Protein AF-A0A5Q2VD66-F1 (afdb_monomer_lite)

Organism: Serratia proteamaculans (NCBI:txid28151)

Sequence (633 aa):
MLSEFSDIPYVELQSKRMMITLRRAKAVQYIGSDGPDAMLKSWDAIVTSAEEQYGLIDEDMKSPHQRIRHRFHWLDGISLPGVVNNDNCAGYMNSSSWRLQACTEEAIGDVVSNKLLTSEEGWGPWHELGHQFQMIPMDWGTWDTEGNMTEVVVNLTSLYIQRELGMPSRLEYGRFWDEDVFPYLNKSQRNYHQFDSLFGKVAMLWQLDLTFGKDFYAHLGKVYREIPEKEQPANSDEKVQRFIIETSRLAKYNLTPFYEKWGLPLTQKTRQTLNALPLKVLEVPIWENRDNNIRYNLSEEIDKPLSDKLKNPDAESGNLTGWHLDKGQFRVVATQDGIKPAKGNYFFTARQNDSAASNASKDQMSQTIALDKSIVSQGEARATLKFMSNSWGDGDYGTVYLIAKDKHGNKLEEKKHDTKTTSSKWLDNEIAMALPADSSTLTVQVLATKKTGTMSDVHFDDFVLKVDNTDIDEPDNTAPVAKASVDPTTLTGAGKITLSAAGSYDPDGDTLDYEWKQIAGPAVALNASNTMAATAQLNTMNEKTDYQFEVTVTDSHSAFSSHRVSVTQYPEIISAVPAWNASKTYSTVCEKVSWQGKEWLNGWWTQGNKPGSDGTWGVWRELGAANMHNHCK

Radius of gyration: 39.68 Å; chains: 1; bounding box: 120×69×113 Å

Secondary structure (DSSP, 8-state):
-TTT-TT-SEEEEE-SSEEEEEEHHHHHHHTTTT-SHHHHHHHHHHHHHHHHHTT---SSSPTTSPPP-SPEEEEE-SPPTTPPP-S---SSEEEETTEEEE-STTHHHHHH-HHHHTSGGGHHHHHHHHHTT--GGG----TTSTT--HHHHHHHHHHHHHHHTTPPPHHHHT-HIIIIIHHHHTSSS--STT---HHHHHHHHHHHHHHH-TTHHHHHHHHHHHS-GGGS--SHHHHHHHHHHHHHHHHTEE-HHHHHHHT----HHHHHHHHHS-PEE--S-GGG-BTTB-----TTSS---S-S--S-SSTTTT--TTSEEEES--EEES-BTTB--SSSS-EEES-SSTT---S-SEEEEEEEEE--HHHHTTS-EEEEEEEEEEB-SSS-EEEEEEEEE-TTS-EEEEEEEEPPP-BT--EEEEEEEEPPTT--EEEEEEEEE--SSSS---EEEEEEEEEEE--TTS------B---EEE-SEEESSEEEEEE-TT-B-SS----EEEEEEEESS--PEESTTSSEEEEEEPP-SS-EEEEEEEEEE-TTS-EEEEEEEEEEEPP---SSPBP-TTSEE-STT-EEEETTEEEEESS-EESPPTTTTGGGSSEEETT-TT--TT--

Structure (mmCIF, N/CA/C/O backbone):
data_AF-A0A5Q2VD66-F1
#
_entry.id   AF-A0A5Q2VD66-F1
#
loop_
_atom_site.group_PDB
_atom_site.id
_atom_site.type_symbol
_atom_site.label_atom_id
_atom_site.label_alt_id
_atom_site.label_comp_id
_atom_site.label_asym_id
_atom_site.label_entity_id
_atom_site.label_seq_id
_atom_site.pdbx_PDB_ins_code
_atom_site.Cartn_x
_atom_site.Cartn_y
_atom_site.Cartn_z
_atom_site.occupancy
_atom_site.B_iso_or_equiv
_atom_site.auth_seq_id
_atom_site.auth_comp_id
_atom_site.auth_asym_id
_atom_site.auth_atom_id
_atom_site.pdbx_PDB_model_num
ATOM 1 N N . MET A 1 1 ? -11.399 -15.943 -34.956 1.00 80.38 1 MET A N 1
ATOM 2 C CA . MET A 1 1 ? -11.423 -14.469 -35.075 1.00 80.38 1 MET A CA 1
ATOM 3 C C . MET A 1 1 ? -10.462 -13.963 -36.152 1.00 80.38 1 MET A C 1
ATOM 5 O O . MET A 1 1 ? -10.953 -13.566 -37.192 1.00 80.38 1 MET A O 1
ATOM 9 N N . LEU A 1 2 ? -9.128 -14.031 -36.011 1.00 84.31 2 LEU A N 1
ATOM 10 C CA . LEU A 1 2 ? -8.208 -13.482 -37.043 1.00 84.31 2 LEU A CA 1
ATOM 11 C C . LEU A 1 2 ? -8.275 -14.164 -38.426 1.00 84.31 2 LEU A C 1
ATOM 13 O O . LEU A 1 2 ? -7.850 -13.572 -39.420 1.00 84.31 2 LEU A O 1
ATOM 17 N N . SER A 1 3 ? -8.775 -15.402 -38.486 1.00 82.44 3 SER A N 1
ATOM 18 C CA . SER A 1 3 ? -9.080 -16.127 -39.728 1.00 82.44 3 SER A CA 1
ATOM 19 C C . SER A 1 3 ? -10.378 -15.666 -40.399 1.00 82.44 3 SER A C 1
ATOM 21 O O . SER A 1 3 ? -10.511 -15.787 -41.608 1.00 82.44 3 SER A O 1
ATOM 23 N N . GLU A 1 4 ? -11.325 -15.161 -39.611 1.00 86.19 4 GLU A N 1
ATOM 24 C CA . GLU A 1 4 ? -12.647 -14.699 -40.048 1.00 86.19 4 GLU A CA 1
ATOM 25 C C . GLU A 1 4 ? -12.610 -13.218 -40.448 1.00 86.19 4 GLU A C 1
ATOM 27 O O . GLU A 1 4 ? -13.247 -12.815 -41.412 1.00 86.19 4 GLU A O 1
ATOM 32 N N . PHE A 1 5 ? -11.781 -12.434 -39.758 1.00 86.00 5 PHE A N 1
ATOM 33 C CA . PHE A 1 5 ? -11.535 -11.018 -40.011 1.00 86.00 5 PHE A CA 1
ATOM 34 C C . PHE A 1 5 ? -10.122 -10.837 -40.581 1.00 86.00 5 PHE A C 1
ATOM 36 O O . PHE A 1 5 ? -9.181 -10.454 -39.882 1.00 86.00 5 PHE A O 1
ATOM 43 N N . SER A 1 6 ? -9.926 -11.214 -41.845 1.00 83.81 6 SER A N 1
ATOM 44 C CA . SER A 1 6 ? -8.596 -11.215 -42.475 1.00 83.81 6 SER A CA 1
ATOM 45 C C . SER A 1 6 ? -8.088 -9.826 -42.874 1.00 83.81 6 SER A C 1
ATOM 47 O O . SER A 1 6 ? -6.886 -9.655 -43.065 1.00 83.81 6 SER A O 1
ATOM 49 N N . ASP A 1 7 ? -8.989 -8.856 -43.004 1.00 87.06 7 ASP A N 1
ATOM 50 C CA . ASP A 1 7 ? -8.760 -7.497 -43.502 1.00 87.06 7 ASP A CA 1
ATOM 51 C C . ASP A 1 7 ? -8.626 -6.438 -42.394 1.00 87.06 7 ASP A C 1
ATOM 53 O O . ASP A 1 7 ? -8.344 -5.277 -42.690 1.00 87.06 7 ASP A O 1
ATOM 57 N N . ILE A 1 8 ? -8.771 -6.815 -41.117 1.00 91.75 8 ILE A N 1
ATOM 58 C CA . ILE A 1 8 ? -8.655 -5.854 -40.013 1.00 91.75 8 ILE A CA 1
ATOM 59 C C . ILE A 1 8 ? -7.201 -5.375 -39.828 1.00 91.75 8 ILE A C 1
ATOM 61 O O . ILE A 1 8 ? -6.269 -6.187 -39.821 1.00 91.75 8 ILE A O 1
ATOM 65 N N . PRO A 1 9 ? -6.979 -4.063 -39.639 1.00 91.25 9 PRO A N 1
ATOM 66 C CA . PRO A 1 9 ? -5.635 -3.497 -39.502 1.00 91.25 9 PRO A CA 1
ATOM 67 C C . PRO A 1 9 ? -5.018 -3.718 -38.112 1.00 91.25 9 PRO A C 1
ATOM 69 O O . PRO A 1 9 ? -3.800 -3.883 -37.986 1.00 91.25 9 PRO A O 1
ATOM 72 N N . TYR A 1 10 ? -5.858 -3.762 -37.078 1.00 93.62 10 TYR A N 1
ATOM 73 C CA . TYR A 1 10 ? -5.456 -3.837 -35.676 1.00 93.62 10 TYR A CA 1
ATOM 74 C C . TYR A 1 10 ? -6.185 -4.960 -34.944 1.00 93.62 10 TYR A C 1
ATOM 76 O O . TYR A 1 10 ? -7.256 -5.410 -35.354 1.00 93.62 10 TYR A O 1
ATOM 84 N N . VAL A 1 11 ? -5.574 -5.396 -33.852 1.00 94.94 11 VAL A N 1
ATOM 85 C CA . VAL A 1 11 ? -6.117 -6.338 -32.880 1.00 94.94 11 VAL A CA 1
ATOM 86 C C . VAL A 1 11 ? -6.134 -5.632 -31.534 1.00 94.94 11 VAL A C 1
ATOM 88 O O . VAL A 1 11 ? -5.186 -4.923 -31.199 1.00 94.94 11 VAL A O 1
ATOM 91 N N . GLU A 1 12 ? -7.202 -5.835 -30.773 1.00 97.12 12 GLU A N 1
ATOM 92 C CA . GLU A 1 12 ? -7.290 -5.397 -29.386 1.00 97.12 12 GLU A CA 1
ATOM 93 C C . GLU A 1 12 ? -7.454 -6.618 -28.487 1.00 97.12 12 GLU A C 1
ATOM 95 O O . GLU A 1 12 ? -8.283 -7.494 -28.745 1.00 97.12 12 GLU A O 1
ATOM 100 N N . LEU A 1 13 ? -6.614 -6.696 -27.463 1.00 97.50 13 LEU A N 1
ATOM 101 C CA . LEU A 1 13 ? -6.608 -7.756 -26.467 1.00 97.50 13 LEU A CA 1
ATOM 102 C C . LEU A 1 13 ? -6.928 -7.132 -25.118 1.00 97.50 13 LEU A C 1
ATOM 104 O O . LEU A 1 13 ? -6.433 -6.051 -24.800 1.00 97.50 13 LEU A O 1
ATOM 108 N N . GLN A 1 14 ? -7.733 -7.819 -24.317 1.00 97.56 14 GLN A N 1
ATOM 109 C CA . GLN A 1 14 ? -8.204 -7.274 -23.054 1.00 97.56 14 GLN A CA 1
ATOM 110 C C . GLN A 1 14 ? -8.233 -8.352 -21.975 1.00 97.56 14 GLN A C 1
ATOM 112 O O . GLN A 1 14 ? -8.736 -9.452 -22.195 1.00 97.56 14 GLN A O 1
ATOM 117 N N . SER A 1 15 ? -7.744 -7.998 -20.792 1.00 96.19 15 SER A N 1
ATOM 118 C CA . SER A 1 15 ? -7.829 -8.797 -19.568 1.00 96.19 15 SER A CA 1
ATOM 119 C C . SER A 1 15 ? -8.479 -7.989 -18.436 1.00 96.19 15 SER A C 1
ATOM 121 O O . SER A 1 15 ? -9.091 -6.934 -18.672 1.00 96.19 15 SER A O 1
ATOM 123 N N . LYS A 1 16 ? -8.381 -8.464 -17.182 1.00 93.25 16 LYS A N 1
ATOM 124 C CA . LYS A 1 16 ? -8.869 -7.682 -16.037 1.00 93.25 16 LYS A CA 1
ATOM 125 C C . LYS A 1 16 ? -8.065 -6.386 -15.893 1.00 93.25 16 LYS A C 1
ATOM 127 O O . LYS A 1 16 ? -8.662 -5.344 -15.630 1.00 93.25 16 LYS A O 1
ATOM 132 N N . ARG A 1 17 ? -6.744 -6.449 -16.088 1.00 94.62 17 ARG A N 1
ATOM 133 C CA . ARG A 1 17 ? -5.793 -5.367 -15.799 1.00 94.62 17 ARG A CA 1
ATOM 134 C C . ARG A 1 17 ? -5.188 -4.714 -17.043 1.00 94.62 17 ARG A C 1
ATOM 136 O O . ARG A 1 17 ? -4.687 -3.599 -16.927 1.00 94.62 17 ARG A O 1
ATOM 143 N N . MET A 1 18 ? -5.275 -5.348 -18.214 1.00 96.75 18 MET A N 1
ATOM 144 C CA . MET A 1 18 ? -4.635 -4.869 -19.442 1.00 96.75 18 MET A CA 1
ATOM 145 C C . MET A 1 18 ? -5.592 -4.612 -20.589 1.00 96.75 18 MET A C 1
ATOM 147 O O . MET A 1 18 ? -6.583 -5.318 -20.782 1.00 96.75 18 MET A O 1
ATOM 151 N N . MET A 1 19 ? -5.201 -3.645 -21.407 1.00 98.19 19 MET A N 1
ATOM 152 C CA . MET A 1 19 ? -5.645 -3.459 -22.779 1.00 98.19 19 MET A CA 1
ATOM 153 C C . MET A 1 19 ? -4.400 -3.398 -23.669 1.00 98.19 19 MET A C 1
ATOM 155 O O . MET A 1 19 ? -3.424 -2.744 -23.312 1.00 98.19 19 MET A O 1
ATOM 159 N N . ILE A 1 20 ? -4.393 -4.094 -24.802 1.00 98.31 20 ILE A N 1
ATOM 160 C CA . ILE A 1 20 ? -3.258 -4.101 -25.734 1.00 98.31 20 ILE A CA 1
ATOM 161 C C . ILE A 1 20 ? -3.791 -3.902 -27.145 1.00 98.31 20 ILE A C 1
ATOM 163 O O . ILE A 1 20 ? -4.556 -4.734 -27.629 1.00 98.31 20 ILE A O 1
ATOM 167 N N . THR A 1 21 ? -3.365 -2.835 -27.815 1.00 96.19 21 THR A N 1
ATOM 168 C CA . THR A 1 21 ? -3.742 -2.540 -29.201 1.00 96.19 21 THR A CA 1
ATOM 169 C C . THR A 1 21 ? -2.512 -2.660 -30.089 1.00 96.19 21 THR A C 1
ATOM 171 O O . THR A 1 21 ? -1.538 -1.930 -29.914 1.00 96.19 21 THR A O 1
ATOM 174 N N . LEU A 1 22 ? -2.542 -3.576 -31.057 1.00 95.88 22 LEU A N 1
ATOM 175 C CA . LEU A 1 22 ? -1.397 -3.850 -31.927 1.00 95.88 22 LEU A CA 1
ATOM 176 C C . LEU A 1 22 ? -1.779 -4.114 -33.377 1.00 95.88 22 LEU A C 1
ATOM 178 O O . LEU A 1 22 ? -2.909 -4.505 -33.676 1.00 95.88 22 LEU A O 1
ATOM 182 N N . ARG A 1 23 ? -0.828 -3.934 -34.300 1.00 94.94 23 ARG A N 1
ATOM 183 C CA . ARG A 1 23 ? -1.048 -4.257 -35.716 1.00 94.94 23 ARG A CA 1
ATOM 184 C C . ARG A 1 23 ? -1.300 -5.757 -35.880 1.00 94.94 23 ARG A C 1
ATOM 186 O O . ARG A 1 23 ? -0.593 -6.587 -35.302 1.00 94.94 23 ARG A O 1
ATOM 193 N N . ARG A 1 24 ? -2.252 -6.129 -36.746 1.00 93.81 24 ARG A N 1
ATOM 194 C CA . ARG A 1 24 ? -2.622 -7.541 -36.993 1.00 93.81 24 ARG A CA 1
ATOM 195 C C . ARG A 1 24 ? -1.422 -8.419 -37.346 1.00 93.81 24 ARG A C 1
ATOM 197 O O . ARG A 1 24 ? -1.332 -9.547 -36.870 1.00 93.81 24 ARG A O 1
ATOM 204 N N . ALA A 1 25 ? -0.498 -7.909 -38.162 1.00 93.38 25 ALA A N 1
ATOM 205 C CA . ALA A 1 25 ? 0.700 -8.646 -38.562 1.00 93.38 25 ALA A CA 1
ATOM 206 C C . ALA A 1 25 ? 1.538 -9.094 -37.351 1.00 93.38 25 ALA A C 1
ATOM 208 O O . ALA A 1 25 ? 1.998 -10.233 -37.312 1.00 93.38 25 ALA A O 1
ATOM 209 N N . LYS A 1 26 ? 1.663 -8.233 -36.335 1.00 95.38 26 LYS A N 1
ATOM 210 C CA . LYS A 1 26 ? 2.423 -8.507 -35.111 1.00 95.38 26 LYS A CA 1
ATOM 211 C C . LYS A 1 26 ? 1.693 -9.463 -34.179 1.00 95.38 26 LYS A C 1
ATOM 213 O O . LYS A 1 26 ? 2.320 -10.374 -33.649 1.00 95.38 26 LYS A O 1
ATOM 218 N N . ALA A 1 27 ? 0.370 -9.340 -34.068 1.00 94.62 27 ALA A N 1
ATOM 219 C CA . ALA A 1 27 ? -0.442 -10.323 -33.352 1.00 94.62 27 ALA A CA 1
ATOM 220 C C . ALA A 1 27 ? -0.273 -11.731 -33.951 1.00 94.62 27 ALA A C 1
ATOM 222 O O . ALA A 1 27 ? -0.002 -12.686 -33.229 1.00 94.62 27 ALA A O 1
ATOM 223 N N . VAL A 1 28 ? -0.349 -11.865 -35.281 1.00 93.12 28 VAL A N 1
ATOM 224 C CA . VAL A 1 28 ? -0.133 -13.155 -35.961 1.00 93.12 28 VAL A CA 1
ATOM 225 C C . VAL A 1 28 ? 1.289 -13.677 -35.743 1.00 93.12 28 VAL A C 1
ATOM 227 O O . VAL A 1 28 ? 1.463 -14.874 -35.534 1.00 93.12 28 VAL A O 1
ATOM 230 N N . GLN A 1 29 ? 2.293 -12.799 -35.773 1.00 94.81 29 GLN A N 1
ATOM 231 C CA . GLN A 1 29 ? 3.697 -13.176 -35.623 1.00 94.81 29 GLN A CA 1
ATOM 232 C C . GLN A 1 29 ? 4.042 -13.677 -34.212 1.00 94.81 29 GLN A C 1
ATOM 234 O O . GLN A 1 29 ? 4.716 -14.696 -34.088 1.00 94.81 29 GLN A O 1
ATOM 239 N N . TYR A 1 30 ? 3.622 -12.961 -33.165 1.00 95.69 30 TYR A N 1
ATOM 240 C CA . TYR A 1 30 ? 4.113 -13.186 -31.798 1.00 95.69 30 TYR A CA 1
ATOM 241 C C . TYR A 1 30 ? 3.143 -13.944 -30.886 1.00 95.69 30 TYR A C 1
ATOM 243 O O . TYR A 1 30 ? 3.588 -14.552 -29.915 1.00 95.69 30 TYR A O 1
ATOM 251 N N . ILE A 1 31 ? 1.843 -13.926 -31.199 1.00 94.06 31 ILE A N 1
ATOM 252 C CA . ILE A 1 31 ? 0.812 -14.687 -30.473 1.00 94.06 31 ILE A CA 1
ATOM 253 C C . ILE A 1 31 ? 0.528 -15.998 -31.211 1.00 94.06 31 ILE A C 1
ATOM 255 O O . ILE A 1 31 ? 0.420 -17.059 -30.602 1.00 94.06 31 ILE A O 1
ATOM 259 N N . GLY A 1 32 ? 0.438 -15.932 -32.543 1.00 83.56 32 GLY A N 1
ATOM 260 C CA . GLY A 1 32 ? 0.312 -17.107 -33.400 1.00 83.56 32 GLY A CA 1
ATOM 261 C C . GLY A 1 32 ? -0.850 -18.027 -33.013 1.00 83.56 32 GLY A C 1
ATOM 262 O O . GLY A 1 32 ? -1.962 -17.576 -32.732 1.00 83.56 32 GLY A O 1
ATOM 263 N N . SER A 1 33 ? -0.592 -19.335 -33.036 1.00 83.69 33 SER A N 1
ATOM 264 C CA . SER A 1 33 ? -1.564 -20.376 -32.681 1.00 83.69 33 SER A CA 1
ATOM 265 C C . SER A 1 33 ? -1.782 -20.549 -31.180 1.00 83.69 33 SER A C 1
ATOM 267 O O . SER A 1 33 ? -2.772 -21.167 -30.799 1.00 83.69 33 SER A O 1
ATOM 269 N N . ASP A 1 34 ? -0.882 -20.026 -30.344 1.00 82.56 34 ASP A N 1
ATOM 270 C CA . ASP A 1 34 ? -0.924 -20.217 -28.889 1.00 82.56 34 ASP A CA 1
ATOM 271 C C . ASP A 1 34 ? -2.068 -19.420 -28.245 1.00 82.56 34 ASP A C 1
ATOM 273 O O . ASP A 1 34 ? -2.556 -19.768 -27.169 1.00 82.56 34 ASP A O 1
ATOM 277 N N . GLY A 1 35 ? -2.542 -18.379 -28.937 1.00 91.62 35 GLY A N 1
ATOM 278 C CA . GLY A 1 35 ? -3.594 -17.494 -28.452 1.00 91.62 35 GLY A CA 1
ATOM 279 C C . GLY A 1 35 ? -3.113 -16.547 -27.341 1.00 91.62 35 GLY A C 1
ATOM 280 O O . GLY A 1 35 ? -2.019 -16.699 -26.796 1.00 91.62 35 GLY A O 1
ATOM 281 N N . PRO A 1 36 ? -3.903 -15.511 -27.009 1.00 95.81 36 PRO A N 1
ATOM 282 C CA . PRO A 1 36 ? -3.461 -14.456 -26.098 1.00 95.81 36 PRO A CA 1
ATOM 283 C C . PRO A 1 36 ? -3.617 -14.815 -24.611 1.00 95.81 36 PRO A C 1
ATOM 285 O O . PRO A 1 36 ? -3.057 -14.125 -23.764 1.00 95.81 36 PRO A O 1
ATOM 288 N N . ASP A 1 37 ? -4.366 -15.869 -24.274 1.00 95.31 37 ASP A N 1
ATOM 289 C CA . ASP A 1 37 ? -4.859 -16.116 -22.911 1.00 95.31 37 ASP A CA 1
ATOM 290 C C . ASP A 1 37 ? -3.749 -16.272 -21.868 1.00 95.31 37 ASP A C 1
ATOM 292 O O . ASP A 1 37 ? -3.866 -15.752 -20.759 1.00 95.31 37 ASP A O 1
ATOM 296 N N . ALA A 1 38 ? -2.672 -16.989 -22.202 1.00 93.44 38 ALA A N 1
ATOM 297 C CA . ALA A 1 38 ? -1.549 -17.177 -21.285 1.00 93.44 38 ALA A CA 1
ATOM 298 C C . ALA A 1 38 ? -0.836 -15.846 -21.005 1.00 93.44 38 ALA A C 1
ATOM 300 O O . ALA A 1 38 ? -0.612 -15.503 -19.849 1.00 93.44 38 ALA A O 1
ATOM 301 N N . MET A 1 39 ? -0.564 -15.069 -22.056 1.00 96.88 39 MET A N 1
ATOM 302 C CA . MET A 1 39 ? 0.069 -13.753 -21.949 1.00 96.88 39 MET A CA 1
ATOM 303 C C . MET A 1 39 ? -0.801 -12.766 -21.162 1.00 96.88 39 MET A C 1
ATOM 305 O O . MET A 1 39 ? -0.296 -12.073 -20.284 1.00 96.88 39 MET A O 1
ATOM 309 N N . LEU A 1 40 ? -2.112 -12.736 -21.414 1.00 98.06 40 LEU A N 1
ATOM 310 C CA . LEU A 1 40 ? -3.040 -11.859 -20.698 1.00 98.06 40 LEU A CA 1
ATOM 311 C C . LEU A 1 40 ? -3.124 -12.204 -19.202 1.00 98.06 40 LEU A C 1
ATOM 313 O O . LEU A 1 40 ? -3.173 -11.298 -18.371 1.00 98.06 40 LEU A O 1
ATOM 317 N N . LYS A 1 41 ? -3.081 -13.497 -18.845 1.00 95.75 41 LYS A N 1
ATOM 318 C CA . LYS A 1 41 ? -2.991 -13.941 -17.442 1.00 95.75 41 LYS A CA 1
ATOM 319 C C . LYS A 1 41 ? -1.671 -13.530 -16.793 1.00 95.75 41 LYS A C 1
ATOM 321 O O . LYS A 1 41 ? -1.686 -13.057 -15.660 1.00 95.75 41 LYS A O 1
ATOM 326 N N . SER A 1 42 ? -0.552 -13.683 -17.501 1.00 95.00 42 SER A N 1
ATOM 327 C CA . SER A 1 42 ? 0.761 -13.251 -17.012 1.00 95.00 42 SER A CA 1
ATOM 328 C C . SER A 1 42 ? 0.796 -11.746 -16.775 1.00 95.00 42 SER A C 1
ATOM 330 O O . SER A 1 42 ? 1.265 -11.315 -15.730 1.00 95.00 42 SER A O 1
ATOM 332 N N . TRP A 1 43 ? 0.226 -10.938 -17.669 1.00 98.25 43 TRP A N 1
ATOM 333 C CA . TRP A 1 43 ? 0.104 -9.503 -17.432 1.00 98.25 43 TRP A CA 1
ATOM 334 C C . TRP A 1 43 ? -0.780 -9.152 -16.232 1.00 98.25 43 TRP A C 1
ATOM 336 O O . TRP A 1 43 ? -0.420 -8.263 -15.464 1.00 98.25 43 TRP A O 1
ATOM 346 N N . ASP A 1 44 ? -1.922 -9.824 -16.050 1.00 96.25 44 ASP A N 1
ATOM 347 C CA . ASP A 1 44 ? -2.775 -9.599 -14.874 1.00 96.25 44 ASP A CA 1
ATOM 348 C C . ASP A 1 44 ? -2.004 -9.873 -13.568 1.00 96.25 44 ASP A C 1
ATOM 350 O O . ASP A 1 44 ? -2.145 -9.115 -12.603 1.00 96.25 44 ASP A O 1
ATOM 354 N N . ALA A 1 45 ? -1.155 -10.908 -13.553 1.00 93.06 45 ALA A N 1
ATOM 355 C CA . ALA A 1 45 ? -0.257 -11.204 -12.438 1.00 93.06 45 ALA A CA 1
ATOM 356 C C . ALA A 1 45 ? 0.843 -10.138 -12.283 1.00 93.06 45 ALA A C 1
ATOM 358 O O . ALA A 1 45 ? 0.994 -9.594 -11.196 1.00 93.06 45 ALA A O 1
ATOM 359 N N . ILE A 1 46 ? 1.533 -9.767 -13.367 1.00 98.06 46 ILE A N 1
ATOM 360 C CA . ILE A 1 46 ? 2.596 -8.745 -13.380 1.00 98.06 46 ILE A CA 1
ATOM 361 C C . ILE A 1 46 ? 2.089 -7.398 -12.845 1.00 98.06 46 ILE A C 1
ATOM 363 O O . ILE A 1 46 ? 2.727 -6.793 -11.984 1.00 98.06 46 ILE A O 1
ATOM 367 N N . VAL A 1 47 ? 0.924 -6.935 -13.312 1.00 97.69 47 VAL A N 1
ATOM 368 C CA . VAL A 1 47 ? 0.311 -5.696 -12.808 1.00 97.69 47 VAL A CA 1
ATOM 369 C C . VAL A 1 47 ? -0.051 -5.833 -11.334 1.00 97.69 47 VAL A C 1
ATOM 371 O O . VAL A 1 47 ? 0.160 -4.894 -10.575 1.00 97.69 47 VAL A O 1
ATOM 374 N N . THR A 1 48 ? -0.571 -6.989 -10.915 1.00 93.31 48 THR A N 1
ATOM 375 C CA . THR A 1 48 ? -0.894 -7.225 -9.502 1.00 93.31 48 THR A CA 1
ATOM 376 C C . THR A 1 48 ? 0.361 -7.168 -8.628 1.00 93.31 48 THR A C 1
ATOM 378 O O . THR A 1 48 ? 0.327 -6.505 -7.599 1.00 93.31 48 THR A O 1
ATOM 381 N N . SER A 1 49 ? 1.486 -7.743 -9.062 1.00 91.69 49 SER A N 1
ATOM 382 C CA . SER A 1 49 ? 2.765 -7.645 -8.346 1.00 91.69 49 SER A CA 1
ATOM 383 C C . SER A 1 49 ? 3.281 -6.204 -8.253 1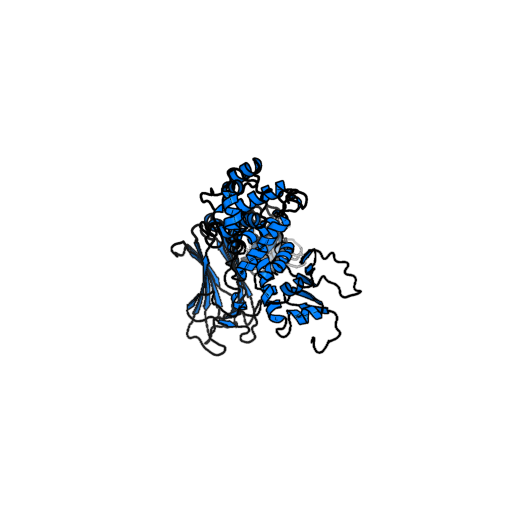.00 91.69 49 SER A C 1
ATOM 385 O O . SER A 1 49 ? 3.758 -5.791 -7.199 1.00 91.69 49 SER A O 1
ATOM 387 N N . ALA A 1 50 ? 3.152 -5.406 -9.320 1.00 96.19 50 ALA A N 1
ATOM 388 C CA . ALA A 1 50 ? 3.503 -3.983 -9.279 1.00 96.19 50 ALA A CA 1
ATOM 389 C C . ALA A 1 50 ? 2.602 -3.192 -8.309 1.00 96.19 50 ALA A C 1
ATOM 391 O O . ALA A 1 50 ? 3.071 -2.328 -7.573 1.00 96.19 50 ALA A O 1
ATOM 392 N N . GLU A 1 51 ? 1.307 -3.508 -8.251 1.00 93.69 51 GLU A N 1
ATOM 393 C CA . GLU A 1 51 ? 0.388 -2.915 -7.275 1.00 93.69 51 GLU A CA 1
ATOM 394 C C . GLU A 1 51 ? 0.702 -3.333 -5.832 1.00 93.69 51 GLU A C 1
ATOM 396 O O . GLU A 1 51 ? 0.652 -2.496 -4.928 1.00 93.69 51 GLU A O 1
ATOM 401 N N . GLU A 1 52 ? 1.044 -4.603 -5.611 1.00 88.31 52 GLU A N 1
ATOM 402 C CA . GLU A 1 52 ? 1.469 -5.149 -4.318 1.00 88.31 52 GLU A CA 1
ATOM 403 C C . GLU A 1 52 ? 2.723 -4.452 -3.801 1.00 88.31 52 GLU A C 1
ATOM 405 O O . GLU A 1 52 ? 2.733 -4.012 -2.650 1.00 88.31 52 GLU A O 1
ATOM 410 N N . GLN A 1 53 ? 3.724 -4.252 -4.666 1.00 93.88 53 GLN A N 1
ATOM 411 C CA . GLN A 1 53 ? 4.954 -3.532 -4.334 1.00 93.88 53 GLN A CA 1
ATOM 412 C C . GLN A 1 53 ? 4.687 -2.159 -3.710 1.00 93.88 53 GLN A C 1
ATOM 414 O O . GLN A 1 53 ? 5.466 -1.715 -2.873 1.00 93.88 53 GLN A O 1
ATOM 419 N N . TYR A 1 54 ? 3.604 -1.486 -4.105 1.00 91.19 54 TYR A N 1
ATOM 420 C CA . TYR A 1 54 ? 3.260 -0.147 -3.627 1.00 91.19 54 TYR A CA 1
ATOM 421 C C . TYR A 1 54 ? 2.012 -0.109 -2.739 1.00 91.19 54 TYR A C 1
ATOM 423 O O . TYR A 1 54 ? 1.542 0.982 -2.402 1.00 91.19 54 TYR A O 1
ATOM 431 N N . GLY A 1 55 ? 1.483 -1.261 -2.318 1.00 84.75 55 GLY A N 1
ATOM 432 C CA . GLY A 1 55 ? 0.352 -1.354 -1.391 1.00 84.75 55 GLY A CA 1
ATOM 433 C C . GLY A 1 55 ? -0.980 -0.864 -1.969 1.00 84.75 55 GLY A C 1
ATOM 434 O O . GLY A 1 55 ? -1.762 -0.239 -1.254 1.00 84.75 55 GLY A O 1
ATOM 435 N N . LEU A 1 56 ? -1.230 -1.101 -3.259 1.00 85.56 56 LEU A N 1
ATOM 436 C CA . LEU A 1 56 ? -2.437 -0.693 -3.994 1.00 85.56 56 LEU A CA 1
ATOM 437 C C . LEU A 1 56 ? -3.315 -1.907 -4.342 1.00 85.56 56 LEU A C 1
ATOM 439 O O . LEU A 1 56 ? -3.651 -2.125 -5.500 1.00 85.56 56 LEU A O 1
ATOM 443 N N . ILE A 1 57 ? -3.668 -2.735 -3.357 1.00 75.31 57 ILE A N 1
ATOM 444 C CA . ILE A 1 57 ? -4.284 -4.058 -3.600 1.00 75.31 57 ILE A CA 1
ATOM 445 C C . ILE A 1 57 ? -5.798 -4.127 -3.363 1.00 75.31 57 ILE A C 1
ATOM 447 O O . ILE A 1 57 ? -6.436 -5.099 -3.768 1.00 75.31 57 ILE A O 1
ATOM 451 N N . ASP A 1 58 ? -6.384 -3.113 -2.728 1.00 72.88 58 ASP A N 1
ATOM 452 C CA . ASP A 1 58 ? -7.779 -3.122 -2.283 1.00 72.88 58 ASP A CA 1
ATOM 453 C C . ASP A 1 58 ? -8.649 -2.156 -3.111 1.00 72.88 58 ASP A C 1
ATOM 455 O O . ASP A 1 58 ? -8.389 -0.951 -3.170 1.00 72.88 58 ASP A O 1
ATOM 459 N N . GLU A 1 59 ? -9.673 -2.689 -3.785 1.00 69.00 59 GLU A N 1
ATOM 460 C CA . GLU A 1 59 ? -10.588 -1.916 -4.639 1.00 69.00 59 GLU A CA 1
ATOM 461 C C . GLU A 1 59 ? -11.605 -1.089 -3.825 1.00 69.00 59 GLU A C 1
ATOM 463 O O . GLU A 1 59 ? -12.111 -0.080 -4.336 1.00 69.00 59 GLU A O 1
ATOM 468 N N . ASP A 1 60 ? -11.873 -1.477 -2.574 1.00 61.66 60 ASP A N 1
ATOM 469 C CA . ASP A 1 60 ? -12.845 -0.846 -1.671 1.00 61.66 60 ASP A CA 1
ATOM 470 C C . ASP A 1 60 ? -12.212 0.239 -0.786 1.00 61.66 60 ASP A C 1
ATOM 472 O O . ASP A 1 60 ? -12.916 1.091 -0.232 1.00 61.66 60 ASP A O 1
ATOM 476 N N . MET A 1 61 ? -10.878 0.280 -0.715 1.00 64.19 61 MET A N 1
ATOM 477 C CA . MET A 1 61 ? -10.153 1.398 -0.116 1.00 64.19 61 MET A CA 1
ATOM 478 C C . MET A 1 61 ? -10.445 2.706 -0.856 1.00 64.19 61 MET A C 1
ATOM 480 O O . MET A 1 61 ? -10.603 2.748 -2.079 1.00 64.19 61 MET A O 1
ATOM 484 N N . LYS A 1 62 ? -10.500 3.808 -0.104 1.00 65.94 62 LYS A N 1
ATOM 485 C CA . LYS A 1 62 ? -10.617 5.155 -0.673 1.00 65.94 62 LYS A CA 1
ATOM 486 C C . LYS A 1 62 ? -9.259 5.643 -1.186 1.00 65.94 62 LYS A C 1
ATOM 488 O O . LYS A 1 62 ? -8.200 5.206 -0.732 1.00 65.94 62 LYS A O 1
ATOM 493 N N . SER A 1 63 ? -9.303 6.585 -2.127 1.00 72.12 63 SER A N 1
ATOM 494 C CA . SER A 1 63 ? -8.127 7.369 -2.521 1.00 72.12 63 SER A CA 1
ATOM 495 C C . SER A 1 63 ? -7.460 7.983 -1.276 1.00 72.12 63 SER A C 1
ATOM 497 O O . SER A 1 63 ? -8.192 8.460 -0.408 1.00 72.12 63 SER A O 1
ATOM 499 N N . PRO A 1 64 ? -6.116 7.995 -1.179 1.00 76.62 64 PRO A N 1
ATOM 500 C CA . PRO A 1 64 ? -5.148 7.657 -2.231 1.00 76.62 64 PRO A CA 1
ATOM 501 C C . PRO A 1 64 ? -4.632 6.202 -2.214 1.00 76.62 64 PRO A C 1
ATOM 503 O O . PRO A 1 64 ? -3.709 5.882 -2.953 1.00 76.62 64 PRO A O 1
ATOM 506 N N . HIS A 1 65 ? -5.200 5.298 -1.409 1.00 79.56 65 HIS A N 1
ATOM 507 C CA . HIS A 1 65 ? -4.714 3.904 -1.284 1.00 79.56 65 HIS A CA 1
ATOM 508 C C . HIS A 1 65 ? -5.500 2.890 -2.114 1.00 79.56 65 HIS A C 1
ATOM 510 O O . HIS A 1 65 ? -5.210 1.696 -2.078 1.00 79.56 65 HIS A O 1
ATOM 516 N N . GLN A 1 66 ? -6.511 3.366 -2.833 1.00 81.94 66 GLN A N 1
ATOM 517 C CA . GLN A 1 66 ? -7.344 2.541 -3.687 1.00 81.94 66 GLN A CA 1
ATOM 518 C C . GLN A 1 66 ? -6.511 1.848 -4.769 1.00 81.94 66 GLN A C 1
ATOM 520 O O . GLN A 1 66 ? -5.701 2.486 -5.445 1.00 81.94 66 GLN A O 1
ATOM 525 N N . ARG A 1 67 ? -6.775 0.557 -4.980 1.00 84.44 67 ARG A N 1
ATOM 526 C CA . ARG A 1 67 ? -6.261 -0.196 -6.127 1.00 84.44 67 ARG A CA 1
ATOM 527 C C . ARG A 1 67 ? -6.586 0.511 -7.438 1.00 84.44 67 ARG A C 1
ATOM 529 O O . ARG A 1 67 ? -7.694 1.018 -7.623 1.00 84.44 67 ARG A O 1
ATOM 536 N N . ILE A 1 68 ? -5.656 0.490 -8.390 1.00 89.75 68 ILE A N 1
ATOM 537 C CA . ILE A 1 68 ? -5.869 1.131 -9.687 1.00 89.75 68 ILE A CA 1
ATOM 538 C C . ILE A 1 68 ? -7.009 0.394 -10.402 1.00 89.75 68 ILE A C 1
ATOM 540 O O . ILE A 1 68 ? -6.952 -0.816 -10.625 1.00 89.75 68 ILE A O 1
ATOM 544 N N . ARG A 1 69 ? -8.085 1.120 -10.724 1.00 88.06 69 ARG A N 1
ATOM 545 C CA . ARG A 1 69 ? -9.279 0.566 -11.393 1.00 88.06 69 ARG A CA 1
ATOM 546 C C . ARG A 1 69 ? -9.177 0.594 -12.917 1.00 88.06 69 ARG A C 1
ATOM 548 O O . ARG A 1 69 ? -9.935 -0.090 -13.602 1.00 88.06 69 ARG A O 1
ATOM 555 N N . HIS A 1 70 ? -8.274 1.412 -13.451 1.00 90.94 70 HIS A N 1
ATOM 556 C CA . HIS A 1 70 ? -8.035 1.517 -14.884 1.00 90.94 70 HIS A CA 1
ATOM 557 C C . HIS A 1 70 ? -7.202 0.337 -15.385 1.00 90.94 70 HIS A C 1
ATOM 559 O O . HIS A 1 70 ? -6.374 -0.208 -14.657 1.00 90.94 70 HIS A O 1
ATOM 565 N N . ARG A 1 71 ? -7.417 -0.041 -16.647 1.00 95.00 71 ARG A N 1
ATOM 566 C CA . ARG A 1 71 ? -6.513 -0.960 -17.337 1.00 95.00 71 ARG A CA 1
ATOM 567 C C . ARG A 1 71 ? -5.277 -0.203 -17.791 1.00 95.00 71 ARG A C 1
ATOM 569 O O . ARG A 1 71 ? -5.396 0.931 -18.251 1.00 95.00 71 ARG A O 1
ATOM 576 N N . PHE A 1 72 ? -4.128 -0.856 -17.727 1.00 97.62 72 PHE A N 1
ATOM 577 C CA . PHE A 1 72 ? -2.917 -0.359 -18.365 1.00 97.62 72 PHE A CA 1
ATOM 578 C C . PHE A 1 72 ? -2.980 -0.663 -19.858 1.00 97.62 72 PHE A C 1
ATOM 580 O O . PHE A 1 72 ? -3.376 -1.761 -20.258 1.00 97.62 72 PHE A O 1
ATOM 587 N N . HIS A 1 73 ? -2.636 0.325 -20.681 1.00 97.75 73 HIS A N 1
ATOM 588 C CA . HIS A 1 73 ? -2.800 0.241 -22.128 1.00 97.75 73 HIS A CA 1
ATOM 589 C C . HIS A 1 73 ? -1.452 0.155 -22.833 1.00 97.75 73 HIS A C 1
ATOM 591 O O . HIS A 1 73 ? -0.714 1.133 -22.844 1.00 97.75 73 HIS A O 1
ATOM 597 N N . TRP A 1 74 ? -1.150 -0.987 -23.451 1.00 97.88 74 TRP A N 1
ATOM 598 C CA . TRP A 1 74 ? -0.031 -1.107 -24.385 1.00 97.88 74 TRP A CA 1
ATOM 599 C C . TRP A 1 74 ? -0.460 -0.808 -25.817 1.00 97.88 74 TRP A C 1
ATOM 601 O O . TRP A 1 74 ? -1.461 -1.337 -26.302 1.00 97.88 74 TRP A O 1
ATOM 611 N N . LEU A 1 75 ? 0.353 -0.019 -26.510 1.00 95.69 75 LEU A N 1
ATOM 612 C CA . LEU A 1 75 ? 0.215 0.274 -27.928 1.00 95.69 75 LEU A CA 1
ATOM 613 C C . LEU A 1 75 ? 1.410 -0.258 -28.714 1.00 95.69 75 LEU A C 1
ATOM 615 O O . LEU A 1 75 ? 2.565 -0.062 -28.340 1.00 95.69 75 LEU A O 1
ATOM 619 N N . ASP A 1 76 ? 1.135 -0.841 -29.873 1.00 95.31 76 ASP A N 1
ATOM 620 C CA . ASP A 1 76 ? 2.101 -0.879 -30.968 1.00 95.31 76 ASP A CA 1
ATOM 621 C C . ASP A 1 76 ? 2.244 0.546 -31.510 1.00 95.31 76 ASP A C 1
ATOM 623 O O . ASP A 1 76 ? 1.371 1.059 -32.214 1.00 95.31 76 ASP A O 1
ATOM 627 N N . GLY A 1 77 ? 3.313 1.223 -31.098 1.00 93.06 77 GLY A N 1
ATOM 628 C CA . GLY A 1 77 ? 3.534 2.629 -31.407 1.00 93.06 77 GLY A CA 1
ATOM 629 C C . GLY A 1 77 ? 3.953 2.877 -32.854 1.00 93.06 77 GLY A C 1
ATOM 630 O O . GLY A 1 77 ? 3.910 4.021 -33.315 1.00 93.06 77 GLY A O 1
ATOM 631 N N . ILE A 1 78 ? 4.298 1.823 -33.600 1.00 92.06 78 ILE A N 1
ATOM 632 C CA . ILE A 1 78 ? 4.569 1.927 -35.028 1.00 92.06 78 ILE A CA 1
ATOM 633 C C . ILE A 1 78 ? 3.254 1.902 -35.810 1.00 92.06 78 ILE A C 1
ATOM 635 O O . ILE A 1 78 ? 2.479 0.946 -35.784 1.00 92.06 78 ILE A O 1
ATOM 639 N N . SER A 1 79 ? 3.020 2.966 -36.572 1.00 87.19 79 SER A N 1
ATOM 640 C CA . SER A 1 79 ? 1.838 3.086 -37.421 1.00 87.19 79 SER A CA 1
ATOM 641 C C . SER A 1 79 ? 1.916 2.253 -38.695 1.00 87.19 79 SER A C 1
ATOM 643 O O . SER A 1 79 ? 2.987 1.947 -39.222 1.00 87.19 79 SER A O 1
ATOM 645 N N . LEU A 1 80 ? 0.742 1.908 -39.224 1.00 89.12 80 LEU A N 1
ATOM 646 C CA . LEU A 1 80 ? 0.633 1.368 -40.573 1.00 89.12 80 LEU A CA 1
ATOM 647 C C . LEU A 1 80 ? 1.049 2.423 -41.613 1.00 89.12 80 LEU A C 1
ATOM 649 O O . LEU A 1 80 ? 0.931 3.624 -41.356 1.00 89.12 80 LEU A O 1
ATOM 653 N N . PRO A 1 81 ? 1.495 2.006 -42.811 1.00 86.81 81 PRO A N 1
ATOM 654 C CA . PRO A 1 81 ? 1.804 2.938 -43.888 1.00 86.81 81 PRO A CA 1
ATOM 655 C C . PRO A 1 81 ? 0.645 3.905 -44.164 1.00 86.81 81 PRO A C 1
ATOM 657 O O . PRO A 1 81 ? -0.495 3.484 -44.348 1.00 86.81 81 PRO A O 1
ATOM 660 N N . GLY A 1 82 ? 0.941 5.206 -44.198 1.00 84.81 82 GLY A N 1
ATOM 661 C CA . GLY A 1 82 ? -0.054 6.257 -44.435 1.00 84.81 82 GLY A CA 1
ATOM 662 C C . GLY A 1 82 ? -0.905 6.642 -43.217 1.00 84.81 82 GLY A C 1
ATOM 663 O O . GLY A 1 82 ? -1.718 7.557 -43.332 1.00 84.81 82 GLY A O 1
ATOM 664 N N . VAL A 1 83 ? -0.710 6.000 -42.060 1.00 84.94 83 VAL A N 1
ATOM 665 C CA . VAL A 1 83 ? -1.317 6.404 -40.785 1.00 84.94 83 VAL A CA 1
ATOM 666 C C . VAL A 1 83 ? -0.348 7.319 -40.042 1.00 84.94 83 VAL A C 1
ATOM 668 O O . VAL A 1 83 ? 0.835 7.009 -39.903 1.00 84.94 83 VAL A O 1
ATOM 671 N N . VAL A 1 84 ? -0.847 8.461 -39.573 1.00 78.38 84 VAL A N 1
ATOM 672 C CA . VAL A 1 84 ? -0.071 9.389 -38.747 1.00 78.38 84 VAL A CA 1
ATOM 673 C C . VAL A 1 84 ? -0.276 9.015 -37.284 1.00 78.38 84 VAL A C 1
ATOM 675 O O . VAL A 1 84 ? -1.394 9.118 -36.780 1.00 78.38 84 VAL A O 1
ATOM 678 N N . ASN A 1 85 ? 0.801 8.611 -36.607 1.00 76.69 85 ASN A N 1
ATOM 679 C CA . ASN A 1 85 ? 0.821 8.563 -35.152 1.00 76.69 85 ASN A CA 1
ATOM 680 C C . ASN A 1 85 ? 1.216 9.941 -34.615 1.00 76.69 85 ASN A C 1
ATOM 682 O O . ASN A 1 85 ? 2.325 10.398 -34.882 1.00 76.69 85 ASN A O 1
ATOM 686 N N . ASN A 1 86 ? 0.329 10.595 -33.865 1.00 78.81 86 ASN A N 1
ATOM 687 C CA . ASN A 1 86 ? 0.664 11.849 -33.179 1.00 78.81 86 ASN A CA 1
ATOM 688 C C . ASN A 1 86 ? 1.347 11.608 -31.824 1.00 78.81 86 ASN A C 1
ATOM 690 O O . ASN A 1 86 ? 1.727 12.558 -31.140 1.00 78.81 86 ASN A O 1
ATOM 694 N N . ASP A 1 87 ? 1.501 10.346 -31.437 1.00 79.81 87 ASP A N 1
ATOM 695 C CA . ASP A 1 87 ? 2.157 9.946 -30.209 1.00 79.81 87 ASP A CA 1
ATOM 696 C C . ASP A 1 87 ? 3.665 9.899 -30.414 1.00 79.81 87 ASP A C 1
ATOM 698 O O . ASP A 1 87 ? 4.159 9.284 -31.360 1.00 79.81 87 ASP A O 1
ATOM 702 N N . ASN A 1 88 ? 4.405 10.543 -29.512 1.00 80.50 88 ASN A N 1
ATOM 703 C CA . ASN A 1 88 ? 5.859 10.561 -29.560 1.00 80.50 88 ASN A CA 1
ATOM 704 C C . ASN A 1 88 ? 6.421 9.202 -29.116 1.00 80.50 88 ASN A C 1
ATOM 706 O O . ASN A 1 88 ? 6.772 9.027 -27.952 1.00 80.50 88 ASN A O 1
ATOM 710 N N . CYS A 1 89 ? 6.468 8.236 -30.033 1.00 87.69 89 CYS A N 1
ATOM 711 C CA . CYS A 1 89 ? 7.138 6.961 -29.805 1.00 87.69 89 CYS A CA 1
ATOM 712 C C . CYS A 1 89 ? 8.633 7.113 -30.097 1.00 87.69 89 CYS A C 1
ATOM 714 O O . CYS A 1 89 ? 9.020 7.428 -31.224 1.00 87.69 89 CYS A O 1
ATOM 716 N N . ALA A 1 90 ? 9.470 6.885 -29.092 1.00 87.81 90 ALA A N 1
ATOM 717 C CA . ALA A 1 90 ? 10.919 6.967 -29.203 1.00 87.81 90 ALA A CA 1
ATOM 718 C C . ALA A 1 90 ? 11.579 5.855 -28.380 1.00 87.81 90 ALA A C 1
ATOM 720 O O . ALA A 1 90 ? 10.969 5.319 -27.460 1.00 87.81 90 ALA A O 1
ATOM 721 N N . GLY A 1 91 ? 12.832 5.527 -28.702 1.00 92.31 91 GLY A N 1
ATOM 722 C CA . GLY A 1 91 ? 13.557 4.443 -28.036 1.00 92.31 91 GLY A CA 1
ATOM 723 C C . GLY A 1 91 ? 13.058 3.053 -28.444 1.00 92.31 91 GLY A C 1
ATOM 724 O O . GLY A 1 91 ? 12.496 2.878 -29.525 1.00 92.31 91 GLY A O 1
ATOM 725 N N . TYR A 1 92 ? 13.313 2.058 -27.592 1.00 95.94 92 TYR A N 1
ATOM 726 C CA . TYR A 1 92 ? 12.815 0.692 -27.791 1.00 95.94 92 TYR A CA 1
ATOM 727 C C . TYR A 1 92 ? 11.340 0.583 -27.384 1.00 95.94 92 TYR A C 1
ATOM 729 O O . TYR A 1 92 ? 10.499 0.099 -28.143 1.00 95.94 92 TYR A O 1
ATOM 737 N N . MET A 1 93 ? 11.028 1.111 -26.204 1.00 97.56 93 MET A N 1
ATOM 738 C CA . MET A 1 93 ? 9.694 1.278 -25.645 1.00 97.56 93 MET A CA 1
ATOM 739 C C . MET A 1 93 ? 9.652 2.620 -24.904 1.00 97.56 93 MET A C 1
ATOM 741 O O . MET A 1 93 ? 10.704 3.221 -24.673 1.00 97.56 93 MET A O 1
ATOM 745 N N . ASN A 1 94 ? 8.455 3.109 -24.586 1.00 95.81 94 ASN A N 1
ATOM 746 C CA . ASN A 1 94 ? 8.296 4.241 -23.682 1.00 95.81 94 ASN A CA 1
ATOM 747 C C . ASN A 1 94 ? 6.975 4.197 -22.899 1.00 95.81 94 ASN A C 1
ATOM 749 O O . ASN A 1 94 ? 6.019 3.501 -23.258 1.00 95.81 94 ASN A O 1
ATOM 753 N N . SER A 1 95 ? 6.920 5.000 -21.841 1.00 95.50 95 SER A N 1
ATOM 754 C CA . SER A 1 95 ? 5.781 5.130 -20.938 1.00 95.50 95 SER A CA 1
ATOM 755 C C . SER A 1 95 ? 5.370 6.596 -20.822 1.00 95.50 95 SER A C 1
ATOM 757 O O . SER A 1 95 ? 6.204 7.499 -20.757 1.00 95.50 95 SER A O 1
ATOM 759 N N . SER A 1 96 ? 4.067 6.864 -20.840 1.00 92.88 96 SER A N 1
ATOM 760 C CA . SER A 1 96 ? 3.525 8.220 -20.707 1.00 92.88 96 SER A CA 1
ATOM 761 C C . SER A 1 96 ? 2.156 8.184 -20.040 1.00 92.88 96 SER A C 1
ATOM 763 O O . SER A 1 96 ? 1.604 7.114 -19.782 1.00 92.88 96 SER A O 1
ATOM 765 N N . SER A 1 97 ? 1.575 9.347 -19.742 1.00 91.31 97 SER A N 1
ATOM 766 C CA . SER A 1 97 ? 0.212 9.384 -19.212 1.00 91.31 97 SER A CA 1
ATOM 767 C C . SER A 1 97 ? -0.730 8.569 -20.105 1.00 91.31 97 SER A C 1
ATOM 769 O O . SER A 1 97 ? -0.737 8.739 -21.324 1.00 91.31 97 SER A O 1
ATOM 771 N N . TRP A 1 98 ? -1.534 7.712 -19.472 1.00 90.88 98 TRP A N 1
ATOM 772 C CA . TRP A 1 98 ? -2.559 6.856 -20.086 1.00 90.88 98 TRP A CA 1
ATOM 773 C C . TRP A 1 98 ? -2.069 5.605 -20.825 1.00 90.88 98 TRP A C 1
ATOM 775 O O . TRP A 1 98 ? -2.902 4.743 -21.105 1.00 90.88 98 TRP A O 1
ATOM 785 N N . ARG A 1 99 ? -0.775 5.466 -21.148 1.00 92.75 99 ARG A N 1
ATOM 786 C CA . ARG A 1 99 ? -0.315 4.383 -22.035 1.00 92.75 99 ARG A CA 1
ATOM 787 C C . ARG A 1 99 ? 1.166 4.028 -21.929 1.00 92.75 99 ARG A C 1
ATOM 789 O O . ARG A 1 99 ? 2.004 4.842 -21.546 1.00 92.75 99 ARG A O 1
ATOM 796 N N . LEU A 1 100 ? 1.465 2.838 -22.431 1.00 96.94 100 LEU A N 1
ATOM 797 C CA . LEU A 1 100 ? 2.789 2.291 -22.704 1.00 96.94 100 LEU A CA 1
ATOM 798 C C . LEU A 1 100 ? 2.897 1.995 -24.204 1.00 96.94 100 LEU A C 1
ATOM 800 O O . LEU A 1 100 ? 1.896 1.619 -24.821 1.00 96.94 100 LEU A O 1
ATOM 804 N N . GLN A 1 101 ? 4.067 2.166 -24.817 1.00 96.50 101 GLN A N 1
ATOM 805 C CA . GLN A 1 101 ? 4.227 1.950 -26.257 1.00 96.50 101 GLN A CA 1
ATOM 806 C C . GLN A 1 101 ? 5.472 1.132 -26.592 1.00 96.50 101 GLN A C 1
ATOM 808 O O . GLN A 1 101 ? 6.552 1.352 -26.052 1.00 96.50 101 GLN A O 1
ATOM 813 N N . ALA A 1 102 ? 5.320 0.209 -27.539 1.00 97.00 102 ALA A N 1
ATOM 814 C CA . ALA A 1 102 ? 6.428 -0.442 -28.222 1.00 97.00 102 ALA A CA 1
ATOM 815 C C . ALA A 1 102 ? 6.817 0.392 -29.451 1.00 97.00 102 ALA A C 1
ATOM 817 O O . ALA A 1 102 ? 5.987 0.604 -30.338 1.00 97.00 102 ALA A O 1
ATOM 818 N N . CYS A 1 103 ? 8.062 0.869 -29.502 1.00 95.62 103 CYS A N 1
ATOM 819 C CA . CYS A 1 103 ? 8.515 1.862 -30.483 1.00 95.62 103 CYS A CA 1
ATOM 820 C C . CYS A 1 103 ? 9.443 1.302 -31.564 1.00 95.62 103 CYS A C 1
ATOM 822 O O . CYS A 1 103 ? 9.948 2.057 -32.393 1.00 95.62 103 CYS A O 1
ATOM 824 N N . THR A 1 104 ? 9.638 -0.015 -31.596 1.00 95.06 104 THR A N 1
ATOM 825 C CA . THR A 1 104 ? 10.357 -0.729 -32.657 1.00 95.06 104 THR A CA 1
ATOM 826 C C . THR A 1 104 ? 9.518 -1.889 -33.184 1.00 95.06 104 THR A C 1
ATOM 828 O O . THR A 1 104 ? 8.501 -2.272 -32.602 1.00 95.06 104 THR A O 1
ATOM 831 N N . GLU A 1 105 ? 9.926 -2.455 -34.319 1.00 93.56 105 GLU A N 1
ATOM 832 C CA . GLU A 1 105 ? 9.216 -3.570 -34.949 1.00 93.56 105 GLU A CA 1
ATOM 833 C C . GLU A 1 105 ? 9.230 -4.846 -34.092 1.00 93.56 105 GLU A C 1
ATOM 835 O O . GLU A 1 105 ? 8.324 -5.676 -34.219 1.00 93.56 105 GLU A O 1
ATOM 840 N N . GLU A 1 106 ? 10.238 -5.003 -33.238 1.00 95.38 106 GLU A N 1
ATOM 841 C CA . GLU A 1 106 ? 10.457 -6.170 -32.388 1.00 95.38 106 GLU A CA 1
ATOM 842 C C . GLU A 1 106 ? 9.866 -6.001 -30.984 1.00 95.38 106 GLU A C 1
ATOM 844 O O . GLU A 1 106 ? 9.350 -6.976 -30.441 1.00 95.38 106 GLU A O 1
ATOM 849 N N . ALA A 1 107 ? 9.863 -4.779 -30.435 1.00 96.94 107 ALA A N 1
ATOM 850 C CA . ALA A 1 107 ? 9.475 -4.492 -29.050 1.00 96.94 107 ALA A CA 1
ATOM 851 C C . ALA A 1 107 ? 8.083 -5.014 -28.674 1.00 96.94 107 ALA A C 1
ATOM 853 O O . ALA A 1 107 ? 7.871 -5.521 -27.575 1.00 96.94 107 ALA A O 1
ATOM 854 N N . ILE A 1 108 ? 7.117 -4.950 -29.594 1.00 96.88 108 ILE A N 1
ATOM 855 C CA . ILE A 1 108 ? 5.763 -5.440 -29.311 1.00 96.88 108 ILE A CA 1
ATOM 856 C C . ILE A 1 108 ? 5.742 -6.956 -29.051 1.00 96.88 108 ILE A C 1
ATOM 858 O O . ILE A 1 108 ? 4.844 -7.449 -28.372 1.00 96.88 108 ILE A O 1
ATOM 862 N N . GLY A 1 109 ? 6.739 -7.695 -29.548 1.00 97.44 109 GLY A N 1
ATOM 863 C CA . GLY A 1 109 ? 6.916 -9.117 -29.278 1.00 97.44 109 GLY A CA 1
ATOM 864 C C . GLY A 1 109 ? 7.130 -9.419 -27.798 1.00 97.44 109 GLY A C 1
ATOM 865 O O . GLY A 1 109 ? 6.504 -10.348 -27.288 1.00 97.44 109 GLY A O 1
ATOM 866 N N . ASP A 1 110 ? 7.916 -8.600 -27.097 1.00 97.94 110 ASP A N 1
ATOM 867 C CA . ASP A 1 110 ? 8.189 -8.757 -25.659 1.00 97.94 110 ASP A CA 1
ATOM 868 C C . ASP A 1 110 ? 6.928 -8.527 -24.812 1.00 97.94 110 ASP A C 1
ATOM 870 O O . ASP A 1 110 ? 6.787 -9.074 -23.722 1.00 97.94 110 ASP A O 1
ATOM 874 N N . VAL A 1 111 ? 5.974 -7.752 -25.342 1.00 98.06 111 VAL A N 1
ATOM 875 C CA . VAL A 1 111 ? 4.691 -7.439 -24.698 1.00 98.06 111 VAL A CA 1
ATOM 876 C C . VAL A 1 111 ? 3.663 -8.553 -24.906 1.00 98.06 111 VAL A C 1
ATOM 878 O O . VAL A 1 111 ? 2.908 -8.866 -23.985 1.00 98.06 111 VAL A O 1
ATOM 881 N N . VAL A 1 112 ? 3.584 -9.135 -26.112 1.00 97.81 112 VAL A N 1
ATOM 882 C CA . VAL A 1 112 ? 2.478 -10.045 -26.482 1.00 97.81 112 VAL A CA 1
ATOM 883 C C . VAL A 1 112 ? 2.858 -11.520 -26.587 1.00 97.81 112 VAL A C 1
ATOM 885 O O . VAL A 1 112 ? 1.969 -12.369 -26.662 1.00 97.81 112 VAL A O 1
ATOM 888 N N . SER A 1 113 ? 4.148 -11.854 -26.557 1.00 97.25 113 SER A N 1
ATOM 889 C CA . SER A 1 113 ? 4.603 -13.239 -26.453 1.00 97.25 113 SER A CA 1
ATOM 890 C C . SER A 1 113 ? 4.752 -13.630 -24.989 1.00 97.25 113 SER A C 1
ATOM 892 O O . SER A 1 113 ? 5.642 -13.132 -24.306 1.00 97.25 113 SER A O 1
ATOM 894 N N . ASN A 1 114 ? 3.944 -14.582 -24.509 1.00 95.94 114 ASN A N 1
ATOM 895 C CA . ASN A 1 114 ? 4.053 -15.050 -23.121 1.00 95.94 114 ASN A CA 1
ATOM 896 C C . ASN A 1 114 ? 5.465 -15.560 -22.795 1.00 95.94 114 ASN A C 1
ATOM 898 O O . ASN A 1 114 ? 5.975 -15.319 -21.712 1.00 95.94 114 ASN A O 1
ATOM 902 N N . LYS A 1 115 ? 6.108 -16.239 -23.754 1.00 94.94 115 LYS A N 1
ATOM 903 C CA . LYS A 1 115 ? 7.463 -16.772 -23.589 1.00 94.94 115 LYS A CA 1
ATOM 904 C C . LYS A 1 115 ? 8.493 -15.667 -23.345 1.00 94.94 115 LYS A C 1
ATOM 906 O O . LYS A 1 115 ? 9.377 -15.865 -22.522 1.00 94.94 115 LYS A O 1
ATOM 911 N N . LEU A 1 116 ? 8.405 -14.557 -24.080 1.00 96.75 116 LEU A N 1
ATOM 912 C CA . LEU A 1 116 ? 9.332 -13.432 -23.931 1.00 96.75 116 LEU A CA 1
ATOM 913 C C . LEU A 1 116 ? 9.004 -12.638 -22.665 1.00 96.75 116 LEU A C 1
ATOM 915 O O . LEU A 1 116 ? 9.892 -12.417 -21.845 1.00 96.75 116 LEU A O 1
ATOM 9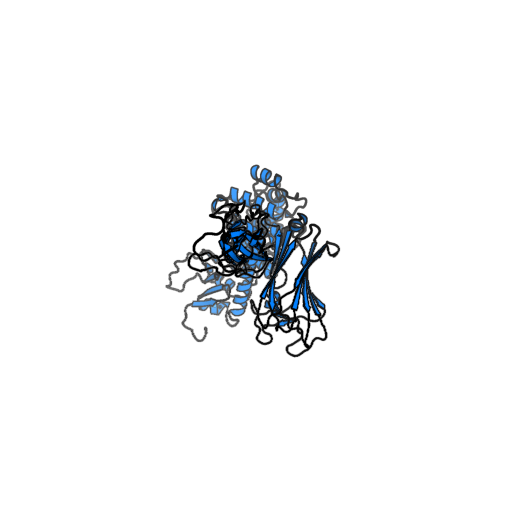19 N N . LEU A 1 117 ? 7.719 -12.332 -22.460 1.00 97.44 117 LEU A N 1
ATOM 920 C CA . LEU A 1 117 ? 7.213 -11.565 -21.324 1.00 97.44 117 LEU A CA 1
ATOM 921 C C . LEU A 1 117 ? 7.567 -12.179 -19.966 1.00 97.44 117 LEU A C 1
ATOM 923 O O . LEU A 1 117 ? 7.745 -11.436 -19.011 1.00 97.44 117 LEU A O 1
ATOM 927 N N . THR A 1 118 ? 7.653 -13.510 -19.858 1.00 95.62 118 THR A N 1
ATOM 928 C CA . THR A 1 118 ? 8.021 -14.221 -18.618 1.00 95.62 118 THR A CA 1
ATOM 929 C C . THR A 1 118 ? 9.466 -14.738 -18.642 1.00 95.62 118 THR A C 1
ATOM 931 O O . THR A 1 118 ? 9.770 -15.778 -18.057 1.00 95.62 118 THR A O 1
ATOM 934 N N . SER A 1 119 ? 10.345 -14.065 -19.383 1.00 95.12 119 SER A N 1
ATOM 935 C CA . SER A 1 119 ? 11.782 -14.351 -19.472 1.00 95.12 119 SER A CA 1
ATOM 936 C C . SER A 1 119 ? 12.591 -13.073 -19.244 1.00 95.12 119 SER A C 1
ATOM 938 O O . SER A 1 119 ? 12.019 -12.029 -18.945 1.00 95.12 119 SER A O 1
ATOM 940 N N . GLU A 1 120 ? 13.920 -13.128 -19.371 1.00 91.88 120 GLU A N 1
ATOM 941 C CA . GLU A 1 120 ? 14.780 -11.942 -19.204 1.00 91.88 120 GLU A CA 1
ATOM 942 C C . GLU A 1 120 ? 14.419 -10.802 -20.176 1.00 91.88 120 GLU A C 1
ATOM 944 O O . GLU A 1 120 ? 14.585 -9.631 -19.831 1.00 91.88 120 GLU A O 1
ATOM 949 N N . GLU A 1 121 ? 13.821 -11.133 -21.326 1.00 93.12 121 GLU A N 1
ATOM 950 C CA . GLU A 1 121 ? 13.364 -10.151 -22.321 1.00 93.12 121 GLU A CA 1
ATOM 951 C C . GLU A 1 121 ? 12.108 -9.385 -21.888 1.00 93.12 121 GLU A C 1
ATOM 953 O O . GLU A 1 121 ? 11.801 -8.322 -22.424 1.00 93.12 121 GLU A O 1
ATOM 958 N N . GLY A 1 122 ? 11.418 -9.859 -20.847 1.00 96.50 122 GLY A N 1
ATOM 959 C CA . GLY A 1 122 ? 10.303 -9.151 -20.225 1.00 96.50 122 GLY A CA 1
ATOM 960 C C . GLY A 1 122 ? 10.720 -7.868 -19.500 1.00 96.50 122 GLY A C 1
ATOM 961 O O . GLY A 1 122 ? 9.858 -7.061 -19.153 1.00 96.50 122 GLY A O 1
ATOM 962 N N . TRP A 1 123 ? 12.025 -7.622 -19.311 1.00 98.06 123 TRP A N 1
ATOM 963 C CA . TRP A 1 123 ? 12.503 -6.454 -18.572 1.00 98.06 123 TRP A CA 1
ATOM 964 C C . TRP A 1 123 ? 11.997 -5.125 -19.131 1.00 98.06 123 TRP A C 1
ATOM 966 O O . TRP A 1 123 ? 11.578 -4.275 -18.351 1.00 98.06 123 TRP A O 1
ATOM 976 N N . GLY A 1 124 ? 12.038 -4.939 -20.456 1.00 97.94 124 GLY A N 1
ATOM 977 C CA . GLY A 1 124 ? 11.561 -3.712 -21.105 1.00 97.94 124 GLY A CA 1
ATOM 978 C C . GLY A 1 124 ? 10.097 -3.425 -20.758 1.00 97.94 124 GLY A C 1
ATOM 979 O O . GLY A 1 124 ? 9.810 -2.392 -20.156 1.00 97.94 124 GLY A O 1
ATOM 980 N N . PRO A 1 125 ? 9.171 -4.365 -21.016 1.00 98.44 125 PRO A N 1
ATOM 981 C CA . PRO A 1 125 ? 7.773 -4.190 -20.647 1.00 98.44 125 PRO A CA 1
ATOM 982 C C . PRO A 1 125 ? 7.536 -3.925 -19.150 1.00 98.44 125 PRO A C 1
ATOM 984 O O . PRO A 1 125 ? 6.694 -3.096 -18.800 1.00 98.44 125 PRO A O 1
ATOM 987 N N . TRP A 1 126 ? 8.268 -4.598 -18.254 1.00 98.56 126 TRP A N 1
ATOM 988 C CA . TRP A 1 126 ? 8.145 -4.371 -16.807 1.00 98.56 126 TRP A CA 1
ATOM 989 C C . TRP A 1 126 ? 8.684 -3.003 -16.383 1.00 98.56 126 TRP A C 1
ATOM 991 O O . TRP A 1 126 ? 8.129 -2.376 -15.485 1.00 98.56 126 TRP A O 1
ATOM 1001 N N . HIS A 1 127 ? 9.761 -2.545 -17.022 1.00 98.44 127 HIS A N 1
ATOM 1002 C CA . HIS A 1 127 ? 10.351 -1.228 -16.811 1.00 98.44 127 HIS A CA 1
ATOM 1003 C C . HIS A 1 127 ? 9.360 -0.127 -17.199 1.00 98.44 127 HIS A C 1
ATOM 1005 O O . HIS A 1 127 ? 9.020 0.710 -16.370 1.00 98.44 127 HIS A O 1
ATOM 1011 N N . GLU A 1 128 ? 8.769 -0.189 -18.393 1.00 98.12 128 GLU A N 1
ATOM 1012 C CA . GLU A 1 128 ? 7.775 0.816 -18.790 1.00 98.12 128 GLU A CA 1
ATOM 1013 C C . GLU A 1 128 ? 6.535 0.813 -17.886 1.00 98.12 128 GLU A C 1
ATOM 1015 O O . GLU A 1 128 ? 5.955 1.871 -17.612 1.00 98.12 128 GLU A O 1
ATOM 1020 N N . LEU A 1 129 ? 6.131 -0.366 -17.390 1.00 98.25 129 LEU A N 1
ATOM 1021 C CA . LEU A 1 129 ? 5.085 -0.473 -16.373 1.00 98.25 129 LEU A CA 1
ATOM 1022 C C . LEU A 1 129 ? 5.496 0.237 -15.083 1.00 98.25 129 LEU A C 1
ATOM 1024 O O . LEU A 1 129 ? 4.695 0.991 -14.538 1.00 98.25 129 LEU A O 1
ATOM 1028 N N . GLY A 1 130 ? 6.735 0.052 -14.627 1.00 97.31 130 GLY A N 1
ATOM 1029 C CA . GLY A 1 130 ? 7.273 0.717 -13.443 1.00 97.31 130 GLY A CA 1
ATOM 1030 C C . GLY A 1 130 ? 7.150 2.242 -13.498 1.00 97.31 130 GLY A C 1
ATOM 1031 O O . GLY A 1 130 ? 6.810 2.848 -12.484 1.00 97.31 130 GLY A O 1
ATOM 1032 N N . HIS A 1 131 ? 7.314 2.870 -14.671 1.00 96.31 131 HIS A N 1
ATOM 1033 C CA . HIS A 1 131 ? 7.124 4.320 -14.830 1.00 96.31 131 HIS A CA 1
ATOM 1034 C C . HIS A 1 131 ? 5.716 4.788 -14.428 1.00 96.31 131 HIS A C 1
ATOM 1036 O O . HIS A 1 131 ? 5.552 5.898 -13.927 1.00 96.31 131 HIS A O 1
ATOM 1042 N N . GLN A 1 132 ? 4.696 3.934 -14.563 1.00 95.56 132 GLN A N 1
ATOM 1043 C CA . GLN A 1 132 ? 3.324 4.248 -14.146 1.00 95.56 132 GLN A CA 1
ATOM 1044 C C . GLN A 1 132 ? 3.121 4.197 -12.621 1.00 95.56 132 GLN A C 1
ATOM 1046 O O . GLN A 1 132 ? 2.096 4.665 -12.126 1.00 95.56 132 GLN A O 1
ATOM 1051 N N . PHE A 1 133 ? 4.076 3.635 -11.875 1.00 94.19 133 PHE A N 1
ATOM 1052 C CA . PHE A 1 133 ? 4.017 3.465 -10.421 1.00 94.19 133 PHE A CA 1
ATOM 1053 C C . PHE A 1 133 ? 5.044 4.311 -9.656 1.00 94.19 133 PHE A C 1
ATOM 1055 O O . PHE A 1 133 ? 5.058 4.295 -8.423 1.00 94.19 133 PHE A O 1
ATOM 1062 N N . GLN A 1 134 ? 5.911 5.050 -10.353 1.00 90.88 134 GLN A N 1
ATOM 1063 C CA . GLN A 1 134 ? 6.987 5.797 -9.709 1.00 90.88 134 GLN A CA 1
ATOM 1064 C C . GLN A 1 134 ? 6.473 6.790 -8.668 1.00 90.88 134 GLN A C 1
ATOM 1066 O O . GLN A 1 134 ? 5.598 7.623 -8.910 1.00 90.88 134 GLN A O 1
ATOM 1071 N N . MET A 1 135 ? 7.082 6.729 -7.488 1.00 88.38 135 MET A N 1
ATOM 1072 C CA . MET A 1 135 ? 6.749 7.609 -6.379 1.00 88.38 135 MET A CA 1
ATOM 1073 C C . MET A 1 135 ? 7.563 8.894 -6.493 1.00 88.38 135 MET A C 1
ATOM 1075 O O . MET A 1 135 ? 8.778 8.882 -6.298 1.00 88.38 135 MET A O 1
ATOM 1079 N N . ILE A 1 136 ? 6.885 10.012 -6.761 1.00 83.38 136 ILE A N 1
ATOM 1080 C CA . ILE A 1 136 ? 7.500 11.338 -6.956 1.00 83.38 136 ILE A CA 1
ATOM 1081 C C . ILE A 1 136 ? 8.509 11.712 -5.850 1.00 83.38 136 ILE A C 1
ATOM 1083 O O . ILE A 1 136 ? 9.555 12.273 -6.193 1.00 83.38 136 ILE A O 1
ATOM 1087 N N . PRO A 1 137 ? 8.278 11.412 -4.552 1.00 84.75 137 PRO A N 1
ATOM 1088 C CA . PRO A 1 137 ? 9.249 11.725 -3.499 1.00 84.75 137 PRO A CA 1
ATOM 1089 C C . PRO A 1 137 ? 10.558 10.918 -3.557 1.00 84.75 137 PRO A C 1
ATOM 1091 O O . PRO A 1 137 ? 11.541 11.344 -2.958 1.00 84.75 137 PRO A O 1
ATOM 1094 N N . MET A 1 138 ? 10.592 9.789 -4.275 1.00 88.69 138 MET A N 1
ATOM 1095 C CA . MET A 1 138 ? 11.813 9.007 -4.535 1.00 88.69 138 MET A CA 1
ATOM 1096 C C . MET A 1 138 ? 12.489 9.355 -5.858 1.00 88.69 138 MET A C 1
ATOM 1098 O O . MET A 1 138 ? 13.615 8.930 -6.097 1.00 88.69 138 MET A O 1
ATOM 1102 N N . ASP A 1 139 ? 11.810 10.103 -6.720 1.00 89.06 139 ASP A N 1
ATOM 1103 C CA . ASP A 1 139 ? 12.331 10.471 -8.027 1.00 89.06 139 ASP A CA 1
ATOM 1104 C C . ASP A 1 139 ? 12.982 11.858 -7.969 1.00 89.06 139 ASP A C 1
ATOM 1106 O O . ASP A 1 139 ? 12.338 12.893 -8.184 1.00 89.06 139 ASP A O 1
ATOM 1110 N N . TRP A 1 140 ? 14.248 11.895 -7.553 1.00 92.50 140 TRP A N 1
ATOM 1111 C CA . TRP A 1 140 ? 15.055 13.114 -7.509 1.00 92.50 140 TRP A CA 1
ATOM 1112 C C . TRP A 1 140 ? 16.011 13.223 -8.700 1.00 92.50 140 TRP A C 1
ATOM 1114 O O . TRP A 1 140 ? 16.330 12.252 -9.381 1.00 92.50 140 TRP A O 1
ATOM 1124 N N . GLY A 1 141 ? 16.485 14.446 -8.932 1.00 84.62 141 GLY A N 1
ATOM 1125 C CA . GLY A 1 141 ? 17.230 14.793 -10.134 1.00 84.62 141 GLY A CA 1
ATOM 1126 C C . GLY A 1 141 ? 16.310 15.065 -11.328 1.00 84.62 141 GLY A C 1
ATOM 1127 O O . GLY A 1 141 ? 15.091 14.966 -11.259 1.00 84.62 141 GLY A O 1
ATOM 1128 N N . THR A 1 142 ? 16.924 15.496 -12.416 1.00 75.56 142 THR A N 1
ATOM 1129 C CA . THR A 1 142 ? 16.335 15.769 -13.730 1.00 75.56 142 THR A CA 1
ATOM 1130 C C . THR A 1 142 ? 17.322 15.291 -14.795 1.00 75.56 142 THR A C 1
ATOM 1132 O O . THR A 1 142 ? 18.485 15.042 -14.469 1.00 75.56 142 THR A O 1
ATOM 1135 N N . TRP A 1 143 ? 16.893 15.190 -16.058 1.00 64.75 143 TRP A N 1
ATOM 1136 C CA . TRP A 1 143 ? 17.729 14.677 -17.160 1.00 64.75 143 TRP A CA 1
ATOM 1137 C C . TRP A 1 143 ? 19.063 15.418 -17.291 1.00 64.75 143 TRP A C 1
ATOM 1139 O O . TRP A 1 143 ? 20.070 14.808 -17.638 1.00 64.75 143 TRP A O 1
ATOM 1149 N N . ASP A 1 144 ? 19.070 16.706 -16.945 1.00 63.47 144 ASP A N 1
ATOM 1150 C CA . ASP A 1 144 ? 20.216 17.602 -17.104 1.00 63.47 144 ASP A CA 1
ATOM 1151 C C . ASP A 1 144 ? 21.030 17.801 -15.811 1.00 63.47 144 ASP A C 1
ATOM 1153 O O . ASP A 1 144 ? 21.972 18.594 -15.782 1.00 63.47 144 ASP A O 1
ATOM 1157 N N . THR A 1 145 ? 20.683 17.111 -14.719 1.00 64.75 145 THR A N 1
ATOM 1158 C CA . THR A 1 145 ? 21.351 17.266 -13.413 1.00 64.75 145 THR A CA 1
ATOM 1159 C C . THR A 1 145 ? 21.968 15.962 -12.927 1.00 64.75 145 THR A C 1
ATOM 1161 O O . THR A 1 145 ? 21.407 14.884 -13.125 1.00 64.75 145 THR A O 1
ATOM 1164 N N . GLU A 1 146 ? 23.085 16.063 -12.202 1.00 67.00 146 GLU A N 1
ATOM 1165 C CA . GLU A 1 146 ? 23.671 14.924 -11.490 1.00 67.00 146 GLU A CA 1
ATOM 1166 C C . GLU A 1 146 ? 22.643 14.270 -10.548 1.00 67.00 146 GLU A C 1
ATOM 1168 O O . GLU A 1 146 ? 21.871 14.955 -9.877 1.00 67.00 146 GLU A O 1
ATOM 1173 N N . GLY A 1 147 ? 22.648 12.936 -10.477 1.00 74.25 147 GLY A N 1
ATOM 1174 C CA . GLY A 1 147 ? 21.780 12.191 -9.562 1.00 74.25 147 GLY A CA 1
ATOM 1175 C C . GLY A 1 147 ? 20.358 11.913 -10.052 1.00 74.25 147 GLY A C 1
ATOM 1176 O O . GLY A 1 147 ? 19.526 11.587 -9.217 1.00 74.25 147 GLY A O 1
ATOM 1177 N N . ASN A 1 148 ? 20.085 12.004 -11.358 1.00 88.38 148 ASN A N 1
ATOM 1178 C CA . ASN A 1 148 ? 18.820 11.573 -11.964 1.00 88.38 148 ASN A CA 1
ATOM 1179 C C . ASN A 1 148 ? 18.423 10.139 -11.551 1.00 88.38 148 ASN A C 1
ATOM 1181 O O . ASN A 1 148 ? 19.208 9.202 -11.736 1.00 88.38 148 ASN A O 1
ATOM 1185 N N . MET A 1 149 ? 17.210 9.988 -11.014 1.00 93.19 149 MET A N 1
ATOM 1186 C CA . MET A 1 149 ? 16.666 8.731 -10.504 1.00 93.19 149 MET A CA 1
ATOM 1187 C C . MET A 1 149 ? 15.500 8.164 -11.311 1.00 93.19 149 MET A C 1
ATOM 1189 O O . MET A 1 149 ? 15.096 7.037 -11.024 1.00 93.19 149 MET A O 1
ATOM 1193 N N . THR A 1 150 ? 14.974 8.853 -12.322 1.00 92.38 150 THR A N 1
ATOM 1194 C CA . THR A 1 150 ? 13.760 8.375 -13.003 1.00 92.38 150 THR A CA 1
ATOM 1195 C C . THR A 1 150 ? 14.014 7.052 -13.726 1.00 92.38 150 THR A C 1
ATOM 1197 O O . THR A 1 150 ? 13.217 6.135 -13.593 1.00 92.38 150 THR A O 1
ATOM 1200 N N . GLU A 1 151 ? 15.170 6.883 -14.375 1.00 93.50 151 GLU A N 1
ATOM 1201 C CA . GLU A 1 151 ? 15.578 5.600 -14.979 1.00 93.50 151 GLU A CA 1
ATOM 1202 C C . GLU A 1 151 ? 16.131 4.599 -13.951 1.00 93.50 151 GLU A C 1
ATOM 1204 O O . GLU A 1 151 ? 16.441 3.457 -14.273 1.00 93.50 151 GLU A O 1
ATOM 1209 N N . VAL A 1 152 ? 16.267 4.996 -12.685 1.00 95.19 152 VAL A N 1
ATOM 1210 C CA . VAL A 1 152 ? 16.754 4.137 -11.597 1.00 95.19 152 VAL A CA 1
ATOM 1211 C C . VAL A 1 152 ? 15.570 3.538 -10.840 1.00 95.19 152 VAL A C 1
ATOM 1213 O O . VAL A 1 152 ? 15.411 2.322 -10.805 1.00 95.19 152 VAL A O 1
ATOM 1216 N N . VAL A 1 153 ? 14.713 4.374 -10.248 1.00 95.25 153 VAL A N 1
ATOM 1217 C CA . VAL A 1 153 ? 13.609 3.950 -9.366 1.00 95.25 153 VAL A CA 1
ATOM 1218 C C . VAL A 1 153 ? 12.634 3.034 -10.095 1.00 95.25 153 VAL A C 1
ATOM 1220 O O . VAL A 1 153 ? 12.145 2.082 -9.499 1.00 95.25 153 VAL A O 1
ATOM 1223 N N . VAL A 1 154 ? 12.405 3.270 -11.386 1.00 95.81 154 VAL A N 1
ATOM 1224 C CA . VAL A 1 154 ? 11.563 2.422 -12.241 1.00 95.81 154 VAL A CA 1
ATOM 1225 C C . VAL A 1 154 ? 11.992 0.948 -12.239 1.00 95.81 154 VAL A C 1
ATOM 1227 O O . VAL A 1 154 ? 11.159 0.045 -12.183 1.00 95.81 154 VAL A O 1
ATOM 1230 N N . ASN A 1 155 ? 13.300 0.683 -12.207 1.00 97.62 155 ASN A N 1
ATOM 1231 C CA . ASN A 1 155 ? 13.845 -0.674 -12.241 1.00 97.62 155 ASN A CA 1
ATOM 1232 C C . ASN A 1 155 ? 13.643 -1.429 -10.920 1.00 97.62 155 ASN A C 1
ATOM 1234 O O . ASN A 1 155 ? 13.818 -2.647 -10.880 1.00 97.62 155 ASN A O 1
ATOM 1238 N N . LEU A 1 156 ? 13.231 -0.741 -9.851 1.00 96.56 156 LEU A N 1
ATOM 1239 C CA . LEU A 1 156 ? 12.793 -1.383 -8.618 1.00 96.56 156 LEU A CA 1
ATOM 1240 C C . LEU A 1 156 ? 11.535 -2.231 -8.859 1.00 96.56 156 LEU A C 1
ATOM 1242 O O . LEU A 1 156 ? 11.412 -3.319 -8.299 1.00 96.56 156 LEU A O 1
ATOM 1246 N N . THR A 1 157 ? 10.617 -1.773 -9.714 1.00 97.44 157 THR A N 1
ATOM 1247 C CA . THR A 1 157 ? 9.427 -2.543 -10.108 1.00 97.44 157 THR A CA 1
ATOM 1248 C C . THR A 1 157 ? 9.790 -3.726 -10.990 1.00 97.44 157 THR A C 1
ATOM 1250 O O . THR A 1 157 ? 9.302 -4.830 -10.755 1.00 97.44 157 THR A O 1
ATOM 1253 N N . SER A 1 158 ? 10.718 -3.548 -11.931 1.00 98.25 158 SER A N 1
ATOM 1254 C CA . SER A 1 158 ? 11.227 -4.649 -12.756 1.00 98.25 158 SER A CA 1
ATOM 1255 C C . SER A 1 158 ? 11.868 -5.757 -11.913 1.00 98.25 158 SER A C 1
ATOM 1257 O O . SER A 1 158 ? 11.574 -6.928 -12.139 1.00 98.25 158 SER A O 1
ATOM 1259 N N . LEU A 1 159 ? 12.689 -5.409 -10.910 1.00 98.19 159 LEU A N 1
ATOM 1260 C CA . LEU A 1 159 ? 13.271 -6.386 -9.976 1.00 98.19 159 LEU A CA 1
ATOM 1261 C C . LEU A 1 159 ? 12.205 -7.100 -9.141 1.00 98.19 159 LEU A C 1
ATOM 1263 O O . LEU A 1 159 ? 12.289 -8.311 -8.939 1.00 98.19 159 LEU A O 1
ATOM 1267 N N . TYR A 1 160 ? 11.189 -6.368 -8.682 1.00 97.44 160 TYR A N 1
ATOM 1268 C CA . TYR A 1 160 ? 10.087 -6.947 -7.920 1.00 97.44 160 TYR A CA 1
ATOM 1269 C C . TYR A 1 160 ? 9.308 -7.972 -8.745 1.00 97.44 160 TYR A C 1
ATOM 1271 O O . TYR A 1 160 ? 9.126 -9.103 -8.305 1.00 97.44 160 TYR A O 1
ATOM 1279 N N . ILE A 1 161 ? 8.916 -7.611 -9.970 1.00 97.94 161 ILE A N 1
ATOM 1280 C CA . ILE A 1 161 ? 8.232 -8.515 -10.903 1.00 97.94 161 ILE A CA 1
ATOM 1281 C C . ILE A 1 161 ? 9.113 -9.729 -11.213 1.00 97.94 161 ILE A C 1
ATOM 1283 O O . ILE A 1 161 ? 8.640 -10.861 -11.158 1.00 97.94 161 ILE A O 1
ATOM 1287 N N . GLN A 1 162 ? 10.403 -9.515 -11.481 1.00 97.12 162 GLN A N 1
ATOM 1288 C CA . GLN A 1 162 ? 11.356 -10.595 -11.737 1.00 97.12 162 GLN A CA 1
ATOM 1289 C C . GLN A 1 162 ? 11.419 -11.590 -10.565 1.00 97.12 162 GLN A C 1
ATOM 1291 O O . GLN A 1 162 ? 11.404 -12.803 -10.790 1.00 97.12 162 GLN A O 1
ATOM 1296 N N . ARG A 1 163 ? 11.424 -11.095 -9.319 1.00 95.94 163 ARG A N 1
ATOM 1297 C CA . ARG A 1 163 ? 11.340 -11.934 -8.116 1.00 95.94 163 ARG A CA 1
ATOM 1298 C C . ARG A 1 163 ? 10.028 -12.716 -8.047 1.00 95.94 163 ARG A C 1
ATOM 1300 O O . ARG A 1 163 ? 10.072 -13.917 -7.795 1.00 95.94 163 ARG A O 1
ATOM 1307 N N . GLU A 1 164 ? 8.883 -12.072 -8.272 1.00 94.69 164 GLU A N 1
ATOM 1308 C CA . GLU A 1 164 ? 7.567 -12.732 -8.199 1.00 94.69 164 GLU A CA 1
ATOM 1309 C C . GLU A 1 164 ? 7.367 -13.780 -9.311 1.00 94.69 164 GLU A C 1
ATOM 1311 O O . GLU A 1 164 ? 6.678 -14.780 -9.115 1.00 94.69 164 GLU A O 1
ATOM 1316 N N . LEU A 1 165 ? 8.045 -13.623 -10.451 1.00 89.62 165 LEU A N 1
ATOM 1317 C CA . LEU A 1 165 ? 8.120 -14.642 -11.505 1.00 89.62 165 LEU A CA 1
ATOM 1318 C C . LEU A 1 165 ? 9.078 -15.803 -11.171 1.00 89.62 165 LEU A C 1
ATOM 1320 O O . LEU A 1 165 ? 9.215 -16.735 -11.965 1.00 89.62 165 LEU A O 1
ATOM 1324 N N . GLY A 1 166 ? 9.748 -15.771 -10.013 1.00 92.88 166 GLY A N 1
ATOM 1325 C CA . GLY A 1 166 ? 10.696 -16.800 -9.578 1.00 92.88 166 GLY A CA 1
ATOM 1326 C C . GLY A 1 166 ? 11.998 -16.815 -10.381 1.00 92.88 166 GLY A C 1
ATOM 1327 O O . GLY A 1 166 ? 12.664 -17.850 -10.459 1.00 92.88 166 GLY A O 1
ATOM 1328 N N . MET A 1 167 ? 12.351 -15.694 -11.013 1.00 93.31 167 MET A N 1
ATOM 1329 C CA . MET A 1 167 ? 13.523 -15.592 -11.876 1.00 93.31 167 MET A CA 1
ATOM 1330 C C . MET A 1 167 ? 14.779 -15.159 -11.102 1.00 93.31 167 MET A C 1
ATOM 1332 O O . MET A 1 167 ? 14.676 -14.457 -10.093 1.00 93.31 167 MET A O 1
ATOM 1336 N N . PRO A 1 168 ? 15.986 -15.515 -11.584 1.00 91.19 168 PRO A N 1
ATOM 1337 C CA . PRO A 1 168 ? 17.228 -14.968 -11.048 1.00 91.19 168 PRO A CA 1
ATOM 1338 C C . PRO A 1 168 ? 17.270 -13.440 -11.169 1.00 91.19 168 PRO A C 1
ATOM 1340 O O . PRO A 1 168 ? 16.899 -12.880 -12.199 1.00 91.19 168 PRO A O 1
ATOM 1343 N N . SER A 1 169 ? 17.775 -12.773 -10.131 1.00 94.69 169 SER A N 1
ATOM 1344 C CA . SER A 1 169 ? 17.897 -11.313 -10.102 1.00 94.69 169 SER A CA 1
ATOM 1345 C C . SER A 1 169 ? 18.876 -10.796 -11.155 1.00 94.69 169 SER A C 1
ATOM 1347 O O . SER A 1 169 ? 20.002 -11.291 -11.270 1.00 94.69 169 SER A O 1
ATOM 1349 N N . ARG A 1 170 ? 18.492 -9.736 -11.872 1.00 97.19 170 ARG A N 1
ATOM 1350 C CA . ARG A 1 170 ? 19.359 -9.035 -12.830 1.00 97.19 170 ARG A CA 1
ATOM 1351 C C . ARG A 1 170 ? 20.599 -8.452 -12.181 1.00 97.19 170 ARG A C 1
ATOM 1353 O O . ARG A 1 170 ? 21.647 -8.439 -12.821 1.00 97.19 170 ARG A O 1
ATOM 1360 N N . LEU A 1 171 ? 20.514 -8.053 -10.913 1.00 98.06 171 LEU A N 1
ATOM 1361 C CA . LEU A 1 171 ? 21.676 -7.599 -10.148 1.00 98.06 171 LEU A CA 1
ATOM 1362 C C . LEU A 1 171 ? 22.711 -8.719 -9.945 1.00 98.06 171 LEU A C 1
ATOM 1364 O O . LEU A 1 171 ? 23.912 -8.451 -9.897 1.00 98.06 171 LEU A O 1
ATOM 1368 N N . GLU A 1 172 ? 22.255 -9.973 -9.885 1.00 97.19 172 GLU A N 1
ATOM 1369 C CA . GLU A 1 172 ? 23.090 -11.165 -9.729 1.00 97.19 172 GLU A CA 1
ATOM 1370 C C . GLU A 1 172 ? 23.659 -11.657 -11.062 1.00 97.19 172 GLU A C 1
ATOM 1372 O O . GLU A 1 172 ? 24.878 -11.664 -11.237 1.00 97.19 172 GLU A O 1
ATOM 1377 N N . TYR A 1 173 ? 22.814 -12.049 -12.024 1.00 95.44 173 TYR A N 1
ATOM 1378 C CA . TYR A 1 173 ? 23.313 -12.619 -13.286 1.00 95.44 173 TYR A CA 1
ATOM 1379 C C . TYR A 1 173 ? 24.000 -11.571 -14.170 1.00 95.44 173 TYR A C 1
ATOM 1381 O O . TYR A 1 173 ? 24.931 -11.900 -14.903 1.00 95.44 173 TYR A O 1
ATOM 1389 N N . GLY A 1 174 ? 23.592 -10.301 -14.058 1.00 95.94 174 GLY A N 1
ATOM 1390 C CA . GLY A 1 174 ? 24.274 -9.163 -14.673 1.00 95.94 174 GLY A CA 1
ATOM 1391 C C . GLY A 1 174 ? 25.553 -8.751 -13.943 1.00 95.94 174 GLY A C 1
ATOM 1392 O O . GLY A 1 174 ? 26.232 -7.835 -14.391 1.00 95.94 174 GLY A O 1
ATOM 1393 N N . ARG A 1 175 ? 25.892 -9.418 -12.829 1.00 97.50 175 ARG A N 1
ATOM 1394 C CA . ARG A 1 175 ? 27.100 -9.204 -12.015 1.00 97.50 175 ARG A CA 1
ATOM 1395 C C . ARG A 1 175 ? 27.251 -7.791 -11.445 1.00 97.50 175 ARG A C 1
ATOM 1397 O O . ARG A 1 175 ? 28.323 -7.455 -10.947 1.00 97.50 175 ARG A O 1
ATOM 1404 N N . PHE A 1 176 ? 26.182 -6.995 -11.425 1.00 98.19 176 PHE A N 1
ATOM 1405 C CA . PHE A 1 176 ? 26.192 -5.622 -10.913 1.00 98.19 176 PHE A CA 1
ATOM 1406 C C . PHE A 1 176 ? 26.617 -5.549 -9.440 1.00 98.19 176 PHE A C 1
ATOM 1408 O O . PHE A 1 176 ? 27.306 -4.609 -9.050 1.00 98.19 176 PHE A O 1
ATOM 1415 N N . TRP A 1 177 ? 26.289 -6.556 -8.622 1.00 98.12 177 TRP A N 1
ATOM 1416 C CA . TRP A 1 177 ? 26.797 -6.633 -7.247 1.00 98.12 177 TRP A CA 1
ATOM 1417 C C . TRP A 1 177 ? 28.329 -6.646 -7.180 1.00 98.12 177 TRP A C 1
ATOM 1419 O O . TRP A 1 177 ? 28.935 -5.880 -6.427 1.00 98.12 177 TRP A O 1
ATOM 1429 N N . ASP A 1 178 ? 28.948 -7.520 -7.972 1.00 98.00 178 ASP A N 1
ATOM 1430 C CA . ASP A 1 178 ? 30.378 -7.819 -7.899 1.00 98.00 178 ASP A CA 1
ATOM 1431 C C . ASP A 1 178 ? 31.229 -6.832 -8.713 1.00 98.00 178 ASP A C 1
ATOM 1433 O O . ASP A 1 178 ? 32.359 -6.538 -8.324 1.00 98.00 178 ASP A O 1
ATOM 1437 N N . GLU A 1 179 ? 30.698 -6.314 -9.825 1.00 98.06 179 GLU A N 1
ATOM 1438 C CA . GLU A 1 179 ? 31.421 -5.432 -10.751 1.00 98.06 179 GLU A CA 1
ATOM 1439 C C . GLU A 1 179 ? 31.189 -3.939 -10.466 1.00 98.06 179 GLU A C 1
ATOM 1441 O O . GLU A 1 179 ? 32.125 -3.151 -10.611 1.00 98.06 179 GLU A O 1
ATOM 1446 N N . ASP A 1 180 ? 30.014 -3.561 -9.946 1.00 98.12 180 ASP A N 1
ATOM 1447 C CA . ASP A 1 180 ? 29.671 -2.154 -9.709 1.00 98.12 180 ASP A CA 1
ATOM 1448 C C . ASP A 1 180 ? 29.517 -1.826 -8.219 1.00 98.12 180 ASP A C 1
ATOM 1450 O O . ASP A 1 180 ? 30.203 -0.942 -7.696 1.00 98.12 180 ASP A O 1
ATOM 1454 N N . VAL A 1 181 ? 28.629 -2.532 -7.511 1.00 98.44 181 VAL A N 1
ATOM 1455 C CA . VAL A 1 181 ? 28.174 -2.154 -6.163 1.00 98.44 181 VAL A CA 1
ATOM 1456 C C . VAL A 1 181 ? 29.270 -2.303 -5.114 1.00 98.44 181 VAL A C 1
ATOM 1458 O O . VAL A 1 181 ? 29.665 -1.317 -4.490 1.00 98.44 181 VAL A O 1
ATOM 1461 N N . PHE A 1 182 ? 29.794 -3.509 -4.888 1.00 98.44 182 PHE A N 1
ATOM 1462 C CA . PHE A 1 182 ? 30.800 -3.709 -3.842 1.00 98.44 182 PHE A CA 1
ATOM 1463 C C . PHE A 1 182 ? 32.114 -2.962 -4.122 1.00 98.44 182 PHE A C 1
ATOM 1465 O O . PHE A 1 182 ? 32.659 -2.367 -3.183 1.00 98.44 182 PHE A O 1
ATOM 1472 N N . PRO A 1 183 ? 32.613 -2.885 -5.374 1.00 98.44 183 PRO A N 1
ATOM 1473 C CA . PRO A 1 183 ? 33.734 -2.010 -5.706 1.00 98.44 183 PRO A CA 1
ATOM 1474 C C . PRO A 1 183 ? 33.465 -0.539 -5.373 1.00 98.44 183 PRO A C 1
ATOM 1476 O O . PRO A 1 183 ? 34.336 0.125 -4.807 1.00 98.44 183 PRO A O 1
ATOM 1479 N N . TYR A 1 184 ? 32.262 -0.028 -5.656 1.00 98.44 184 TYR A N 1
ATOM 1480 C CA . TYR A 1 184 ? 31.861 1.330 -5.286 1.00 98.44 184 TYR A CA 1
ATOM 1481 C C . TYR A 1 184 ? 31.845 1.540 -3.764 1.00 98.44 184 TYR A C 1
ATOM 1483 O O . TYR A 1 184 ? 32.466 2.482 -3.265 1.00 98.44 184 TYR A O 1
ATOM 1491 N N . LEU A 1 185 ? 31.211 0.637 -3.012 1.00 98.12 185 LEU A N 1
ATOM 1492 C CA . LEU A 1 185 ? 31.089 0.715 -1.550 1.00 98.12 185 LEU A CA 1
ATOM 1493 C C . LEU A 1 185 ? 32.439 0.627 -0.814 1.00 98.12 185 LEU A C 1
ATOM 1495 O O . LEU A 1 185 ? 32.555 1.089 0.329 1.00 98.12 185 LEU A O 1
ATOM 1499 N N . ASN A 1 186 ? 33.465 0.071 -1.464 1.00 97.38 186 ASN A N 1
ATOM 1500 C CA . ASN A 1 186 ? 34.831 -0.030 -0.946 1.00 97.38 186 ASN A CA 1
ATOM 1501 C C . ASN A 1 186 ? 35.704 1.208 -1.219 1.00 97.38 186 ASN A C 1
ATOM 1503 O O . ASN A 1 186 ? 36.789 1.317 -0.645 1.00 97.38 186 ASN A O 1
ATOM 1507 N N . LYS A 1 187 ? 35.257 2.167 -2.043 1.00 97.06 187 LYS A N 1
ATOM 1508 C CA . LYS A 1 187 ? 35.993 3.427 -2.269 1.00 97.06 187 LYS A CA 1
ATOM 1509 C C . LYS A 1 187 ? 36.063 4.250 -0.983 1.00 97.06 187 LYS A C 1
ATOM 1511 O O . LYS A 1 187 ? 35.110 4.270 -0.214 1.00 97.06 187 LYS A O 1
ATOM 1516 N N . SER A 1 188 ? 37.158 4.976 -0.759 1.00 93.50 188 SER A N 1
ATOM 1517 C CA . SER A 1 188 ? 37.326 5.845 0.421 1.00 93.50 188 SER A CA 1
ATOM 1518 C C . SER A 1 188 ? 36.415 7.077 0.402 1.00 93.50 188 SER A C 1
ATOM 1520 O O . SER A 1 188 ? 35.983 7.533 1.457 1.00 93.50 188 SER A O 1
ATOM 1522 N N . GLN A 1 189 ? 36.106 7.589 -0.790 1.00 94.06 189 GLN A N 1
ATOM 1523 C CA . GLN A 1 189 ? 35.166 8.679 -1.044 1.00 94.06 189 GLN A CA 1
ATOM 1524 C C . GLN A 1 189 ? 34.097 8.179 -2.013 1.00 94.06 189 GLN A C 1
ATOM 1526 O O . GLN A 1 189 ? 34.414 7.506 -2.997 1.00 94.06 189 GLN A O 1
ATOM 1531 N N . ARG A 1 190 ? 32.834 8.477 -1.716 1.00 96.44 190 ARG A N 1
ATOM 1532 C CA . ARG A 1 190 ? 31.666 8.008 -2.466 1.00 96.44 190 ARG A CA 1
ATOM 1533 C C . ARG A 1 190 ? 30.689 9.168 -2.600 1.00 96.44 190 ARG A C 1
ATOM 1535 O O . ARG A 1 190 ? 30.458 9.885 -1.632 1.00 96.44 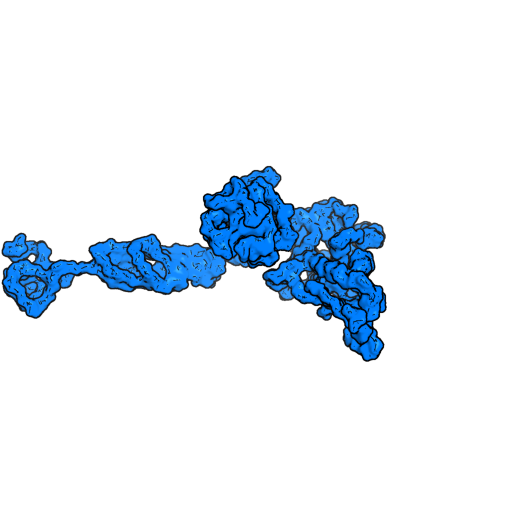190 ARG A O 1
ATOM 1542 N N . ASN A 1 191 ? 30.154 9.345 -3.799 1.00 95.75 191 ASN A N 1
ATOM 1543 C CA . ASN A 1 191 ? 29.098 10.301 -4.102 1.00 95.75 191 ASN A CA 1
ATOM 1544 C C . ASN A 1 191 ? 28.023 9.544 -4.879 1.00 95.75 191 ASN A C 1
ATOM 1546 O O . ASN A 1 191 ? 28.296 9.055 -5.978 1.00 95.75 191 ASN A O 1
ATOM 1550 N N . TYR A 1 192 ? 26.847 9.362 -4.282 1.00 95.50 192 TYR A N 1
ATOM 1551 C CA . TYR A 1 192 ? 25.787 8.551 -4.880 1.00 95.50 192 TYR A CA 1
ATOM 1552 C C . TYR A 1 192 ? 25.241 9.190 -6.161 1.00 95.50 192 TYR A C 1
ATOM 1554 O O . TYR A 1 192 ? 24.966 8.494 -7.137 1.00 95.50 192 TYR A O 1
ATOM 1562 N N . HIS A 1 193 ? 25.155 10.524 -6.212 1.00 92.75 193 HIS A N 1
ATOM 1563 C CA . HIS A 1 193 ? 24.643 11.238 -7.386 1.00 92.75 193 HIS A CA 1
ATOM 1564 C C . HIS A 1 193 ? 25.531 11.022 -8.622 1.00 92.75 193 HIS A C 1
ATOM 1566 O O . HIS A 1 193 ? 25.012 10.861 -9.729 1.00 92.75 193 HIS A O 1
ATOM 1572 N N . GLN A 1 194 ? 26.844 10.906 -8.404 1.00 91.44 194 GLN A N 1
ATOM 1573 C CA . GLN A 1 194 ? 27.869 10.653 -9.425 1.00 91.44 194 GLN A CA 1
ATOM 1574 C C . GLN A 1 194 ? 28.203 9.162 -9.598 1.00 91.44 194 GLN A C 1
ATOM 1576 O O . GLN A 1 194 ? 29.235 8.817 -10.169 1.00 91.44 194 GLN A O 1
ATOM 1581 N N . PHE A 1 195 ? 27.381 8.251 -9.069 1.00 93.62 195 PHE A N 1
ATOM 1582 C CA . PHE A 1 195 ? 27.571 6.834 -9.351 1.00 93.62 195 PHE A CA 1
ATOM 1583 C C . PHE A 1 195 ? 27.049 6.510 -10.760 1.00 93.62 195 PHE A C 1
ATOM 1585 O O . PHE A 1 195 ? 25.845 6.581 -11.009 1.00 93.62 195 PHE A O 1
ATOM 1592 N N . ASP A 1 196 ? 27.959 6.183 -11.679 1.00 90.00 196 ASP A N 1
ATOM 1593 C CA . ASP A 1 196 ? 27.643 5.987 -13.103 1.00 90.00 196 ASP A CA 1
ATOM 1594 C C . ASP A 1 196 ? 26.763 4.758 -13.376 1.00 90.00 196 ASP A C 1
ATOM 1596 O O . ASP A 1 196 ? 25.988 4.749 -14.331 1.00 90.00 196 ASP A O 1
ATOM 1600 N N . SER A 1 197 ? 26.853 3.719 -12.538 1.00 94.25 197 SER A N 1
ATOM 1601 C CA . SER A 1 197 ? 26.046 2.513 -12.722 1.00 94.25 197 SER A CA 1
ATOM 1602 C C . SER A 1 197 ? 24.605 2.752 -12.282 1.00 94.25 197 SER A C 1
ATOM 1604 O O . SER A 1 197 ? 24.307 2.850 -11.090 1.00 94.25 197 SER A O 1
ATOM 1606 N N . LEU A 1 198 ? 23.696 2.790 -13.257 1.00 93.62 198 LEU A N 1
ATOM 1607 C CA . LEU A 1 198 ? 22.254 2.858 -13.028 1.00 93.62 198 LEU A CA 1
ATOM 1608 C C . LEU A 1 198 ? 21.787 1.676 -12.169 1.00 93.62 198 LEU A C 1
ATOM 1610 O O . LEU A 1 198 ? 21.177 1.883 -11.125 1.00 93.62 198 LEU A O 1
ATOM 1614 N N . PHE A 1 199 ? 22.139 0.443 -12.543 1.00 95.75 199 PHE A N 1
ATOM 1615 C CA . PHE A 1 199 ? 21.794 -0.756 -11.771 1.00 95.75 199 PHE A CA 1
ATOM 1616 C C . PHE A 1 199 ? 22.489 -0.799 -10.406 1.00 95.75 199 PHE A C 1
ATOM 1618 O O . PHE A 1 199 ? 21.898 -1.246 -9.423 1.00 95.75 199 PHE A O 1
ATOM 1625 N N . GLY A 1 200 ? 23.702 -0.253 -10.307 1.00 96.19 200 GLY A N 1
ATOM 1626 C CA . GLY A 1 200 ? 24.374 -0.041 -9.030 1.00 96.19 200 GLY A CA 1
ATOM 1627 C C . GLY A 1 200 ? 23.621 0.931 -8.116 1.00 96.19 200 GLY A C 1
ATOM 1628 O O . GLY A 1 200 ? 23.562 0.712 -6.908 1.00 96.19 200 GLY A O 1
ATOM 1629 N N . LYS A 1 201 ? 22.988 1.976 -8.664 1.00 96.38 201 LYS A N 1
ATOM 1630 C CA . LYS A 1 201 ? 22.096 2.859 -7.898 1.00 96.38 201 LYS A CA 1
ATOM 1631 C C . LYS A 1 201 ? 20.833 2.122 -7.445 1.00 96.38 201 LYS A C 1
ATOM 1633 O O . LYS A 1 201 ? 20.482 2.234 -6.268 1.00 96.38 201 LYS A O 1
ATOM 1638 N N . VAL A 1 202 ? 20.201 1.329 -8.320 1.00 97.38 202 VAL A N 1
ATOM 1639 C CA . VAL A 1 202 ? 19.024 0.502 -7.967 1.00 97.38 202 VAL A CA 1
ATOM 1640 C C . VAL A 1 202 ? 19.331 -0.407 -6.779 1.00 97.38 202 VAL A C 1
ATOM 1642 O O . VAL A 1 202 ? 18.498 -0.553 -5.889 1.00 97.38 202 VAL A O 1
ATOM 1645 N N . ALA A 1 203 ? 20.542 -0.961 -6.717 1.00 98.44 203 ALA A N 1
ATOM 1646 C CA . ALA A 1 203 ? 20.962 -1.853 -5.648 1.00 98.44 203 ALA A CA 1
ATOM 1647 C C . ALA A 1 203 ? 20.857 -1.236 -4.239 1.00 98.44 203 ALA A C 1
ATOM 1649 O O . ALA A 1 203 ? 20.491 -1.948 -3.309 1.00 98.44 203 ALA A O 1
ATOM 1650 N N . MET A 1 204 ? 21.094 0.073 -4.062 1.00 98.25 204 MET A N 1
ATOM 1651 C CA . MET A 1 204 ? 20.868 0.741 -2.767 1.00 98.25 204 MET A CA 1
ATOM 1652 C C . MET A 1 204 ? 19.398 0.652 -2.344 1.00 98.25 204 MET A C 1
ATOM 1654 O O . MET A 1 204 ? 19.097 0.353 -1.193 1.00 98.25 204 MET A O 1
ATOM 1658 N N . LEU A 1 205 ? 18.481 0.915 -3.276 1.00 97.62 205 LEU A N 1
ATOM 1659 C CA . LEU A 1 205 ? 17.045 0.826 -3.020 1.00 97.62 205 LEU A CA 1
ATOM 1660 C C . LEU A 1 205 ? 16.667 -0.630 -2.721 1.00 97.62 205 LEU A C 1
ATOM 1662 O O . LEU A 1 205 ? 16.073 -0.941 -1.693 1.00 97.62 205 LEU A O 1
ATOM 1666 N N . TRP A 1 206 ? 17.123 -1.552 -3.564 1.00 98.31 206 TRP A N 1
ATOM 1667 C CA . TRP A 1 206 ? 16.840 -2.972 -3.403 1.00 98.31 206 TRP A CA 1
ATOM 1668 C C . TRP A 1 206 ? 17.379 -3.557 -2.094 1.00 98.31 206 TRP A C 1
ATOM 1670 O O . TRP A 1 206 ? 16.730 -4.403 -1.492 1.00 98.31 206 TRP A O 1
ATOM 1680 N N . GLN A 1 207 ? 18.508 -3.066 -1.577 1.00 98.50 207 GLN A N 1
ATOM 1681 C CA . GLN A 1 207 ? 19.004 -3.474 -0.262 1.00 98.50 207 GLN A CA 1
ATOM 1682 C C . GLN A 1 207 ? 18.037 -3.155 0.871 1.00 98.50 207 GLN A C 1
ATOM 1684 O O . GLN A 1 207 ? 18.016 -3.906 1.843 1.00 98.50 207 GLN A O 1
ATOM 1689 N N . LEU A 1 208 ? 17.234 -2.093 0.775 1.00 98.06 208 LEU A N 1
ATOM 1690 C CA . LEU A 1 208 ? 16.210 -1.818 1.780 1.00 98.06 208 LEU A CA 1
ATOM 1691 C C . LEU A 1 208 ? 15.113 -2.888 1.744 1.00 98.06 208 LEU A C 1
ATOM 1693 O O . LEU A 1 208 ? 14.752 -3.395 2.798 1.00 98.06 208 LEU A O 1
ATOM 1697 N N . ASP A 1 209 ? 14.666 -3.307 0.558 1.00 96.62 209 ASP A N 1
ATOM 1698 C CA . ASP A 1 209 ? 13.734 -4.436 0.403 1.00 96.62 209 ASP A CA 1
ATOM 1699 C C . ASP A 1 209 ? 14.351 -5.747 0.936 1.00 96.62 209 ASP A C 1
ATOM 1701 O O . ASP A 1 209 ? 13.778 -6.393 1.812 1.00 96.62 209 ASP A O 1
ATOM 1705 N N . LEU A 1 210 ? 15.573 -6.094 0.514 1.00 96.62 210 LEU A N 1
ATOM 1706 C CA . LEU A 1 210 ? 16.261 -7.311 0.968 1.00 96.62 210 LEU A CA 1
ATOM 1707 C C . LEU A 1 210 ? 16.459 -7.348 2.489 1.00 96.62 210 LEU A C 1
ATOM 1709 O O . LEU A 1 210 ? 16.432 -8.415 3.099 1.00 96.62 210 LEU A O 1
ATOM 1713 N N . THR A 1 211 ? 16.697 -6.186 3.095 1.00 97.19 211 THR A N 1
ATOM 1714 C CA . THR A 1 211 ? 16.921 -6.063 4.536 1.00 97.19 211 THR A CA 1
ATOM 1715 C C . THR A 1 211 ? 15.610 -6.118 5.294 1.00 97.19 211 THR A C 1
ATOM 1717 O O . THR A 1 211 ? 15.517 -6.805 6.305 1.00 97.19 211 THR A O 1
ATOM 1720 N N . PHE A 1 212 ? 14.611 -5.375 4.836 1.00 92.88 212 PHE A N 1
ATOM 1721 C CA . PHE A 1 212 ? 13.449 -5.053 5.642 1.00 92.88 212 PHE A CA 1
ATOM 1722 C C . PHE A 1 212 ? 12.147 -5.716 5.189 1.00 92.88 212 PHE A C 1
ATOM 1724 O O . PHE A 1 212 ? 11.121 -5.551 5.840 1.00 92.88 212 PHE A O 1
ATOM 1731 N N . GLY A 1 213 ? 12.199 -6.522 4.135 1.00 89.19 213 GLY A N 1
ATOM 1732 C CA . GLY A 1 213 ? 11.071 -7.300 3.652 1.00 89.19 213 GLY A CA 1
ATOM 1733 C C . GLY A 1 213 ? 10.509 -6.769 2.342 1.00 89.19 213 GLY A C 1
ATOM 1734 O O . GLY A 1 213 ? 10.616 -5.590 2.000 1.00 89.19 213 GLY A O 1
ATOM 1735 N N . LYS A 1 214 ? 9.859 -7.681 1.613 1.00 87.25 214 LYS A N 1
ATOM 1736 C CA . LYS A 1 214 ? 9.259 -7.411 0.300 1.00 87.25 214 LYS A CA 1
ATOM 1737 C C . LYS A 1 214 ? 8.109 -6.399 0.336 1.00 87.25 214 LYS A C 1
ATOM 1739 O O . LYS A 1 214 ? 7.668 -5.922 -0.699 1.00 87.25 214 LYS A O 1
ATOM 1744 N N . ASP A 1 215 ? 7.572 -6.112 1.509 1.00 83.94 215 ASP A N 1
ATOM 1745 C CA . ASP A 1 215 ? 6.484 -5.170 1.751 1.00 83.94 215 ASP A CA 1
ATOM 1746 C C . ASP A 1 215 ? 6.994 -3.767 2.130 1.00 83.94 215 ASP A C 1
ATOM 1748 O O . ASP A 1 215 ? 6.214 -2.817 2.168 1.00 83.94 215 ASP A O 1
ATOM 1752 N N . PHE A 1 216 ? 8.310 -3.578 2.300 1.00 91.19 216 PHE A N 1
ATOM 1753 C CA . PHE A 1 216 ? 8.907 -2.287 2.657 1.00 91.19 216 PHE A CA 1
ATOM 1754 C C . PHE A 1 216 ? 8.427 -1.132 1.768 1.00 91.19 216 PHE A C 1
ATOM 1756 O O . PHE A 1 216 ? 8.003 -0.079 2.252 1.00 91.19 216 PHE A O 1
ATOM 1763 N N . TYR A 1 217 ? 8.449 -1.335 0.451 1.00 94.31 217 TYR A N 1
ATOM 1764 C CA . TYR A 1 217 ? 8.029 -0.315 -0.507 1.00 94.31 217 TYR A CA 1
ATOM 1765 C C . TYR A 1 217 ? 6.515 -0.104 -0.551 1.00 94.31 217 TYR A C 1
ATOM 1767 O O . TYR A 1 217 ? 6.070 0.997 -0.891 1.00 94.31 217 TYR A O 1
ATOM 1775 N N . ALA A 1 218 ? 5.728 -1.085 -0.105 1.00 88.69 218 ALA A N 1
ATOM 1776 C CA . ALA A 1 218 ? 4.289 -0.928 0.025 1.00 88.69 218 ALA A CA 1
ATOM 1777 C C . ALA A 1 218 ? 3.976 0.077 1.138 1.00 88.69 218 ALA A C 1
ATOM 1779 O O . ALA A 1 218 ? 3.121 0.952 0.977 1.00 88.69 218 ALA A O 1
ATOM 1780 N N . HIS A 1 219 ? 4.725 0.010 2.241 1.00 81.44 219 HIS A N 1
ATOM 1781 C CA . HIS A 1 219 ? 4.544 0.911 3.381 1.00 81.44 219 HIS A CA 1
ATOM 1782 C C . HIS A 1 219 ? 5.099 2.291 3.070 1.00 81.44 219 HIS A C 1
ATOM 1784 O O . HIS A 1 219 ? 4.445 3.294 3.347 1.00 81.44 219 HIS A O 1
ATOM 1790 N N . LEU A 1 220 ? 6.263 2.353 2.422 1.00 88.19 220 LEU A N 1
ATOM 1791 C CA . LEU A 1 220 ? 6.836 3.622 1.991 1.00 88.19 220 LEU A CA 1
ATOM 1792 C C . LEU A 1 220 ? 5.906 4.344 1.005 1.00 88.19 220 LEU A C 1
ATOM 1794 O O . LEU A 1 220 ? 5.696 5.551 1.119 1.00 88.19 220 LEU A O 1
ATOM 1798 N N . GLY A 1 221 ? 5.289 3.604 0.079 1.00 87.75 221 GLY A N 1
ATOM 1799 C CA . GLY A 1 221 ? 4.302 4.164 -0.835 1.00 87.75 221 GLY A CA 1
ATOM 1800 C C . GLY A 1 221 ? 3.052 4.673 -0.139 1.00 87.75 221 GLY A C 1
ATOM 1801 O O . GLY A 1 221 ? 2.554 5.736 -0.507 1.00 87.75 221 GLY A O 1
ATOM 1802 N N . LYS A 1 222 ? 2.574 3.979 0.899 1.00 80.94 222 LYS A N 1
ATOM 1803 C CA . LYS A 1 222 ? 1.482 4.479 1.740 1.00 80.94 222 LYS A CA 1
ATOM 1804 C C . LYS A 1 222 ? 1.855 5.819 2.383 1.00 80.94 222 LYS A C 1
ATOM 1806 O O . LYS A 1 222 ? 1.133 6.790 2.170 1.00 80.94 222 LYS A O 1
ATOM 1811 N N . VAL A 1 223 ? 3.011 5.881 3.051 1.00 80.69 223 VAL A N 1
ATOM 1812 C CA . VAL A 1 223 ? 3.523 7.102 3.696 1.00 80.69 223 VAL A CA 1
ATOM 1813 C C . VAL A 1 223 ? 3.584 8.257 2.701 1.00 80.69 223 VAL A C 1
ATOM 1815 O O . VAL A 1 223 ? 3.093 9.342 2.989 1.00 80.69 223 VAL A O 1
ATOM 1818 N N . TYR A 1 224 ? 4.127 8.039 1.502 1.00 84.88 224 TYR A N 1
ATOM 1819 C CA . TYR A 1 224 ? 4.239 9.102 0.501 1.00 84.88 224 TYR A CA 1
ATOM 1820 C C . TYR A 1 224 ? 2.914 9.590 -0.070 1.00 84.88 224 TYR A C 1
ATOM 1822 O O . TYR A 1 224 ? 2.794 10.780 -0.369 1.00 84.88 224 TYR A O 1
ATOM 1830 N N . ARG A 1 225 ? 1.924 8.706 -0.210 1.00 83.75 225 ARG A N 1
ATOM 1831 C CA . ARG A 1 225 ? 0.582 9.085 -0.668 1.00 83.75 225 ARG A CA 1
ATOM 1832 C C . ARG A 1 225 ? -0.191 9.890 0.377 1.00 83.75 225 ARG A C 1
ATOM 1834 O O . ARG A 1 225 ? -1.053 10.674 -0.002 1.00 83.75 225 ARG A O 1
ATOM 1841 N N . GLU A 1 226 ? 0.131 9.720 1.657 1.00 79.69 226 GLU A N 1
ATOM 1842 C CA . GLU A 1 226 ? -0.485 10.443 2.779 1.00 79.69 226 GLU A CA 1
ATOM 1843 C C . GLU A 1 226 ? 0.155 11.811 3.049 1.00 79.69 226 GLU A C 1
ATOM 1845 O O . GLU A 1 226 ? -0.421 12.610 3.785 1.00 79.69 226 GLU A O 1
ATOM 1850 N N . ILE A 1 227 ? 1.307 12.128 2.441 1.00 74.12 227 ILE A N 1
ATOM 1851 C CA . ILE A 1 227 ? 1.929 13.448 2.601 1.00 74.12 227 ILE A CA 1
ATOM 1852 C C . ILE A 1 227 ? 0.998 14.524 2.020 1.00 74.12 227 ILE A C 1
ATOM 1854 O O . ILE A 1 227 ? 0.741 14.512 0.808 1.00 74.12 227 ILE A O 1
ATOM 1858 N N . PRO A 1 228 ? 0.554 15.503 2.835 1.00 77.00 228 PRO A N 1
ATOM 1859 C CA . PRO A 1 228 ? -0.245 16.617 2.344 1.00 77.00 228 PRO A CA 1
ATOM 1860 C C . PRO A 1 228 ? 0.481 17.362 1.223 1.00 77.00 228 PRO A C 1
ATOM 1862 O O . PRO A 1 228 ? 1.685 17.580 1.303 1.00 77.00 228 PRO A O 1
ATOM 1865 N N . GLU A 1 229 ? -0.247 17.824 0.205 1.00 80.25 229 GLU A N 1
ATOM 1866 C CA . GLU A 1 229 ? 0.338 18.482 -0.978 1.00 80.25 229 GLU A CA 1
ATOM 1867 C C . GLU A 1 229 ? 1.309 19.623 -0.616 1.00 80.25 229 GLU A C 1
ATOM 1869 O O . GLU A 1 229 ? 2.402 19.718 -1.168 1.00 80.25 229 GLU A O 1
ATOM 1874 N N . LYS A 1 230 ? 0.958 20.434 0.390 1.00 81.12 230 LYS A N 1
ATOM 1875 C CA . LYS A 1 230 ? 1.780 21.549 0.896 1.00 81.12 230 LYS A CA 1
ATOM 1876 C C . LYS A 1 230 ? 3.087 21.119 1.594 1.00 81.12 230 LYS A C 1
ATOM 1878 O O . LYS A 1 230 ? 3.927 21.967 1.873 1.00 81.12 230 LYS A O 1
ATOM 1883 N N . GLU A 1 231 ? 3.220 19.838 1.935 1.00 76.94 231 GLU A N 1
ATOM 1884 C CA . GLU A 1 231 ? 4.355 19.235 2.655 1.00 76.94 231 GLU A CA 1
ATOM 1885 C C . GLU A 1 231 ? 5.175 18.286 1.769 1.00 76.94 231 GLU A C 1
ATOM 1887 O O . GLU A 1 231 ? 6.138 17.666 2.237 1.00 76.94 231 GLU A O 1
ATOM 1892 N N . GLN A 1 232 ? 4.799 18.159 0.493 1.00 83.25 232 GLN A N 1
ATOM 1893 C CA . GLN A 1 232 ? 5.575 17.422 -0.495 1.00 83.25 232 GLN A CA 1
ATOM 1894 C C . GLN A 1 232 ? 6.935 18.112 -0.707 1.00 83.25 232 GLN A C 1
ATOM 1896 O O . GLN A 1 232 ? 7.000 19.343 -0.753 1.00 83.25 232 GLN A O 1
ATOM 1901 N N . PRO A 1 233 ? 8.034 17.347 -0.837 1.00 87.00 233 PRO A N 1
ATOM 1902 C CA . PRO A 1 233 ? 9.357 17.920 -1.064 1.00 87.00 233 PRO A CA 1
ATOM 1903 C C . PRO A 1 233 ? 9.400 18.674 -2.399 1.00 87.00 233 PRO A C 1
ATOM 1905 O O . PRO A 1 233 ? 9.066 18.120 -3.449 1.00 87.00 233 PRO A O 1
ATOM 1908 N N . ALA A 1 234 ? 9.844 19.931 -2.369 1.00 86.56 234 ALA A N 1
ATOM 1909 C CA . ALA A 1 234 ? 9.749 20.838 -3.512 1.00 86.56 234 ALA A CA 1
ATOM 1910 C C . ALA A 1 234 ? 10.877 20.656 -4.542 1.00 86.56 234 ALA A C 1
ATOM 1912 O O . ALA A 1 234 ? 10.751 21.084 -5.689 1.00 86.56 234 ALA A O 1
ATOM 1913 N N . ASN A 1 235 ? 12.002 20.059 -4.144 1.00 88.88 235 ASN A N 1
ATOM 1914 C CA . ASN A 1 235 ? 13.203 19.917 -4.971 1.00 88.88 235 ASN A CA 1
ATOM 1915 C C . ASN A 1 235 ? 13.971 18.620 -4.658 1.00 88.88 235 ASN A C 1
ATOM 1917 O O . ASN A 1 235 ? 13.666 17.916 -3.696 1.00 88.88 235 ASN A O 1
ATOM 1921 N N . SER A 1 236 ? 14.975 18.303 -5.483 1.00 91.44 236 SER A N 1
ATOM 1922 C CA . SER A 1 236 ? 15.778 17.075 -5.378 1.00 91.44 236 SER A CA 1
ATOM 1923 C C . SER A 1 236 ? 16.442 16.890 -4.013 1.00 91.44 236 SER A C 1
ATOM 1925 O O . SER A 1 236 ? 16.403 15.791 -3.468 1.00 91.44 236 SER A O 1
ATOM 1927 N N . ASP A 1 237 ? 17.005 17.950 -3.431 1.00 89.94 237 ASP A N 1
ATOM 1928 C CA . ASP A 1 237 ? 17.684 17.853 -2.135 1.00 89.94 237 ASP A CA 1
ATOM 1929 C C . ASP A 1 237 ? 16.688 17.520 -1.019 1.00 89.94 237 ASP A C 1
ATOM 1931 O O . ASP A 1 237 ? 16.943 16.639 -0.193 1.00 89.94 237 ASP A O 1
ATOM 1935 N N . GLU A 1 238 ? 15.522 18.169 -1.022 1.00 90.88 238 GLU A N 1
ATOM 1936 C CA . GLU A 1 238 ? 14.435 17.873 -0.088 1.00 90.88 238 GLU A CA 1
ATOM 1937 C C . GLU A 1 238 ? 13.896 16.451 -0.256 1.00 90.88 238 GLU A C 1
ATOM 1939 O O . GLU A 1 238 ? 13.645 15.785 0.749 1.00 90.88 238 GLU A O 1
ATOM 1944 N N . LYS A 1 239 ? 13.774 15.954 -1.495 1.00 93.75 239 LYS A N 1
ATOM 1945 C CA . LYS A 1 239 ? 13.382 14.564 -1.778 1.00 93.75 239 LYS A CA 1
ATOM 1946 C C . LYS A 1 239 ? 14.372 13.571 -1.175 1.00 93.75 239 LYS A C 1
ATOM 1948 O O . LYS A 1 239 ? 13.953 12.661 -0.465 1.00 93.75 239 LYS A O 1
ATOM 1953 N N . VAL A 1 240 ? 15.677 13.792 -1.360 1.00 94.88 240 VAL A N 1
ATOM 1954 C CA . VAL A 1 240 ? 16.727 12.954 -0.754 1.00 94.88 240 VAL A CA 1
ATOM 1955 C C . VAL A 1 240 ? 16.613 12.958 0.771 1.00 94.88 240 VAL A C 1
ATOM 1957 O O . VAL A 1 240 ? 16.609 11.896 1.395 1.00 94.88 240 VAL A O 1
ATOM 1960 N N . GLN A 1 241 ? 16.468 14.134 1.394 1.00 93.62 241 GLN A N 1
ATOM 1961 C CA . GLN A 1 241 ? 16.329 14.206 2.852 1.00 93.62 241 GLN A CA 1
ATOM 1962 C C . GLN A 1 241 ? 15.050 13.513 3.335 1.00 93.62 241 GLN A C 1
ATOM 1964 O O . GLN A 1 241 ? 15.079 12.806 4.344 1.00 93.62 241 GLN A O 1
ATOM 1969 N N . ARG A 1 242 ? 13.937 13.674 2.609 1.00 90.38 242 ARG A N 1
ATOM 1970 C CA . ARG A 1 242 ? 12.665 13.023 2.928 1.00 90.38 242 ARG A CA 1
ATOM 1971 C C . ARG A 1 242 ? 12.776 11.509 2.818 1.00 90.38 242 ARG A C 1
ATOM 1973 O O . ARG A 1 242 ? 12.335 10.814 3.725 1.00 90.38 242 ARG A O 1
ATOM 1980 N N . PHE A 1 243 ? 13.406 11.000 1.762 1.00 95.81 243 PHE A N 1
ATOM 1981 C CA . PHE A 1 243 ? 13.671 9.576 1.587 1.00 95.81 243 PHE A CA 1
ATOM 1982 C C . PHE A 1 243 ? 14.441 8.989 2.766 1.00 95.81 243 PHE A C 1
ATOM 1984 O O . PHE A 1 243 ? 14.005 8.002 3.353 1.00 95.81 243 PHE A O 1
ATOM 1991 N N . ILE A 1 244 ? 15.515 9.649 3.191 1.00 96.50 244 ILE A N 1
ATOM 1992 C CA . ILE A 1 244 ? 16.327 9.218 4.333 1.00 96.50 244 ILE A CA 1
ATOM 1993 C C . ILE A 1 244 ? 15.507 9.172 5.630 1.00 96.50 244 ILE A C 1
ATOM 1995 O O . ILE A 1 244 ? 15.622 8.215 6.398 1.00 96.50 244 ILE A O 1
ATOM 1999 N N . ILE A 1 245 ? 14.670 10.185 5.878 1.00 86.06 245 ILE A N 1
ATOM 2000 C CA . ILE A 1 245 ? 13.835 10.258 7.084 1.00 86.06 245 ILE A CA 1
ATOM 2001 C C . ILE A 1 245 ? 12.762 9.171 7.074 1.00 86.06 245 ILE A C 1
ATOM 2003 O O . ILE A 1 245 ? 12.664 8.422 8.043 1.00 86.06 245 ILE A O 1
ATOM 2007 N N . GLU A 1 246 ? 11.978 9.062 6.000 1.00 87.31 246 GLU A N 1
ATOM 2008 C CA . GLU A 1 246 ? 10.829 8.150 5.980 1.00 87.31 246 GLU A CA 1
ATOM 2009 C C . GLU A 1 246 ? 11.252 6.686 5.963 1.00 87.31 246 GLU A C 1
ATOM 2011 O O . GLU A 1 246 ? 10.687 5.877 6.691 1.00 87.31 246 GLU A O 1
ATOM 2016 N N . THR A 1 247 ? 12.311 6.346 5.230 1.00 95.25 247 THR A N 1
ATOM 2017 C CA . THR A 1 247 ? 12.875 4.990 5.283 1.00 95.25 247 THR A CA 1
ATOM 2018 C C . THR A 1 247 ? 13.428 4.650 6.666 1.00 95.25 247 THR A C 1
ATOM 2020 O O . THR A 1 247 ? 13.252 3.523 7.114 1.00 95.25 247 THR A O 1
ATOM 2023 N N . SER A 1 248 ? 14.041 5.605 7.379 1.00 92.06 248 SER A N 1
ATOM 2024 C CA . SER A 1 248 ? 14.523 5.385 8.751 1.00 92.06 248 SER A CA 1
ATOM 2025 C C . SER A 1 248 ? 13.377 5.207 9.746 1.00 92.06 248 SER A C 1
ATOM 2027 O O . SER A 1 248 ? 13.427 4.317 10.593 1.00 92.06 248 SER A O 1
ATOM 2029 N N . ARG A 1 249 ? 12.322 6.027 9.634 1.00 82.94 249 ARG A N 1
ATOM 2030 C CA . ARG A 1 249 ? 11.105 5.896 10.450 1.00 82.94 249 ARG A CA 1
ATOM 2031 C C . ARG A 1 249 ? 10.451 4.542 10.236 1.00 82.94 249 ARG A C 1
ATOM 2033 O O . ARG A 1 249 ? 10.202 3.837 11.206 1.00 82.94 249 ARG A O 1
ATOM 2040 N N . LEU A 1 250 ? 10.245 4.171 8.976 1.00 82.00 250 LEU A N 1
ATOM 2041 C CA . LEU A 1 250 ? 9.600 2.922 8.598 1.00 82.00 250 LEU A CA 1
ATOM 2042 C C . LEU A 1 250 ? 10.424 1.692 9.006 1.00 82.00 250 LEU A C 1
ATOM 2044 O O . LEU A 1 250 ? 9.873 0.714 9.500 1.00 82.00 250 LEU A O 1
ATOM 2048 N N . ALA A 1 251 ? 11.747 1.760 8.847 1.00 87.38 251 ALA A N 1
ATOM 2049 C CA . ALA A 1 251 ? 12.652 0.712 9.301 1.00 87.38 251 ALA A CA 1
ATOM 2050 C C . ALA A 1 251 ? 12.747 0.621 10.832 1.00 87.38 251 ALA A C 1
ATOM 2052 O O . ALA A 1 251 ? 13.250 -0.370 11.343 1.00 87.38 251 ALA A O 1
ATOM 2053 N N . LYS A 1 252 ? 12.335 1.663 11.570 1.00 84.88 252 LYS A N 1
ATOM 2054 C CA . LYS A 1 252 ? 12.599 1.855 13.010 1.00 84.88 252 LYS A CA 1
ATOM 2055 C C . LYS A 1 252 ? 14.085 1.886 13.383 1.00 84.88 252 LYS A C 1
ATOM 2057 O O . LYS A 1 252 ? 14.435 1.804 14.561 1.00 84.88 252 LYS A O 1
ATOM 2062 N N . TYR A 1 253 ? 14.964 2.065 12.400 1.00 91.44 253 TYR A N 1
ATOM 2063 C CA . TYR A 1 253 ? 16.403 2.214 12.580 1.00 91.44 253 TYR A CA 1
ATOM 2064 C C . TYR A 1 253 ? 16.848 3.579 12.075 1.00 91.44 253 TYR A C 1
ATOM 2066 O O . TYR A 1 253 ? 16.394 4.062 11.043 1.00 91.44 253 TYR A O 1
ATOM 2074 N N . ASN A 1 254 ? 17.807 4.191 12.759 1.00 94.88 254 ASN A N 1
ATOM 2075 C CA . ASN A 1 254 ? 18.516 5.336 12.220 1.00 94.88 254 ASN A CA 1
ATOM 2076 C C . ASN A 1 254 ? 19.438 4.847 11.090 1.00 94.88 254 ASN A C 1
ATOM 2078 O O . ASN A 1 254 ? 20.543 4.365 11.346 1.00 94.88 254 ASN A O 1
ATOM 2082 N N . LEU A 1 255 ? 18.985 4.973 9.838 1.00 97.88 255 LEU A N 1
ATOM 2083 C CA . LEU A 1 255 ? 19.703 4.496 8.649 1.00 97.88 255 LEU A CA 1
ATOM 2084 C C . LEU A 1 255 ? 20.818 5.445 8.188 1.00 97.88 255 LEU A C 1
ATOM 2086 O O . LEU A 1 255 ? 21.374 5.263 7.105 1.00 97.88 255 LEU A O 1
ATOM 2090 N N . THR A 1 256 ? 21.196 6.436 9.002 1.00 97.25 256 THR A N 1
ATOM 2091 C CA . THR A 1 256 ? 22.340 7.319 8.717 1.00 97.25 256 THR A CA 1
ATOM 2092 C C . THR A 1 256 ? 23.591 6.539 8.274 1.00 97.25 256 THR A C 1
ATOM 2094 O O . THR A 1 256 ? 24.117 6.874 7.211 1.00 97.25 256 THR A O 1
ATOM 2097 N N . PRO A 1 257 ? 24.040 5.467 8.970 1.00 97.88 257 PRO A N 1
ATOM 2098 C CA . PRO A 1 257 ? 25.236 4.727 8.556 1.00 97.88 257 PRO A CA 1
ATOM 2099 C C . PRO A 1 257 ? 25.105 4.091 7.167 1.00 97.88 257 PRO A C 1
ATOM 2101 O O . PRO A 1 257 ? 26.075 4.046 6.412 1.00 97.88 257 PRO A O 1
ATOM 2104 N N . PHE A 1 258 ? 23.904 3.627 6.807 1.00 98.56 258 PHE A N 1
ATOM 2105 C CA . PHE A 1 258 ? 23.627 3.038 5.499 1.00 98.56 258 PHE A CA 1
ATOM 2106 C C . PHE A 1 258 ? 23.764 4.072 4.379 1.00 98.56 258 PHE A C 1
ATOM 2108 O O . PHE A 1 258 ? 24.487 3.848 3.407 1.00 98.56 258 PHE A O 1
ATOM 2115 N N . TYR A 1 259 ? 23.148 5.241 4.539 1.00 98.31 259 TYR A N 1
ATOM 2116 C CA . TYR A 1 259 ? 23.199 6.292 3.526 1.00 98.31 259 TYR A CA 1
ATOM 2117 C C . TYR A 1 259 ? 24.577 6.948 3.402 1.00 98.31 259 TYR A C 1
ATOM 2119 O O . TYR A 1 259 ? 25.028 7.235 2.293 1.00 98.31 259 TYR A O 1
ATOM 2127 N N . GLU A 1 260 ? 25.307 7.103 4.507 1.00 96.56 260 GLU A N 1
ATOM 2128 C CA . GLU A 1 260 ? 26.711 7.533 4.479 1.00 96.56 260 GLU A CA 1
ATOM 2129 C C . GLU A 1 260 ? 27.618 6.507 3.793 1.00 96.56 260 GLU A C 1
ATOM 2131 O O . GLU A 1 260 ? 28.557 6.861 3.065 1.00 96.56 260 GLU A O 1
ATOM 2136 N N . LYS A 1 261 ? 27.340 5.214 3.986 1.00 97.94 261 LYS A N 1
ATOM 2137 C CA . LYS A 1 261 ? 28.045 4.160 3.266 1.00 97.94 261 LYS A CA 1
ATOM 2138 C C . LYS A 1 261 ? 27.757 4.228 1.769 1.00 97.94 261 LYS A C 1
ATOM 2140 O O . LYS A 1 261 ? 28.688 4.055 0.993 1.00 97.94 261 LYS A O 1
ATOM 2145 N N . TRP A 1 262 ? 26.547 4.566 1.353 1.00 98.31 262 TRP A N 1
ATOM 2146 C CA . TRP A 1 262 ? 26.229 4.782 -0.059 1.00 98.31 262 TRP A CA 1
ATOM 2147 C C . TRP A 1 262 ? 26.690 6.135 -0.615 1.00 98.31 262 TRP A C 1
ATOM 2149 O O . TRP A 1 262 ? 26.694 6.319 -1.826 1.00 98.31 262 TRP A O 1
ATOM 2159 N N . GLY A 1 263 ? 27.138 7.066 0.233 1.00 97.31 263 GLY A N 1
ATOM 2160 C CA . GLY A 1 263 ? 27.537 8.407 -0.201 1.00 97.31 263 GLY A CA 1
ATOM 2161 C C . GLY A 1 263 ? 26.350 9.272 -0.632 1.00 97.31 263 GLY A C 1
ATOM 2162 O O . GLY A 1 263 ? 26.518 10.167 -1.462 1.00 97.31 263 GLY A O 1
ATOM 2163 N N . LEU A 1 264 ? 25.152 8.989 -0.111 1.00 96.06 264 LEU A N 1
ATOM 2164 C CA . LEU A 1 264 ? 23.966 9.816 -0.318 1.00 96.06 264 LEU A CA 1
ATOM 2165 C C . LEU A 1 264 ? 24.062 11.066 0.586 1.00 96.06 264 LEU A C 1
ATOM 2167 O O . LEU A 1 264 ? 24.413 10.927 1.761 1.00 96.06 264 LEU A O 1
ATOM 2171 N N . PRO A 1 265 ? 23.798 12.291 0.090 1.00 91.31 265 PRO A N 1
ATOM 2172 C CA . PRO A 1 265 ? 23.971 13.503 0.894 1.00 91.31 265 PRO A CA 1
ATOM 2173 C C . PRO A 1 265 ? 23.017 13.593 2.099 1.00 91.31 265 PRO A C 1
ATOM 2175 O O . PRO A 1 265 ? 21.798 13.531 1.946 1.00 91.31 265 PRO A O 1
ATOM 2178 N N . LEU A 1 266 ? 23.566 13.823 3.301 1.00 91.94 266 LEU A N 1
ATOM 2179 C CA . LEU A 1 266 ? 22.806 14.066 4.538 1.00 91.94 266 LEU A CA 1
ATOM 2180 C C . LEU A 1 266 ? 23.088 15.455 5.107 1.00 91.94 266 LEU A C 1
ATOM 2182 O O . LEU A 1 266 ? 24.223 15.763 5.484 1.00 91.94 266 LEU A O 1
ATOM 2186 N N . THR A 1 267 ? 22.040 16.259 5.283 1.00 89.75 267 THR A N 1
ATOM 2187 C CA . THR A 1 267 ? 22.158 17.564 5.947 1.00 89.75 267 THR A CA 1
ATOM 2188 C C . THR A 1 267 ? 22.254 17.431 7.471 1.00 89.75 267 THR A C 1
ATOM 2190 O O . THR A 1 267 ? 21.801 16.453 8.071 1.00 89.75 267 THR A O 1
ATOM 2193 N N . GLN A 1 268 ? 22.793 18.458 8.137 1.00 87.81 268 GLN A N 1
ATOM 2194 C CA . GLN A 1 268 ? 22.808 18.524 9.603 1.00 87.81 268 GLN A CA 1
ATOM 2195 C C . GLN A 1 268 ? 21.390 18.516 10.198 1.00 87.81 268 GLN A C 1
ATOM 2197 O O . GLN A 1 268 ? 21.164 17.864 11.217 1.00 87.81 268 GLN A O 1
ATOM 2202 N N . LYS A 1 269 ? 20.430 19.181 9.539 1.00 85.69 269 LYS A N 1
ATOM 2203 C CA . LYS A 1 269 ? 19.018 19.205 9.952 1.00 85.69 269 LYS A CA 1
ATOM 2204 C C . LYS A 1 269 ? 18.410 17.801 9.939 1.00 85.69 269 LYS A C 1
ATOM 2206 O O . LYS A 1 269 ? 17.743 17.413 10.896 1.00 85.69 269 LYS A O 1
ATOM 2211 N N . THR A 1 270 ? 18.679 17.017 8.897 1.00 87.69 270 THR A N 1
ATOM 2212 C CA . THR A 1 270 ? 18.218 15.624 8.797 1.00 87.69 270 THR A CA 1
ATOM 2213 C C . THR A 1 270 ? 18.795 14.766 9.915 1.00 87.69 270 THR A C 1
ATOM 2215 O O . THR A 1 270 ? 18.055 14.045 10.575 1.00 87.69 270 THR A O 1
ATOM 2218 N N . ARG A 1 271 ? 20.094 14.902 10.213 1.00 89.19 271 ARG A N 1
ATOM 2219 C CA . ARG A 1 271 ? 20.737 14.180 11.327 1.00 89.19 271 ARG A CA 1
ATOM 2220 C C . ARG A 1 271 ? 20.118 14.535 12.675 1.00 89.19 271 ARG A C 1
ATOM 2222 O O . ARG A 1 271 ? 19.837 13.648 13.469 1.00 89.19 271 ARG A O 1
ATOM 2229 N N . GLN A 1 272 ? 19.885 15.824 12.925 1.00 81.81 272 GLN A N 1
ATOM 2230 C CA . GLN A 1 272 ? 19.209 16.283 14.142 1.00 81.81 272 GLN A CA 1
ATOM 2231 C C . GLN A 1 272 ? 17.792 15.715 14.245 1.00 81.81 272 GLN A C 1
ATOM 2233 O O . GLN A 1 272 ? 17.402 15.269 15.318 1.00 81.81 272 GLN A O 1
ATOM 2238 N N . THR A 1 273 ? 17.061 15.675 13.127 1.00 82.81 273 THR A N 1
ATOM 2239 C CA . THR A 1 273 ? 15.717 15.085 13.056 1.00 82.81 273 THR A CA 1
ATOM 2240 C C . THR A 1 273 ? 15.757 13.598 13.403 1.00 82.81 273 THR A C 1
ATOM 2242 O O . THR A 1 273 ? 15.051 13.168 14.305 1.00 82.81 273 THR A O 1
ATOM 2245 N N . LEU A 1 274 ? 16.632 12.818 12.760 1.00 81.81 274 LEU A N 1
ATOM 2246 C CA . LEU A 1 274 ? 16.774 11.382 13.021 1.00 81.81 274 LEU A CA 1
ATOM 2247 C C . LEU A 1 274 ? 17.199 11.074 14.462 1.00 81.81 274 LEU A C 1
ATOM 2249 O O . LEU A 1 274 ? 16.700 10.124 15.049 1.00 81.81 274 LEU A O 1
ATOM 2253 N N . ASN A 1 275 ? 18.085 11.885 15.043 1.00 83.69 275 ASN A N 1
ATOM 2254 C CA . ASN A 1 275 ? 18.543 11.709 16.424 1.00 83.69 275 ASN A CA 1
ATOM 2255 C C . ASN A 1 275 ? 17.479 12.072 17.471 1.00 83.69 275 ASN A C 1
ATOM 2257 O O . ASN A 1 275 ? 17.597 11.652 18.618 1.00 83.69 275 ASN A O 1
ATOM 2261 N N . ALA A 1 276 ? 16.483 12.879 17.101 1.00 77.12 276 ALA A N 1
ATOM 2262 C CA . ALA A 1 276 ? 15.363 13.228 17.971 1.00 77.12 276 ALA A CA 1
ATOM 2263 C C . ALA A 1 276 ? 14.229 12.189 17.924 1.00 77.12 276 ALA A C 1
ATOM 2265 O O . ALA A 1 276 ? 13.362 12.196 18.795 1.00 77.12 276 ALA A O 1
ATOM 2266 N N . LEU A 1 277 ? 14.221 11.311 16.917 1.00 69.94 277 LEU A N 1
ATOM 2267 C CA . LEU A 1 277 ? 13.239 10.239 16.779 1.00 69.94 277 LEU A CA 1
ATOM 2268 C C . LEU A 1 277 ? 13.641 9.014 17.625 1.00 69.94 277 LEU A C 1
ATOM 2270 O O . LEU A 1 277 ? 14.834 8.746 17.786 1.00 69.94 277 LEU A O 1
ATOM 2274 N N . PRO A 1 278 ? 12.673 8.225 18.127 1.00 77.75 278 PRO A N 1
ATOM 2275 C CA . PRO A 1 278 ? 12.932 7.027 18.929 1.00 77.75 278 PRO A CA 1
ATOM 2276 C C . PRO A 1 278 ? 13.362 5.833 18.053 1.00 77.75 278 PRO A C 1
ATOM 2278 O O . PRO A 1 278 ? 12.708 4.794 18.027 1.00 77.75 278 PRO A O 1
ATOM 2281 N N . LEU A 1 279 ? 14.450 5.986 17.294 1.00 83.38 279 LEU A N 1
ATOM 2282 C CA . LEU A 1 279 ? 14.948 4.977 16.356 1.00 83.38 279 LEU A CA 1
ATOM 2283 C C . LEU A 1 279 ? 16.059 4.127 16.977 1.00 83.38 279 LEU A C 1
ATOM 2285 O O . LEU A 1 279 ? 16.932 4.634 17.684 1.00 83.38 279 LEU A O 1
ATOM 2289 N N . LYS A 1 280 ? 16.075 2.833 16.647 1.00 89.69 280 LYS A N 1
ATOM 2290 C CA . LYS A 1 280 ? 17.175 1.925 16.989 1.00 89.69 280 LYS A CA 1
ATOM 2291 C C . LYS A 1 280 ? 18.450 2.335 16.252 1.00 89.69 280 LYS A C 1
ATOM 2293 O O . LYS A 1 280 ? 18.414 2.842 15.130 1.00 89.69 280 LYS A O 1
ATOM 2298 N N . VAL A 1 281 ? 19.604 2.079 16.857 1.00 91.38 281 VAL A N 1
ATOM 2299 C CA . VAL A 1 281 ? 20.888 2.241 16.165 1.00 91.38 281 VAL A CA 1
ATOM 2300 C C . VAL A 1 281 ? 21.050 1.104 15.157 1.00 91.38 281 VAL A C 1
ATOM 2302 O O . VAL A 1 281 ? 20.799 -0.055 15.480 1.00 91.38 281 VAL A O 1
ATOM 2305 N N . LEU A 1 282 ? 21.462 1.427 13.929 1.00 94.50 282 LEU A N 1
ATOM 2306 C CA . LEU A 1 282 ? 21.797 0.418 12.929 1.00 94.50 282 LEU A CA 1
ATOM 2307 C C . LEU A 1 282 ? 23.199 -0.143 13.212 1.00 94.50 282 LEU A C 1
ATOM 2309 O O . LEU A 1 282 ? 24.204 0.470 12.855 1.00 94.50 282 LEU A O 1
ATOM 2313 N N . GLU A 1 283 ? 23.261 -1.299 13.871 1.00 91.56 283 GLU A N 1
ATOM 2314 C CA . GLU A 1 283 ? 24.524 -1.938 14.283 1.00 91.56 283 GLU A CA 1
ATOM 2315 C C . GLU A 1 283 ? 25.114 -2.884 13.225 1.00 91.56 283 GLU A C 1
ATOM 2317 O O . GLU A 1 283 ? 26.263 -3.312 13.342 1.00 91.56 283 GLU A O 1
ATOM 2322 N N . VAL A 1 284 ? 24.344 -3.211 12.184 1.00 94.56 284 VAL A N 1
ATOM 2323 C CA . VAL A 1 284 ? 24.711 -4.204 11.166 1.00 94.56 284 VAL A CA 1
ATOM 2324 C C . VAL A 1 284 ? 24.924 -3.572 9.782 1.00 94.56 284 VAL A C 1
ATOM 2326 O O . VAL A 1 284 ? 24.200 -2.645 9.409 1.00 94.56 284 VAL A O 1
ATOM 2329 N N . PRO A 1 285 ? 25.896 -4.061 8.986 1.00 97.38 285 PRO A N 1
ATOM 2330 C CA . PRO A 1 285 ? 26.224 -3.501 7.680 1.00 97.38 285 PRO A CA 1
ATOM 2331 C C . PRO A 1 285 ? 25.266 -4.002 6.589 1.00 97.38 285 PRO A C 1
ATOM 2333 O O . PRO A 1 285 ? 25.643 -4.766 5.704 1.00 97.38 285 PRO A O 1
ATOM 2336 N N . ILE A 1 286 ? 24.013 -3.539 6.620 1.00 97.88 286 ILE A N 1
ATOM 2337 C CA . ILE A 1 286 ? 22.955 -3.968 5.680 1.00 97.88 286 ILE A CA 1
ATOM 2338 C C . ILE A 1 286 ? 23.303 -3.710 4.201 1.00 97.88 286 ILE A C 1
ATOM 2340 O O . ILE A 1 286 ? 22.766 -4.357 3.309 1.00 97.88 286 ILE A O 1
ATOM 2344 N N . TRP A 1 287 ? 24.267 -2.823 3.932 1.00 98.19 287 TRP A N 1
ATOM 2345 C CA . TRP A 1 287 ? 24.843 -2.587 2.604 1.00 98.19 287 TRP A CA 1
ATOM 2346 C C . TRP A 1 287 ? 25.668 -3.760 2.043 1.00 98.19 287 TRP A C 1
ATOM 2348 O O . TRP A 1 287 ? 26.180 -3.671 0.928 1.00 98.19 287 TRP A O 1
ATOM 2358 N N . GLU A 1 288 ? 25.845 -4.845 2.796 1.00 97.94 288 GLU A N 1
ATOM 2359 C CA . GLU A 1 288 ? 26.428 -6.100 2.305 1.00 97.94 288 GLU A CA 1
ATOM 2360 C C . GLU A 1 288 ? 25.380 -7.095 1.788 1.00 97.94 288 GLU A C 1
ATOM 2362 O O . GLU A 1 288 ? 25.754 -8.135 1.241 1.00 97.94 288 GLU A O 1
ATOM 2367 N N . ASN A 1 289 ? 24.084 -6.808 1.957 1.00 98.19 289 ASN A N 1
ATOM 2368 C CA . ASN A 1 289 ? 23.022 -7.658 1.426 1.00 98.19 289 ASN A CA 1
ATOM 2369 C C . ASN A 1 289 ? 23.043 -7.670 -0.111 1.00 98.19 289 ASN A C 1
ATOM 2371 O O . ASN A 1 289 ? 23.247 -6.636 -0.751 1.00 98.19 289 ASN A O 1
ATOM 2375 N N . ARG A 1 290 ? 22.790 -8.853 -0.678 1.00 97.81 290 ARG A N 1
ATOM 2376 C CA . ARG A 1 290 ? 22.519 -9.120 -2.100 1.00 97.81 290 ARG A CA 1
ATOM 2377 C C . ARG A 1 290 ? 21.489 -10.244 -2.208 1.00 97.81 290 ARG A C 1
ATOM 2379 O O . ARG A 1 290 ? 21.287 -10.967 -1.232 1.00 97.81 290 ARG A O 1
ATOM 2386 N N . ASP A 1 291 ? 20.876 -10.426 -3.371 1.00 96.56 291 ASP A N 1
ATOM 2387 C CA . ASP A 1 291 ? 19.766 -11.368 -3.567 1.00 96.56 291 ASP A CA 1
ATOM 2388 C C . ASP A 1 291 ? 20.121 -12.808 -3.169 1.00 96.56 291 ASP A C 1
ATOM 2390 O O . ASP A 1 291 ? 19.371 -13.463 -2.450 1.00 96.56 291 ASP A O 1
ATOM 2394 N N . ASN A 1 292 ? 21.297 -13.293 -3.581 1.00 94.62 292 ASN A N 1
ATOM 2395 C CA . ASN A 1 292 ? 21.724 -14.669 -3.310 1.00 94.62 292 ASN A CA 1
ATOM 2396 C C . ASN A 1 292 ? 22.340 -14.860 -1.909 1.00 94.62 292 ASN A C 1
ATOM 2398 O O . ASN A 1 292 ? 22.738 -15.972 -1.557 1.00 94.62 292 ASN A O 1
ATOM 2402 N N . ASN A 1 293 ? 22.479 -13.790 -1.116 1.00 95.50 293 ASN A N 1
ATOM 2403 C CA . ASN A 1 293 ? 23.047 -13.843 0.231 1.00 95.50 293 ASN A CA 1
ATOM 2404 C C . ASN A 1 293 ? 22.569 -12.659 1.087 1.00 95.50 293 ASN A C 1
ATOM 2406 O O . ASN A 1 293 ? 23.300 -11.685 1.294 1.00 95.50 293 ASN A O 1
ATOM 2410 N N . ILE A 1 294 ? 21.342 -12.755 1.598 1.00 95.19 294 ILE A N 1
ATOM 2411 C CA . ILE A 1 294 ? 20.799 -11.800 2.569 1.00 95.19 294 ILE A CA 1
ATOM 2412 C C . ILE A 1 294 ? 21.416 -12.118 3.937 1.00 95.19 294 ILE A C 1
ATOM 2414 O O . ILE A 1 294 ? 20.995 -13.046 4.626 1.00 95.19 294 ILE A O 1
ATOM 2418 N N . ARG A 1 295 ? 22.447 -11.361 4.320 1.00 94.75 295 ARG A N 1
ATOM 2419 C CA . ARG A 1 295 ? 23.186 -11.540 5.582 1.00 94.75 295 ARG A CA 1
ATOM 2420 C C . ARG A 1 295 ? 22.457 -10.937 6.776 1.00 94.75 295 ARG A C 1
ATOM 2422 O O . ARG A 1 295 ? 22.572 -11.448 7.887 1.00 94.75 295 ARG A O 1
ATOM 2429 N N . TYR A 1 296 ? 21.741 -9.844 6.539 1.00 94.62 296 TYR A N 1
ATOM 2430 C CA . TYR A 1 296 ? 21.097 -9.039 7.569 1.00 94.62 296 TYR A CA 1
ATOM 2431 C C . TYR A 1 296 ? 19.627 -8.864 7.221 1.00 94.62 296 TYR A C 1
ATOM 2433 O O . TYR A 1 296 ? 19.266 -7.959 6.474 1.00 94.62 296 TYR A O 1
ATOM 2441 N N . ASN A 1 297 ? 18.791 -9.752 7.746 1.00 90.81 297 ASN A N 1
ATOM 2442 C CA . ASN A 1 297 ? 17.345 -9.658 7.615 1.00 90.81 297 ASN A CA 1
ATOM 2443 C C . ASN A 1 297 ? 16.767 -9.032 8.893 1.00 90.81 297 ASN A C 1
ATOM 2445 O O . ASN A 1 297 ? 16.883 -9.605 9.973 1.00 90.81 297 ASN A O 1
ATOM 2449 N N . LEU A 1 298 ? 16.173 -7.853 8.747 1.00 88.25 298 LEU A N 1
ATOM 2450 C CA . LEU A 1 298 ? 15.499 -7.063 9.777 1.00 88.25 298 LEU A CA 1
ATOM 2451 C C . LEU A 1 298 ? 14.001 -6.887 9.451 1.00 88.25 298 LEU A C 1
ATOM 2453 O O . LEU A 1 298 ? 13.360 -5.974 9.959 1.00 88.25 298 LEU A O 1
ATOM 2457 N N . SER A 1 299 ? 13.429 -7.739 8.596 1.00 77.75 299 SER A N 1
ATOM 2458 C CA . SER A 1 299 ? 12.020 -7.645 8.170 1.00 77.75 299 SER A CA 1
ATOM 2459 C C . SER A 1 299 ? 10.994 -7.886 9.279 1.00 77.75 299 SER A C 1
ATOM 2461 O O . SER A 1 299 ? 9.833 -7.515 9.142 1.00 77.75 299 SER A O 1
ATOM 2463 N N . GLU A 1 300 ? 11.402 -8.480 10.400 1.00 61.72 300 GLU A N 1
ATOM 2464 C CA . GLU A 1 300 ? 10.550 -8.614 11.589 1.00 61.72 300 GLU A CA 1
ATOM 2465 C C . GLU A 1 300 ? 10.385 -7.292 12.360 1.00 61.72 300 GLU A C 1
ATOM 2467 O O . GLU A 1 300 ? 9.532 -7.207 13.237 1.00 61.72 300 GLU A O 1
ATOM 2472 N N . GLU A 1 301 ? 11.190 -6.271 12.046 1.00 57.00 301 GLU A N 1
ATOM 2473 C CA . GLU A 1 301 ? 11.266 -5.009 12.795 1.00 57.00 301 GLU A CA 1
ATOM 2474 C C . GLU A 1 301 ? 10.503 -3.855 12.139 1.00 57.00 301 GLU A C 1
ATOM 2476 O O . GLU A 1 301 ? 10.226 -2.839 12.782 1.00 57.00 301 GLU A O 1
ATOM 2481 N N . ILE A 1 302 ? 10.124 -4.001 10.873 1.00 52.12 302 ILE A N 1
ATOM 2482 C CA . ILE A 1 302 ? 9.227 -3.059 10.207 1.00 52.12 302 ILE A CA 1
ATOM 2483 C C . ILE A 1 302 ? 7.825 -3.258 10.740 1.00 52.12 302 ILE A C 1
ATOM 2485 O O . ILE A 1 302 ? 7.413 -4.397 10.944 1.00 52.12 302 ILE A O 1
ATOM 2489 N N . ASP A 1 303 ? 7.111 -2.148 10.974 1.00 46.00 303 ASP A N 1
ATOM 2490 C CA . ASP A 1 303 ? 5.668 -2.218 11.186 1.00 46.00 303 ASP A CA 1
ATOM 2491 C C . ASP A 1 303 ? 5.086 -2.871 9.941 1.00 46.00 303 ASP A C 1
ATOM 2493 O O . ASP A 1 303 ? 4.919 -2.222 8.906 1.00 46.00 303 ASP A O 1
ATOM 2497 N N . LYS A 1 304 ? 4.854 -4.181 10.010 1.00 42.62 304 LYS A N 1
ATOM 2498 C CA . LYS A 1 304 ? 4.063 -4.863 9.008 1.00 42.62 304 LYS A CA 1
ATOM 2499 C C . LYS A 1 304 ? 2.683 -4.234 9.187 1.00 42.62 304 LYS A C 1
ATOM 2501 O O . LYS A 1 304 ? 2.048 -4.506 10.210 1.00 42.62 304 LYS A O 1
ATOM 2506 N N . PRO A 1 305 ? 2.165 -3.397 8.264 1.00 40.88 305 PRO A N 1
ATOM 2507 C CA . PRO A 1 305 ? 0.742 -3.166 8.231 1.00 40.88 305 PRO A CA 1
ATOM 2508 C C . PRO A 1 305 ? 0.153 -4.558 8.206 1.00 40.88 305 PRO A C 1
ATOM 2510 O O . PRO A 1 305 ? 0.698 -5.441 7.538 1.00 40.88 305 PRO A O 1
ATOM 2513 N N . LEU A 1 306 ? -0.895 -4.772 8.987 1.00 42.28 306 LEU A N 1
ATOM 2514 C CA . LEU A 1 306 ? -1.525 -6.074 9.064 1.00 42.28 306 LEU A CA 1
ATOM 2515 C C . LEU A 1 306 ? -2.046 -6.482 7.686 1.00 42.28 306 LEU A C 1
ATOM 2517 O O . LEU A 1 306 ? -3.174 -6.199 7.289 1.00 42.28 306 LEU A O 1
ATOM 2521 N N . SER A 1 307 ? -1.150 -7.114 6.946 1.00 42.75 307 SER A N 1
ATOM 2522 C CA . SER A 1 307 ? -1.283 -7.606 5.593 1.00 42.75 307 SER A CA 1
ATOM 2523 C C . SER A 1 307 ? -0.907 -9.086 5.525 1.00 42.75 307 SER A C 1
ATOM 2525 O O . SER A 1 307 ? -1.397 -9.760 4.629 1.00 42.75 307 SER A O 1
ATOM 2527 N N . ASP A 1 308 ? -0.327 -9.655 6.592 1.00 44.38 308 ASP A N 1
ATOM 2528 C CA . ASP A 1 308 ? -0.734 -10.992 7.041 1.00 44.38 308 ASP A CA 1
ATOM 2529 C C . ASP A 1 308 ? -2.085 -10.863 7.761 1.00 44.38 308 ASP A C 1
ATOM 2531 O O . ASP A 1 308 ? -2.240 -11.108 8.961 1.00 44.38 308 ASP A O 1
ATOM 2535 N N . LYS A 1 309 ? -3.074 -10.393 6.987 1.00 58.91 309 LYS A N 1
ATOM 2536 C CA . LYS A 1 309 ? -4.493 -10.407 7.325 1.00 58.91 309 LYS A CA 1
ATOM 2537 C C . LYS A 1 309 ? -4.811 -11.791 7.881 1.00 58.91 309 LYS A C 1
ATOM 2539 O O . LYS A 1 309 ? -4.217 -12.791 7.469 1.00 58.91 309 LYS A O 1
ATOM 2544 N N . LEU A 1 310 ? -5.808 -11.865 8.760 1.00 57.22 310 LEU A N 1
ATOM 2545 C CA . LEU A 1 310 ? -6.558 -13.103 8.927 1.00 57.22 310 LEU A CA 1
ATOM 2546 C C . LEU A 1 310 ? -6.715 -13.743 7.536 1.00 57.22 310 LEU A C 1
ATOM 2548 O O . LEU A 1 310 ? -7.232 -13.076 6.638 1.00 57.22 310 LEU A O 1
ATOM 2552 N N . LYS A 1 311 ? -6.224 -14.969 7.317 1.00 52.62 311 LYS A N 1
ATOM 2553 C CA . LYS A 1 311 ? -6.378 -15.713 6.056 1.00 52.62 311 LYS A CA 1
ATOM 2554 C C . LYS A 1 311 ? -7.837 -16.132 5.907 1.00 52.62 311 LYS A C 1
ATOM 2556 O O . LYS A 1 311 ? -8.193 -17.301 6.004 1.00 52.62 311 LYS A O 1
ATOM 2561 N N . ASN A 1 312 ? -8.695 -15.138 5.780 1.00 55.41 312 ASN A N 1
ATOM 2562 C CA . ASN A 1 312 ? -10.062 -15.230 5.346 1.00 55.41 312 ASN A CA 1
ATOM 2563 C C . ASN A 1 312 ? -10.332 -14.465 4.030 1.00 55.41 312 ASN A C 1
ATOM 2565 O O . ASN A 1 312 ? -11.425 -13.940 3.858 1.00 55.41 312 ASN A O 1
ATOM 2569 N N . PRO A 1 313 ? -9.382 -14.428 3.074 1.00 51.16 313 PRO A N 1
ATOM 2570 C CA . PRO A 1 313 ? -9.720 -14.333 1.658 1.00 51.16 313 PRO A CA 1
ATOM 2571 C C . PRO A 1 313 ? -9.614 -15.683 0.915 1.00 51.16 313 PRO A C 1
ATOM 2573 O O . PRO A 1 313 ? -9.856 -15.721 -0.283 1.00 51.16 313 PRO A O 1
ATOM 2576 N N . ASP A 1 314 ? -9.306 -16.808 1.579 1.00 49.66 314 ASP A N 1
ATOM 2577 C CA . ASP A 1 314 ? -9.185 -18.111 0.889 1.00 49.66 314 ASP A CA 1
ATOM 2578 C C . ASP A 1 314 ? -10.512 -18.840 0.644 1.00 49.66 314 ASP A C 1
ATOM 2580 O O . ASP A 1 314 ? -10.573 -19.729 -0.208 1.00 49.66 314 ASP A O 1
ATOM 2584 N N . ALA A 1 315 ? -11.607 -18.441 1.307 1.00 56.97 315 ALA A N 1
ATOM 2585 C CA . ALA A 1 315 ? -12.924 -18.917 0.884 1.00 56.97 315 ALA A CA 1
ATOM 2586 C C . ALA A 1 315 ? -13.123 -18.590 -0.604 1.00 56.97 315 ALA A C 1
ATOM 2588 O O . ALA A 1 315 ? -13.464 -19.472 -1.384 1.00 56.97 315 ALA A O 1
ATOM 2589 N N . GLU A 1 316 ? -12.745 -17.380 -1.025 1.00 66.56 316 GLU A N 1
ATOM 2590 C CA . GLU A 1 316 ? -12.777 -16.954 -2.426 1.00 66.56 316 GLU A CA 1
ATOM 2591 C C . GLU A 1 316 ? -11.850 -17.758 -3.349 1.00 66.56 316 GLU A C 1
ATOM 2593 O O . GLU A 1 316 ? -12.127 -17.880 -4.543 1.00 66.56 316 GLU A O 1
ATOM 2598 N N . SER A 1 317 ? -10.786 -18.362 -2.809 1.00 64.56 317 SER A N 1
ATOM 2599 C CA . SER A 1 317 ? -9.912 -19.301 -3.526 1.00 64.56 317 SER A CA 1
ATOM 2600 C C . SER A 1 317 ? -10.411 -20.757 -3.468 1.00 64.56 317 SER A C 1
ATOM 2602 O O . SER A 1 317 ? -9.749 -21.674 -3.962 1.00 64.56 317 SER A O 1
ATOM 2604 N N . GLY A 1 318 ? -11.600 -20.983 -2.900 1.00 70.44 318 GLY A N 1
ATOM 2605 C CA . GLY A 1 318 ? -12.279 -22.273 -2.834 1.00 70.44 318 GLY A CA 1
ATOM 2606 C C . GLY A 1 318 ? -11.706 -23.244 -1.798 1.00 70.44 318 GLY A C 1
ATOM 2607 O O . GLY A 1 318 ? -11.981 -24.442 -1.891 1.00 70.44 318 GLY A O 1
ATOM 2608 N N . ASN A 1 319 ? -10.894 -22.790 -0.832 1.00 77.31 319 ASN A N 1
ATOM 2609 C CA . ASN A 1 319 ? -10.276 -23.671 0.167 1.00 77.31 319 ASN A CA 1
ATOM 2610 C C . ASN A 1 319 ? -10.103 -23.019 1.559 1.00 77.31 319 ASN A C 1
ATOM 2612 O O . ASN A 1 319 ? -10.304 -21.828 1.739 1.00 77.31 319 ASN A O 1
ATOM 2616 N N . LEU A 1 320 ? -9.755 -23.825 2.573 1.00 76.44 320 LEU A N 1
ATOM 2617 C CA . LEU A 1 320 ? -9.509 -23.382 3.961 1.00 76.44 320 LEU A CA 1
ATOM 2618 C C . LEU A 1 320 ? -8.076 -23.682 4.420 1.00 76.44 320 LEU A C 1
ATOM 2620 O O . LEU A 1 320 ? -7.845 -23.936 5.597 1.00 76.44 320 LEU A O 1
ATOM 2624 N N . THR A 1 321 ? -7.101 -23.705 3.510 1.00 73.06 321 THR A N 1
ATOM 2625 C CA . THR A 1 321 ? -5.720 -24.115 3.842 1.00 73.06 321 THR A CA 1
ATOM 2626 C C . THR A 1 321 ? -5.050 -23.222 4.893 1.00 73.06 321 THR A C 1
ATOM 2628 O O . THR A 1 321 ? -4.180 -23.689 5.626 1.00 73.06 321 THR A O 1
ATOM 2631 N N . GLY A 1 322 ? -5.486 -21.964 5.022 1.00 72.50 322 GLY A N 1
ATOM 2632 C CA . GLY A 1 322 ? -5.065 -21.048 6.083 1.00 72.50 322 GLY A CA 1
ATOM 2633 C C . GLY A 1 322 ? -5.667 -21.317 7.469 1.00 72.50 322 GLY A C 1
ATOM 2634 O O . GLY A 1 322 ? -5.197 -20.730 8.441 1.00 72.50 322 GLY A O 1
ATOM 2635 N N . TRP A 1 323 ? -6.670 -22.192 7.586 1.00 82.56 323 TRP A N 1
ATOM 2636 C CA . TRP A 1 323 ? -7.347 -22.522 8.841 1.00 82.56 323 TRP A CA 1
ATOM 2637 C C . TRP A 1 323 ? -6.950 -23.906 9.350 1.00 82.56 323 TRP A C 1
ATOM 2639 O O . TRP A 1 323 ? -6.899 -24.888 8.611 1.00 82.56 323 TRP A O 1
ATOM 2649 N N . HIS A 1 324 ? -6.724 -24.000 10.656 1.00 86.44 324 HIS A N 1
ATOM 2650 C CA . HIS A 1 324 ? -6.569 -25.270 11.342 1.00 86.44 324 HIS A CA 1
ATOM 2651 C C . HIS A 1 324 ? -7.938 -25.767 11.811 1.00 86.44 324 HIS A C 1
ATOM 2653 O O . HIS A 1 324 ? -8.606 -25.118 12.615 1.00 86.44 324 HIS A O 1
ATOM 2659 N N . LEU A 1 325 ? -8.370 -26.924 11.311 1.00 87.56 325 LEU A N 1
ATOM 2660 C CA . LEU A 1 325 ? -9.592 -27.574 11.772 1.00 87.56 325 LEU A CA 1
ATOM 2661 C C . LEU A 1 325 ? -9.326 -28.265 13.117 1.00 87.56 325 LEU A C 1
ATOM 2663 O O . LEU A 1 325 ? -8.750 -29.351 13.156 1.00 87.56 325 LEU A O 1
ATOM 2667 N N . ASP A 1 326 ? -9.755 -27.638 14.211 1.00 85.69 326 ASP A N 1
ATOM 2668 C CA . ASP A 1 326 ? -9.518 -28.136 15.570 1.00 85.69 326 ASP A CA 1
ATOM 2669 C C . ASP A 1 326 ? -10.418 -29.333 15.909 1.00 85.69 326 ASP A C 1
ATOM 2671 O O . ASP A 1 326 ? -10.007 -30.286 16.577 1.00 85.69 326 ASP A O 1
ATOM 2675 N N . LYS A 1 327 ? -11.694 -29.262 15.509 1.00 85.25 327 LYS A N 1
ATOM 2676 C CA . LYS A 1 327 ? -12.705 -30.266 15.845 1.00 85.25 327 LYS A CA 1
ATOM 2677 C C . LYS A 1 327 ? -13.860 -30.224 14.860 1.00 85.25 327 LYS A C 1
ATOM 2679 O O . LYS A 1 327 ? -14.296 -29.155 14.459 1.00 85.25 327 LYS A O 1
ATOM 2684 N N . GLY A 1 328 ? -14.440 -31.379 14.561 1.00 83.75 328 GLY A N 1
ATOM 2685 C CA . GLY A 1 328 ? -15.610 -31.413 13.694 1.00 83.75 328 GLY A CA 1
ATOM 2686 C C . GLY A 1 328 ? -15.214 -31.071 12.265 1.00 83.75 328 GLY A C 1
ATOM 2687 O O . GLY A 1 328 ? -14.213 -31.607 11.790 1.00 83.75 328 GLY A O 1
ATOM 2688 N N . GLN A 1 329 ? -16.005 -30.264 11.562 1.00 81.12 329 GLN A N 1
ATOM 2689 C CA . GLN A 1 329 ? -15.828 -30.030 10.131 1.00 81.12 329 GLN A CA 1
ATOM 2690 C C . GLN A 1 329 ? -16.214 -28.617 9.692 1.00 81.12 329 GLN A C 1
ATOM 2692 O O . GLN A 1 329 ? -17.243 -28.086 10.093 1.00 81.12 329 GLN A O 1
ATOM 2697 N N . PHE A 1 330 ? -15.415 -28.069 8.777 1.00 87.81 330 PHE A N 1
ATOM 2698 C CA . PHE A 1 330 ? -15.713 -26.870 8.002 1.00 87.81 330 PHE A CA 1
ATOM 2699 C C . PHE A 1 330 ? -15.382 -27.123 6.531 1.00 87.81 330 PHE A C 1
ATOM 2701 O O . PHE A 1 330 ? -14.438 -27.851 6.218 1.00 87.81 330 PHE A O 1
ATOM 2708 N N . ARG A 1 331 ? -16.146 -26.512 5.626 1.00 86.00 331 ARG A N 1
ATOM 2709 C CA . ARG A 1 331 ? -15.847 -26.489 4.188 1.00 86.00 331 ARG A CA 1
ATOM 2710 C C . ARG A 1 331 ? -16.246 -25.157 3.571 1.00 86.00 331 ARG A C 1
ATOM 2712 O O . ARG A 1 331 ? -17.051 -24.430 4.146 1.00 86.00 331 ARG A O 1
ATOM 2719 N N . VAL A 1 332 ? -15.727 -24.895 2.379 1.00 88.69 332 VAL A N 1
ATOM 2720 C CA . VAL A 1 332 ? -16.073 -23.732 1.556 1.00 88.69 332 VAL A CA 1
ATOM 2721 C C . VAL A 1 332 ? -17.091 -24.137 0.495 1.00 88.69 332 VAL A C 1
ATOM 2723 O O . VAL A 1 332 ? -16.996 -25.224 -0.079 1.00 88.69 332 VAL A O 1
ATOM 2726 N N . VAL A 1 333 ? -18.084 -23.283 0.257 1.00 88.44 333 VAL A N 1
ATOM 2727 C CA . VAL A 1 333 ? -19.172 -23.515 -0.698 1.00 88.44 333 VAL A CA 1
ATOM 2728 C C . VAL A 1 333 ? -19.537 -22.224 -1.429 1.00 88.44 333 VAL A C 1
ATOM 2730 O O . VAL A 1 333 ? -19.515 -21.144 -0.851 1.00 88.44 333 VAL A O 1
ATOM 2733 N N . ALA A 1 334 ? -19.909 -22.341 -2.705 1.00 89.19 334 ALA A N 1
ATOM 2734 C CA . ALA A 1 334 ? -20.455 -21.222 -3.482 1.00 89.19 334 ALA A CA 1
ATOM 2735 C C . ALA A 1 334 ? -21.962 -21.022 -3.239 1.00 89.19 334 ALA A C 1
ATOM 2737 O O . ALA A 1 334 ? -22.535 -19.984 -3.563 1.00 89.19 334 ALA A O 1
ATOM 2738 N N . THR A 1 335 ? -22.636 -22.040 -2.698 1.00 88.06 335 THR A N 1
ATOM 2739 C CA . THR A 1 335 ? -24.029 -21.976 -2.254 1.00 88.06 335 THR A CA 1
ATOM 2740 C C . THR A 1 335 ? -24.340 -23.135 -1.305 1.00 88.06 335 THR A C 1
ATOM 2742 O O . THR A 1 335 ? -23.766 -24.214 -1.445 1.00 88.06 335 THR A O 1
ATOM 2745 N N . GLN A 1 336 ? -25.255 -22.923 -0.359 1.00 85.81 336 GLN A N 1
ATOM 2746 C CA . GLN A 1 336 ? -25.836 -23.969 0.489 1.00 85.81 336 GLN A CA 1
ATOM 2747 C C . GLN A 1 336 ? -27.313 -23.654 0.695 1.00 85.81 336 GLN A C 1
ATOM 2749 O O . GLN A 1 336 ? -27.642 -22.573 1.167 1.00 85.81 336 GLN A O 1
ATOM 2754 N N . ASP A 1 337 ? -28.202 -24.582 0.345 1.00 81.44 337 ASP A N 1
ATOM 2755 C CA . ASP A 1 337 ? -29.647 -24.479 0.597 1.00 81.44 337 ASP A CA 1
ATOM 2756 C C . ASP A 1 337 ? -30.275 -23.131 0.163 1.00 81.44 337 ASP A C 1
ATOM 2758 O O . ASP A 1 337 ? -31.148 -22.576 0.825 1.00 81.44 337 ASP A O 1
ATOM 2762 N N . GLY A 1 338 ? -29.805 -22.577 -0.963 1.00 84.31 338 GLY A N 1
ATOM 2763 C CA . GLY A 1 338 ? -30.260 -21.289 -1.503 1.00 84.31 338 GLY A CA 1
ATOM 2764 C C . GLY A 1 338 ? -29.559 -20.054 -0.925 1.00 84.31 338 GLY A C 1
ATOM 2765 O O . GLY A 1 338 ? -29.719 -18.961 -1.470 1.00 84.31 338 GLY A O 1
ATOM 2766 N N . ILE A 1 339 ? -28.735 -20.212 0.113 1.00 87.25 339 ILE A N 1
ATOM 2767 C CA . ILE A 1 339 ? -27.857 -19.162 0.632 1.00 87.25 339 ILE A CA 1
ATOM 2768 C C . ILE A 1 339 ? -26.698 -18.972 -0.349 1.00 87.25 339 ILE A C 1
ATOM 2770 O O . ILE A 1 339 ? -26.047 -19.932 -0.776 1.00 87.25 339 ILE A O 1
ATOM 2774 N N . LYS A 1 340 ? -26.473 -17.714 -0.727 1.00 90.62 340 LYS A N 1
ATOM 2775 C CA . LYS A 1 340 ? -25.322 -17.249 -1.507 1.00 90.62 340 LYS A CA 1
ATOM 2776 C C . LYS A 1 340 ? -24.336 -16.527 -0.580 1.00 90.62 340 LYS A C 1
ATOM 2778 O O . LYS A 1 340 ? -24.781 -16.060 0.473 1.00 90.62 340 LYS A O 1
ATOM 2783 N N . PRO A 1 341 ? -23.054 -16.415 -0.963 1.00 89.06 341 PRO A N 1
ATOM 2784 C CA . PRO A 1 341 ? -22.074 -15.612 -0.238 1.00 89.06 341 PRO A CA 1
ATOM 2785 C C . PRO A 1 341 ? -22.604 -14.201 0.032 1.00 89.06 341 PRO A C 1
ATOM 2787 O O . PRO A 1 341 ? -23.339 -13.637 -0.787 1.00 89.06 341 PRO A O 1
ATOM 2790 N N . ALA A 1 342 ? -22.269 -13.653 1.194 1.00 83.19 342 ALA A N 1
ATOM 2791 C CA . ALA A 1 342 ? -22.578 -12.273 1.537 1.00 83.19 342 ALA A CA 1
ATOM 2792 C C . ALA A 1 342 ? -21.698 -11.311 0.728 1.00 83.19 342 ALA A C 1
ATOM 2794 O O . ALA A 1 342 ? -22.158 -10.255 0.279 1.00 83.19 342 ALA A O 1
ATOM 2795 N N . LYS A 1 343 ? -20.445 -11.720 0.505 1.00 78.62 343 LYS A N 1
ATOM 2796 C CA . LYS A 1 343 ? -19.451 -11.067 -0.343 1.00 78.62 343 LYS A CA 1
ATOM 2797 C C . LYS A 1 343 ? -18.748 -12.122 -1.197 1.00 78.62 343 LYS A C 1
ATOM 2799 O O . LYS A 1 343 ? -18.671 -13.279 -0.817 1.00 78.62 343 LYS A O 1
ATOM 2804 N N . GLY A 1 344 ? -18.268 -11.723 -2.373 1.00 80.88 344 GLY A N 1
ATOM 2805 C CA . GLY A 1 344 ? -17.519 -12.619 -3.255 1.00 80.88 344 GLY A CA 1
ATOM 2806 C C . GLY A 1 344 ? -18.323 -13.803 -3.819 1.00 80.88 344 GLY A C 1
ATOM 2807 O O . GLY A 1 344 ? -19.506 -13.679 -4.145 1.00 80.88 344 GLY A O 1
ATOM 2808 N N . ASN A 1 345 ? -17.641 -14.926 -4.023 1.00 81.75 345 ASN A N 1
ATOM 2809 C CA . ASN A 1 345 ? -18.094 -16.133 -4.708 1.00 81.75 345 ASN A CA 1
ATOM 2810 C C . ASN A 1 345 ? -18.256 -17.333 -3.770 1.00 81.75 345 ASN A C 1
ATOM 2812 O O . ASN A 1 345 ? -18.913 -18.301 -4.161 1.00 81.75 345 ASN A O 1
ATOM 2816 N N . TYR A 1 346 ? -17.695 -17.294 -2.561 1.00 85.62 346 TYR A N 1
ATOM 2817 C CA . TYR A 1 346 ? -17.666 -18.436 -1.656 1.00 85.62 346 TYR A CA 1
ATOM 2818 C C . TYR A 1 346 ? -17.762 -18.016 -0.185 1.00 85.62 346 TYR A C 1
ATOM 2820 O O . TYR A 1 346 ? -17.216 -17.007 0.225 1.00 85.62 346 TYR A O 1
ATOM 2828 N N . PHE A 1 347 ? -18.379 -18.858 0.642 1.00 89.44 347 PHE A N 1
ATOM 2829 C CA . PHE A 1 347 ? -18.402 -18.711 2.103 1.00 89.44 347 PHE A CA 1
ATOM 2830 C C . PHE A 1 347 ? -18.089 -20.054 2.766 1.00 89.44 347 PHE A C 1
ATOM 2832 O O . PHE A 1 347 ? -18.092 -21.094 2.098 1.00 89.44 347 PHE A O 1
ATOM 2839 N N . PHE A 1 348 ? -17.832 -20.075 4.076 1.00 88.62 348 PHE A N 1
ATOM 2840 C CA . PHE A 1 348 ? -17.573 -21.325 4.792 1.00 88.62 348 PHE A CA 1
ATOM 2841 C C . PHE A 1 348 ? -18.696 -21.711 5.750 1.00 88.62 348 PHE A C 1
ATOM 2843 O O . PHE A 1 348 ? -19.404 -20.884 6.327 1.00 88.62 348 PHE A O 1
ATOM 2850 N N . THR A 1 349 ? -18.879 -23.020 5.896 1.00 88.81 349 THR A N 1
ATOM 2851 C CA . THR A 1 349 ? -19.973 -23.620 6.656 1.00 88.81 349 THR A CA 1
ATOM 2852 C C . THR A 1 349 ? -19.493 -24.806 7.472 1.00 88.81 349 THR A C 1
ATOM 2854 O O . THR A 1 349 ? -18.683 -25.615 7.010 1.00 88.81 349 THR A O 1
ATOM 2857 N N . ALA A 1 350 ? -20.035 -24.925 8.682 1.00 86.38 350 ALA A N 1
ATOM 2858 C CA . ALA A 1 350 ? -19.797 -26.038 9.587 1.00 86.38 350 ALA A CA 1
ATOM 2859 C C . ALA A 1 350 ? -20.646 -27.275 9.231 1.00 86.38 350 ALA A C 1
ATOM 2861 O O . ALA A 1 350 ? -21.414 -27.775 10.049 1.00 86.38 350 ALA A O 1
ATOM 2862 N N . ARG A 1 351 ? -20.558 -27.751 7.981 1.00 78.31 351 ARG A N 1
ATOM 2863 C CA . ARG A 1 351 ? -21.367 -28.874 7.476 1.00 78.31 351 ARG A CA 1
ATOM 2864 C C . ARG A 1 351 ? -20.590 -29.752 6.496 1.00 78.31 351 ARG A C 1
ATOM 2866 O O . ARG A 1 351 ? -19.994 -29.245 5.550 1.00 78.31 351 ARG A O 1
ATOM 2873 N N . GLN A 1 352 ? -20.656 -31.076 6.680 1.00 66.56 352 GLN A N 1
ATOM 2874 C CA . GLN A 1 352 ? -19.880 -32.055 5.897 1.00 66.56 352 GLN A CA 1
ATOM 2875 C C . GLN A 1 352 ? -20.216 -32.059 4.403 1.00 66.56 352 GLN A C 1
ATOM 2877 O O . GLN A 1 352 ? -19.335 -32.151 3.551 1.00 66.56 352 GLN A O 1
ATOM 2882 N N . ASN A 1 353 ? -21.512 -32.059 4.099 1.00 68.25 353 ASN A N 1
ATOM 2883 C CA . ASN A 1 353 ? -22.095 -32.043 2.764 1.00 68.25 353 ASN A CA 1
ATOM 2884 C C . ASN A 1 353 ? -23.597 -31.730 2.876 1.00 68.25 353 ASN A C 1
ATOM 2886 O O . ASN A 1 353 ? -24.146 -31.647 3.978 1.00 68.25 353 ASN A O 1
ATOM 2890 N N . ASP A 1 354 ? -24.271 -31.614 1.736 1.00 65.94 354 ASP A N 1
ATOM 2891 C CA . ASP A 1 354 ? -25.681 -31.219 1.657 1.00 65.94 354 ASP A CA 1
ATOM 2892 C C . ASP A 1 354 ? -26.648 -32.232 2.301 1.00 65.94 354 ASP A C 1
ATOM 2894 O O . ASP A 1 354 ? -27.830 -31.940 2.445 1.00 65.94 354 ASP A O 1
ATOM 2898 N N . SER A 1 355 ? -26.200 -33.420 2.723 1.00 61.59 355 SER A N 1
ATOM 2899 C CA . SER A 1 355 ? -27.082 -34.490 3.226 1.00 61.59 355 SER A CA 1
ATOM 2900 C C . SER A 1 355 ? -26.608 -35.184 4.512 1.00 61.59 355 SER A C 1
ATOM 2902 O O . SER A 1 355 ? -27.312 -36.056 5.017 1.00 61.59 355 SER A O 1
ATOM 2904 N N . ALA A 1 356 ? -25.434 -34.845 5.052 1.00 56.72 356 ALA A N 1
ATOM 2905 C CA . ALA A 1 356 ? -24.835 -35.558 6.177 1.00 56.72 356 ALA A CA 1
ATOM 2906 C C . ALA A 1 356 ? -25.009 -34.822 7.511 1.00 56.72 356 ALA A C 1
ATOM 2908 O O . ALA A 1 356 ? -24.576 -33.685 7.693 1.00 56.72 356 ALA A O 1
ATOM 2909 N N . ALA A 1 357 ? -25.577 -35.547 8.474 1.00 53.41 357 ALA A N 1
ATOM 2910 C CA . ALA A 1 357 ? -25.608 -35.198 9.884 1.00 53.41 357 ALA A CA 1
ATOM 2911 C C . ALA A 1 357 ? -24.243 -35.486 10.528 1.00 53.41 357 ALA A C 1
ATOM 2913 O O . ALA A 1 357 ? -23.873 -36.642 10.736 1.00 53.41 357 ALA A O 1
ATOM 2914 N N . SER A 1 358 ? -23.484 -34.439 10.851 1.00 56.66 358 SER A N 1
ATOM 2915 C CA . SER A 1 358 ? -22.321 -34.566 11.735 1.00 56.66 358 SER A CA 1
ATOM 2916 C C . SER A 1 358 ? -22.802 -34.956 13.138 1.00 56.66 358 SER A C 1
ATOM 2918 O O . SER A 1 358 ? -23.679 -34.304 13.704 1.00 56.66 358 SER A O 1
ATOM 2920 N N . ASN A 1 359 ? -22.219 -35.999 13.739 1.00 60.47 359 ASN A N 1
ATOM 2921 C CA . ASN A 1 359 ? -22.493 -36.366 15.137 1.00 60.47 359 ASN A CA 1
ATOM 2922 C C . ASN A 1 359 ? -21.869 -35.381 16.144 1.00 60.47 359 ASN A C 1
ATOM 2924 O O . ASN A 1 359 ? -22.113 -35.499 17.346 1.00 60.47 359 ASN A O 1
ATOM 2928 N N . ALA A 1 360 ? -21.059 -34.419 15.690 1.00 66.06 360 ALA A N 1
ATOM 2929 C CA . ALA A 1 360 ? -20.513 -33.397 16.563 1.00 66.06 360 ALA A CA 1
ATOM 2930 C C . ALA A 1 360 ? -21.615 -32.395 16.941 1.00 66.06 360 ALA A C 1
ATOM 2932 O O . ALA A 1 360 ? -22.374 -31.917 16.100 1.00 66.06 360 ALA A O 1
ATOM 2933 N N . SER A 1 361 ? -21.713 -32.075 18.231 1.00 75.69 361 SER A N 1
ATOM 2934 C CA . SER A 1 361 ? -22.527 -30.951 18.711 1.00 75.69 361 SER A CA 1
ATOM 2935 C C . SER A 1 361 ? -21.839 -29.600 18.498 1.00 75.69 361 SER A C 1
ATOM 2937 O O . SER A 1 361 ? -22.451 -28.557 18.720 1.00 75.69 361 SER A O 1
ATOM 2939 N N . LYS A 1 362 ? -20.552 -29.627 18.124 1.00 83.19 362 LYS A N 1
ATOM 2940 C CA . LYS A 1 362 ? -19.689 -28.465 17.939 1.00 83.19 362 LYS A CA 1
ATOM 2941 C C . LYS A 1 362 ? -18.629 -28.738 16.878 1.00 83.19 362 LYS A C 1
ATOM 2943 O O . LYS A 1 362 ? -17.885 -29.714 17.019 1.00 83.19 362 LYS A O 1
ATOM 2948 N N . ASP A 1 363 ? -18.515 -27.829 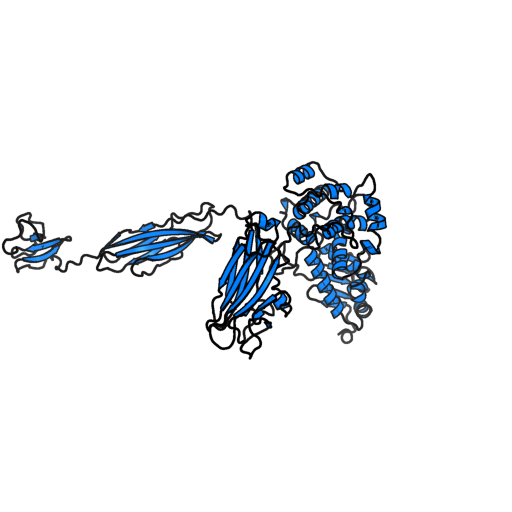15.923 1.00 87.69 363 ASP A N 1
ATOM 2949 C CA . ASP A 1 363 ? -17.451 -27.788 14.922 1.00 87.69 363 ASP A CA 1
ATOM 2950 C C . ASP A 1 363 ? -16.606 -26.536 15.161 1.00 87.69 363 ASP A C 1
ATOM 2952 O O . ASP A 1 363 ? -17.140 -25.454 15.403 1.00 87.69 363 ASP A O 1
ATOM 2956 N N . GLN A 1 364 ? -15.286 -26.682 15.147 1.00 91.50 364 GLN A N 1
ATOM 2957 C CA . GLN A 1 364 ? -14.342 -25.645 15.530 1.00 91.50 364 GLN A CA 1
ATOM 2958 C C . GLN A 1 364 ? -13.161 -25.597 14.565 1.00 91.50 364 GLN A C 1
ATOM 2960 O O . GLN A 1 364 ? -12.550 -26.623 14.262 1.00 91.50 364 GLN A O 1
ATOM 2965 N N . MET A 1 365 ? -12.802 -24.390 14.151 1.00 91.31 365 MET A N 1
ATOM 2966 C CA . MET A 1 365 ? -11.547 -24.121 13.466 1.00 91.31 365 MET A CA 1
ATOM 2967 C C . MET A 1 365 ? -10.910 -22.851 14.008 1.00 91.31 365 MET A C 1
ATOM 2969 O O . MET A 1 365 ? -11.585 -21.977 14.560 1.00 91.31 365 MET A O 1
ATOM 2973 N N . SER A 1 366 ? -9.605 -22.739 13.836 1.00 92.06 366 SER A N 1
ATOM 2974 C CA . SER A 1 366 ? -8.852 -21.599 14.313 1.00 92.06 366 SER A CA 1
ATOM 2975 C C . SER A 1 366 ? -7.766 -21.193 13.341 1.00 92.06 366 SER A C 1
ATOM 2977 O O . SER A 1 366 ? -7.296 -21.964 12.504 1.00 92.06 366 SER A O 1
ATOM 2979 N N . GLN A 1 367 ? -7.364 -19.943 13.468 1.00 87.50 367 GLN A N 1
ATOM 2980 C CA . GLN A 1 367 ? -6.220 -19.403 12.778 1.00 87.50 367 GLN A CA 1
ATOM 2981 C C . GLN A 1 367 ? -5.435 -18.537 13.744 1.00 87.50 367 GLN A C 1
ATOM 2983 O O . GLN A 1 367 ? -6.012 -17.757 14.497 1.00 87.50 367 GLN A O 1
ATOM 2988 N N . THR A 1 368 ? -4.116 -18.691 13.742 1.00 85.25 368 THR A N 1
ATOM 2989 C CA . THR A 1 368 ? -3.230 -17.889 14.584 1.00 85.25 368 THR A CA 1
ATOM 2990 C C . THR A 1 368 ? -2.396 -16.985 13.704 1.00 85.25 368 THR A C 1
ATOM 2992 O O . THR A 1 368 ? -1.727 -17.462 12.792 1.00 85.25 368 THR A O 1
ATOM 2995 N N . ILE A 1 369 ? -2.442 -15.694 14.007 1.00 81.06 369 ILE A N 1
ATOM 2996 C CA . ILE A 1 369 ? -1.615 -14.677 13.372 1.00 81.06 369 ILE A CA 1
ATOM 2997 C C . ILE A 1 369 ? -0.546 -14.195 14.353 1.00 81.06 369 ILE A C 1
ATOM 2999 O O . ILE A 1 369 ? -0.771 -14.141 15.569 1.00 81.06 369 ILE A O 1
ATOM 3003 N N . ALA A 1 370 ? 0.628 -13.859 13.827 1.00 73.75 370 ALA A N 1
ATOM 3004 C CA . ALA A 1 370 ? 1.639 -13.150 14.596 1.00 73.75 370 ALA A CA 1
ATOM 3005 C C . ALA A 1 370 ? 1.177 -11.703 14.815 1.00 73.75 370 ALA A C 1
ATOM 3007 O O . ALA A 1 370 ? 0.625 -11.085 13.907 1.00 73.75 370 ALA A O 1
ATOM 3008 N N . LEU A 1 371 ? 1.368 -11.185 16.028 1.00 69.44 371 LEU A N 1
ATOM 3009 C CA . LEU A 1 371 ? 1.103 -9.786 16.344 1.00 69.44 371 LEU A CA 1
ATOM 3010 C C . LEU A 1 371 ? 2.394 -8.986 16.254 1.00 69.44 371 LEU A C 1
ATOM 3012 O O . LEU A 1 371 ? 3.446 -9.451 16.698 1.00 69.44 371 LEU A O 1
ATOM 3016 N N . ASP A 1 372 ? 2.290 -7.765 15.745 1.00 64.38 372 ASP A N 1
ATOM 3017 C CA . ASP A 1 372 ? 3.410 -6.842 15.747 1.00 64.38 372 ASP A CA 1
ATOM 3018 C C . ASP A 1 372 ? 3.707 -6.367 17.177 1.00 64.38 372 ASP A C 1
ATOM 3020 O O . ASP A 1 372 ? 2.905 -5.679 17.818 1.00 64.38 372 ASP A O 1
ATOM 3024 N N . LYS A 1 373 ? 4.875 -6.755 17.694 1.00 60.62 373 LYS A N 1
ATOM 3025 C CA . LYS A 1 373 ? 5.283 -6.411 19.053 1.00 60.62 373 LYS A CA 1
ATOM 3026 C C . LYS A 1 373 ? 5.539 -4.921 19.222 1.00 60.62 373 LYS A C 1
ATOM 3028 O O . LYS A 1 373 ? 5.337 -4.470 20.341 1.00 60.62 373 LYS A O 1
ATOM 3033 N N . SER A 1 374 ? 5.925 -4.159 18.194 1.00 49.22 374 SER A N 1
ATOM 3034 C CA . SER A 1 374 ? 6.121 -2.706 18.350 1.00 49.22 374 SER A CA 1
ATOM 3035 C C . SER A 1 374 ? 4.814 -1.949 18.531 1.00 49.22 374 SER A C 1
ATOM 3037 O O . SER A 1 374 ? 4.814 -0.941 19.232 1.00 49.22 374 SER A O 1
ATOM 3039 N N . ILE A 1 375 ? 3.728 -2.443 17.936 1.00 55.53 375 ILE A N 1
ATOM 3040 C CA . ILE A 1 375 ? 2.367 -1.923 18.106 1.00 55.53 375 ILE A CA 1
ATOM 3041 C C . ILE A 1 375 ? 1.862 -2.355 19.490 1.00 55.53 375 ILE A C 1
ATOM 3043 O O . ILE A 1 375 ? 1.581 -1.546 20.370 1.00 55.53 375 ILE A O 1
ATOM 3047 N N . VAL A 1 376 ? 1.875 -3.661 19.758 1.00 61.84 376 VAL A N 1
ATOM 3048 C CA . VAL A 1 376 ? 1.272 -4.219 20.972 1.00 61.84 376 VAL A CA 1
ATOM 3049 C C . VAL A 1 376 ? 2.004 -3.829 22.258 1.00 61.84 376 VAL A C 1
ATOM 3051 O O . VAL A 1 376 ? 1.343 -3.527 23.249 1.00 61.84 376 VAL A O 1
ATOM 3054 N N . SER A 1 377 ? 3.344 -3.792 22.286 1.00 54.25 377 SER A N 1
ATOM 3055 C CA . SER A 1 377 ? 4.100 -3.541 23.528 1.00 54.25 377 SER A CA 1
ATOM 3056 C C . SER A 1 377 ? 3.900 -2.147 24.119 1.00 54.25 377 SER A C 1
ATOM 3058 O O . SER A 1 377 ? 4.298 -1.917 25.258 1.00 54.25 377 SER A O 1
ATOM 3060 N N . GLN A 1 378 ? 3.301 -1.224 23.363 1.00 57.50 378 GLN A N 1
ATOM 3061 C CA . GLN A 1 378 ? 2.943 0.111 23.844 1.00 57.50 378 GLN A CA 1
ATOM 3062 C C . GLN A 1 378 ? 1.735 0.075 24.796 1.00 57.50 378 GLN A C 1
ATOM 3064 O O . GLN A 1 378 ? 1.501 1.035 25.516 1.00 57.50 378 GLN A O 1
ATOM 3069 N N . GLY A 1 379 ? 1.008 -1.049 24.862 1.00 58.03 379 GLY A N 1
ATOM 3070 C CA . GLY A 1 379 ? -0.132 -1.238 25.765 1.00 58.03 379 GLY A CA 1
ATOM 3071 C C . GLY A 1 379 ? -1.437 -0.600 25.281 1.00 58.03 379 GLY A C 1
ATOM 3072 O O . GLY A 1 379 ? -2.437 -0.661 25.990 1.00 58.03 379 GLY A O 1
ATOM 3073 N N . GLU A 1 380 ? -1.430 -0.033 24.076 1.00 67.44 380 GLU A N 1
ATOM 3074 C CA . GLU A 1 380 ? -2.523 0.759 23.495 1.00 67.44 380 GLU A CA 1
ATOM 3075 C C . GLU A 1 380 ? -3.088 0.124 22.212 1.00 67.44 380 GLU A C 1
ATOM 3077 O O . GLU A 1 380 ? -3.913 0.702 21.515 1.00 67.44 380 GLU A O 1
ATOM 3082 N N . ALA A 1 381 ? -2.671 -1.097 21.876 1.00 74.44 381 ALA A N 1
ATOM 3083 C CA . ALA A 1 381 ? -3.131 -1.766 20.667 1.00 74.44 381 ALA A CA 1
ATOM 3084 C C . ALA A 1 381 ? -4.529 -2.379 20.831 1.00 74.44 381 ALA A C 1
ATOM 3086 O O . ALA A 1 381 ? -4.847 -3.004 21.848 1.00 74.44 381 ALA A O 1
ATOM 3087 N N . ARG A 1 382 ? -5.354 -2.283 19.788 1.00 84.88 382 ARG A N 1
ATOM 3088 C CA . ARG A 1 382 ? -6.684 -2.886 19.700 1.00 84.88 382 ARG A CA 1
ATOM 3089 C C . ARG A 1 382 ? -6.768 -3.789 18.474 1.00 84.88 382 ARG A C 1
ATOM 3091 O O . ARG A 1 382 ? -6.347 -3.441 17.383 1.00 84.88 382 ARG A O 1
ATOM 3098 N N . ALA A 1 383 ? -7.340 -4.973 18.656 1.00 87.75 383 ALA A N 1
ATOM 3099 C CA . ALA A 1 383 ? -7.752 -5.853 17.572 1.00 87.75 383 ALA A CA 1
ATOM 3100 C C . ALA A 1 383 ? -9.257 -5.700 17.343 1.00 87.75 383 ALA A C 1
ATOM 3102 O O . ALA A 1 383 ? -10.028 -5.855 18.286 1.00 87.75 383 ALA A O 1
ATOM 3103 N N . THR A 1 384 ? -9.682 -5.453 16.108 1.00 86.50 384 THR A N 1
ATOM 3104 C CA . THR A 1 384 ? -11.087 -5.361 15.696 1.00 86.50 384 THR A CA 1
ATOM 3105 C C . THR A 1 384 ? -11.335 -6.311 14.531 1.00 86.50 384 THR A C 1
ATOM 3107 O O . THR A 1 384 ? -10.742 -6.169 13.466 1.00 86.50 384 THR A O 1
ATOM 3110 N N . LEU A 1 385 ? -12.216 -7.289 14.724 1.00 89.44 385 LEU A N 1
ATOM 3111 C CA . LEU A 1 385 ? -12.630 -8.258 13.715 1.00 89.44 385 LEU A CA 1
ATOM 3112 C C . LEU A 1 385 ? -14.086 -8.000 13.327 1.00 89.44 385 LEU A C 1
ATOM 3114 O O . LEU A 1 385 ? -14.979 -8.109 14.169 1.00 89.44 385 LEU A O 1
ATOM 3118 N N . LYS A 1 386 ? -14.318 -7.716 12.048 1.00 87.44 386 LYS A N 1
ATOM 3119 C CA . LYS A 1 386 ? -15.648 -7.690 11.427 1.00 87.44 386 LYS A CA 1
ATOM 3120 C C . LYS A 1 386 ? -15.882 -8.989 10.676 1.00 87.44 386 LYS A C 1
ATOM 3122 O O . LYS A 1 386 ? -14.929 -9.545 10.144 1.00 87.44 386 LYS A O 1
ATOM 3127 N N . PHE A 1 387 ? -17.113 -9.486 10.672 1.00 90.75 387 PHE A N 1
ATOM 3128 C CA . PHE A 1 387 ? -17.497 -10.671 9.907 1.00 90.75 387 PHE A CA 1
ATOM 3129 C C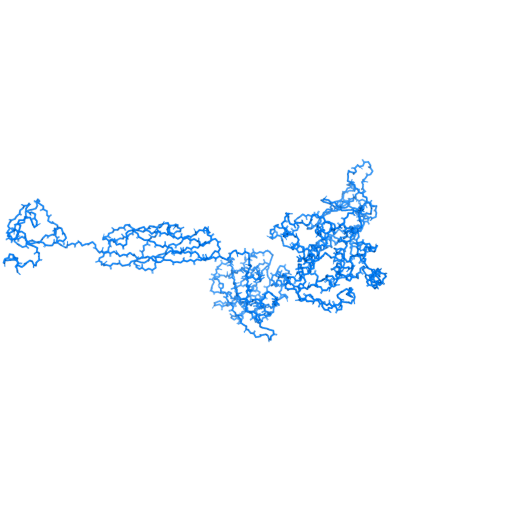 . PHE A 1 387 ? -19.009 -10.781 9.734 1.00 90.75 387 PHE A C 1
ATOM 3131 O O . PHE A 1 387 ? -19.784 -10.218 10.510 1.00 90.75 387 PHE A O 1
ATOM 3138 N N . MET A 1 388 ? -19.444 -11.578 8.764 1.00 91.31 388 MET A N 1
ATOM 3139 C CA . MET A 1 388 ? -20.851 -11.890 8.547 1.00 91.31 388 MET A CA 1
ATOM 3140 C C . MET A 1 388 ? -21.180 -13.312 9.001 1.00 91.31 388 MET A C 1
ATOM 3142 O O . MET A 1 388 ? -20.365 -14.229 8.890 1.00 91.31 388 MET A O 1
ATOM 3146 N N . SER A 1 389 ? -22.387 -13.508 9.531 1.00 93.31 389 SER A N 1
ATOM 3147 C CA . SER A 1 389 ? -22.898 -14.834 9.902 1.00 93.31 389 SER A CA 1
ATOM 3148 C C . SER A 1 389 ? -24.327 -15.056 9.425 1.00 93.31 389 SER A C 1
ATOM 3150 O O . SER A 1 389 ? -25.090 -14.106 9.250 1.00 93.31 389 SER A O 1
ATOM 3152 N N . ASN A 1 390 ? -24.676 -16.316 9.178 1.00 91.38 390 ASN A N 1
ATOM 3153 C CA . ASN A 1 390 ? -26.002 -16.750 8.743 1.00 91.38 390 ASN A CA 1
ATOM 3154 C C . ASN A 1 390 ? -26.308 -18.142 9.331 1.00 91.38 390 ASN A C 1
ATOM 3156 O O . ASN A 1 390 ? -25.395 -18.878 9.702 1.00 91.38 390 ASN A O 1
ATOM 3160 N N . SER A 1 391 ? -27.589 -18.480 9.460 1.00 86.75 391 SER A N 1
ATOM 3161 C CA . SER A 1 391 ? -28.086 -19.755 10.003 1.00 86.75 391 SER A CA 1
ATOM 3162 C C . SER A 1 391 ? -29.482 -20.057 9.446 1.00 86.75 391 SER A C 1
ATOM 3164 O O . SER A 1 391 ? -30.023 -19.286 8.649 1.00 86.75 391 SER A O 1
ATOM 3166 N N . TRP A 1 392 ? -30.110 -21.156 9.863 1.00 79.81 392 TRP A N 1
ATOM 3167 C CA . TRP A 1 392 ? -31.494 -21.462 9.469 1.00 79.81 392 TRP A CA 1
ATOM 3168 C C . TRP A 1 392 ? -32.569 -21.012 10.456 1.00 79.81 392 TRP A C 1
ATOM 3170 O O . TRP A 1 392 ? -33.760 -21.086 10.142 1.00 79.81 392 TRP A O 1
ATOM 3180 N N . GLY A 1 393 ? -32.188 -20.448 11.602 1.00 79.06 393 GLY A N 1
ATOM 3181 C CA . GLY A 1 393 ? -33.155 -19.929 12.569 1.00 79.06 393 GLY A CA 1
ATOM 3182 C C . GLY A 1 393 ? -33.713 -20.976 13.543 1.00 79.06 393 GLY A C 1
ATOM 3183 O O . GLY A 1 393 ? -34.625 -20.650 14.299 1.00 79.06 393 GLY A O 1
ATOM 3184 N N . ASP A 1 394 ? -33.191 -22.203 13.554 1.00 81.25 394 ASP A N 1
ATOM 3185 C CA . ASP A 1 394 ? -33.638 -23.312 14.416 1.00 81.25 394 ASP A CA 1
ATOM 3186 C C . ASP A 1 394 ? -32.928 -23.361 15.790 1.00 81.25 394 ASP A C 1
ATOM 3188 O O . ASP A 1 394 ? -33.168 -24.248 16.615 1.00 81.25 394 ASP A O 1
ATOM 3192 N N . GLY A 1 395 ? -32.090 -22.360 16.059 1.00 83.88 395 GLY A N 1
ATOM 3193 C CA . GLY A 1 395 ? -31.372 -22.171 17.315 1.00 83.88 395 GLY A CA 1
ATOM 3194 C C . GLY A 1 395 ? -29.875 -22.453 17.229 1.00 83.88 395 GLY A C 1
ATOM 3195 O O . GLY A 1 395 ? -29.178 -22.189 18.210 1.00 83.88 395 GLY A O 1
ATOM 3196 N N . ASP A 1 396 ? -29.376 -22.943 16.095 1.00 88.38 396 ASP A N 1
ATOM 3197 C CA . ASP A 1 396 ? -27.943 -23.050 15.836 1.00 88.38 396 ASP A CA 1
ATOM 3198 C C . ASP A 1 396 ? -27.282 -21.667 15.782 1.00 88.38 396 ASP A C 1
ATOM 3200 O O . ASP A 1 396 ? -27.876 -20.668 15.359 1.00 88.38 396 ASP A O 1
ATOM 3204 N N . TYR A 1 397 ? -26.051 -21.577 16.287 1.00 90.81 397 TYR A N 1
ATOM 3205 C CA . TYR A 1 397 ? -25.335 -20.306 16.362 1.00 90.81 397 TYR A CA 1
ATOM 3206 C C . TYR A 1 397 ? -23.821 -20.483 16.330 1.00 90.81 397 TYR A C 1
ATOM 3208 O O . TYR A 1 397 ? -23.258 -21.492 16.763 1.00 90.81 397 TYR A O 1
ATOM 3216 N N . GLY A 1 398 ? -23.161 -19.453 15.822 1.00 92.69 398 GLY A N 1
ATOM 3217 C CA . GLY A 1 398 ? -21.727 -19.279 15.854 1.00 92.69 398 GLY A CA 1
ATOM 3218 C C . GLY A 1 398 ? -21.236 -18.589 17.122 1.00 92.69 398 GLY A C 1
ATOM 3219 O O . GLY A 1 398 ? -21.897 -17.706 17.660 1.00 92.69 398 GLY A O 1
ATOM 3220 N N . THR A 1 399 ? -20.028 -18.923 17.553 1.00 95.25 399 THR A N 1
ATOM 3221 C CA . THR A 1 399 ? -19.243 -18.131 18.498 1.00 95.25 399 THR A CA 1
ATOM 3222 C C . THR A 1 399 ? -17.884 -17.851 17.876 1.00 95.25 399 THR A C 1
ATOM 3224 O O . THR A 1 399 ? -17.192 -18.780 17.457 1.00 95.25 399 THR A O 1
ATOM 3227 N N . VAL A 1 400 ? -17.486 -16.582 17.833 1.00 96.06 400 VAL A N 1
ATOM 3228 C CA . VAL A 1 400 ? -16.156 -16.163 17.374 1.00 96.06 400 VAL A CA 1
ATOM 3229 C C . VAL A 1 400 ? -15.361 -15.629 18.556 1.00 96.06 400 VAL A C 1
ATOM 3231 O O . VAL A 1 400 ? -15.869 -14.829 19.341 1.00 96.06 400 VAL A O 1
ATOM 3234 N N . TYR A 1 401 ? -14.117 -16.082 18.679 1.00 96.88 401 TYR A N 1
ATOM 3235 C CA . TYR A 1 401 ? -13.188 -15.700 19.732 1.00 96.88 401 TYR A CA 1
ATOM 3236 C C . TYR A 1 401 ? -11.981 -14.969 19.153 1.00 96.88 401 TYR A C 1
ATOM 3238 O O . TYR A 1 401 ? -11.419 -15.394 18.144 1.00 96.88 401 TYR A O 1
ATOM 3246 N N . LEU A 1 402 ? -11.549 -13.925 19.854 1.00 95.75 402 LEU A N 1
ATOM 3247 C CA . LEU A 1 402 ? -10.214 -13.345 19.767 1.00 95.75 402 LEU A CA 1
ATOM 3248 C C . LEU A 1 402 ? -9.438 -13.791 21.006 1.00 95.75 402 LEU A C 1
ATOM 3250 O O . LEU A 1 402 ? -9.899 -13.566 22.121 1.00 95.75 402 LEU A O 1
ATOM 3254 N N . ILE A 1 403 ? -8.290 -14.440 20.822 1.00 96.81 403 ILE A N 1
ATOM 3255 C CA . ILE A 1 403 ? -7.483 -14.997 21.915 1.00 96.81 403 ILE A CA 1
ATOM 3256 C C . ILE A 1 403 ? -6.044 -14.507 21.771 1.00 96.81 403 ILE A C 1
ATOM 3258 O O . ILE A 1 403 ? -5.305 -14.992 20.913 1.00 96.81 403 ILE A O 1
ATOM 3262 N N . ALA A 1 404 ? -5.632 -13.564 22.613 1.00 94.06 404 ALA A N 1
ATOM 3263 C CA . ALA A 1 404 ? -4.259 -13.080 22.641 1.00 94.06 404 ALA A CA 1
ATOM 3264 C C . ALA A 1 404 ? -3.378 -14.024 23.470 1.00 94.06 404 ALA A C 1
ATOM 3266 O O . ALA A 1 404 ? -3.769 -14.451 24.562 1.00 94.06 404 ALA A O 1
ATOM 3267 N N . LYS A 1 405 ? -2.186 -14.356 22.969 1.00 89.69 405 LYS A N 1
ATOM 3268 C CA . LYS A 1 405 ? -1.230 -15.237 23.658 1.00 89.69 405 LYS A CA 1
ATOM 3269 C C . LYS A 1 405 ? 0.164 -14.630 23.717 1.00 89.69 405 LYS A C 1
ATOM 3271 O O . LYS A 1 405 ? 0.562 -13.902 22.808 1.00 89.69 405 LYS A O 1
ATOM 3276 N N . ASP A 1 406 ? 0.912 -14.964 24.762 1.00 82.88 406 ASP A N 1
ATOM 3277 C CA . ASP A 1 406 ? 2.321 -14.597 24.908 1.00 82.88 406 ASP A CA 1
ATOM 3278 C C . ASP A 1 406 ? 3.238 -15.425 23.983 1.00 82.88 406 ASP A C 1
ATOM 3280 O O . ASP A 1 406 ? 2.800 -16.322 23.257 1.00 82.88 406 ASP A O 1
ATOM 3284 N N . LYS A 1 407 ? 4.544 -15.142 24.029 1.00 77.69 407 LYS A N 1
ATOM 3285 C CA . LYS A 1 407 ? 5.573 -15.852 23.248 1.00 77.69 407 LYS A CA 1
ATOM 3286 C C . LYS A 1 407 ? 5.739 -17.338 23.599 1.00 77.69 407 LYS A C 1
ATOM 3288 O O . LYS A 1 407 ? 6.367 -18.069 22.843 1.00 77.69 407 LYS A O 1
ATOM 3293 N N . HIS A 1 408 ? 5.222 -17.781 24.744 1.00 78.25 408 HIS A N 1
ATOM 3294 C CA . HIS A 1 408 ? 5.250 -19.180 25.174 1.00 78.25 408 HIS A CA 1
ATOM 3295 C C . HIS A 1 408 ? 3.940 -19.909 24.833 1.00 78.25 408 HIS A C 1
ATOM 3297 O O . HIS A 1 408 ? 3.803 -21.094 25.131 1.00 78.25 408 HIS A O 1
ATOM 3303 N N . GLY A 1 409 ? 2.979 -19.217 24.210 1.00 79.56 409 GLY A N 1
ATOM 3304 C CA . GLY A 1 409 ? 1.664 -19.749 23.866 1.00 79.56 409 GLY A CA 1
ATOM 3305 C C . GLY A 1 409 ? 0.644 -19.698 25.007 1.00 79.56 409 GLY A C 1
ATOM 3306 O O . GLY A 1 409 ? -0.454 -20.237 24.851 1.00 79.56 409 GLY A O 1
ATOM 3307 N N . ASN A 1 410 ? 0.956 -19.049 26.133 1.00 89.69 410 ASN A N 1
ATOM 3308 C CA . ASN A 1 410 ? 0.011 -18.872 27.233 1.00 89.69 410 ASN A CA 1
ATOM 3309 C C . ASN A 1 410 ? -1.043 -17.831 26.856 1.00 89.69 410 ASN A C 1
ATOM 3311 O O . ASN A 1 410 ? -0.715 -16.774 26.321 1.00 89.69 410 ASN A O 1
ATOM 3315 N N . LYS A 1 411 ? -2.310 -18.107 27.174 1.00 96.44 411 LYS A N 1
ATOM 3316 C CA . LYS A 1 411 ? -3.417 -17.168 26.955 1.00 96.44 411 LYS A CA 1
ATOM 3317 C C . LYS A 1 411 ? -3.300 -15.972 27.901 1.00 96.44 411 LYS A C 1
ATOM 3319 O O . LYS A 1 411 ? -3.228 -16.170 29.111 1.00 96.44 411 LYS A O 1
ATOM 3324 N N . LEU A 1 412 ? -3.319 -14.767 27.339 1.00 90.31 412 LEU A N 1
ATOM 3325 C CA . LEU A 1 412 ? -3.275 -13.503 28.076 1.00 90.31 412 LEU A CA 1
ATOM 3326 C C . LEU A 1 412 ? -4.662 -12.876 28.203 1.00 90.31 412 LEU A C 1
ATOM 3328 O O . LEU A 1 412 ? -5.061 -12.504 29.298 1.00 90.31 412 LEU A O 1
ATOM 3332 N N . GLU A 1 413 ? -5.395 -12.795 27.093 1.00 95.31 413 GLU A N 1
ATOM 3333 C CA . GLU A 1 413 ? -6.719 -12.171 27.027 1.00 95.31 413 GLU A CA 1
ATOM 3334 C C . GLU A 1 413 ? -7.606 -12.936 26.043 1.00 95.31 413 GLU A C 1
ATOM 3336 O O . GLU A 1 413 ? -7.114 -13.558 25.094 1.00 95.31 413 GLU A O 1
ATOM 3341 N N . GLU A 1 414 ? -8.914 -12.916 26.283 1.00 96.69 414 GLU A N 1
ATOM 3342 C CA . GLU A 1 414 ? -9.891 -13.555 25.410 1.00 96.69 414 GLU A CA 1
ATOM 3343 C C . GLU A 1 414 ? -11.191 -12.769 25.376 1.00 96.69 414 GLU A C 1
ATOM 3345 O O . GLU A 1 414 ? -11.821 -12.515 26.402 1.00 96.69 414 GLU A O 1
ATOM 3350 N N . LYS A 1 415 ? -11.665 -12.487 24.166 1.00 96.31 415 LYS A N 1
ATOM 3351 C CA . LYS A 1 415 ? -12.995 -11.936 23.950 1.00 96.31 415 LYS A CA 1
ATOM 3352 C C . LYS A 1 415 ? -13.782 -12.835 23.024 1.00 96.31 415 LYS A C 1
ATOM 3354 O O . LYS A 1 415 ? -13.233 -13.396 22.080 1.00 96.31 415 LYS A O 1
ATOM 3359 N N . LYS A 1 416 ? -15.083 -12.951 23.282 1.00 96.31 416 LYS A N 1
ATOM 3360 C CA . LYS A 1 416 ? -16.001 -13.743 22.462 1.00 96.31 416 LYS A CA 1
ATOM 3361 C C . LYS A 1 416 ? -17.200 -12.930 21.993 1.00 96.31 416 LYS A C 1
ATOM 3363 O O . LYS A 1 416 ? -17.625 -12.002 22.680 1.00 96.31 416 LYS A O 1
ATOM 3368 N N . HIS A 1 417 ? -17.769 -13.349 20.872 1.00 96.12 417 HIS A N 1
ATOM 3369 C CA . HIS A 1 417 ? -19.018 -12.840 20.320 1.00 96.12 417 HIS A CA 1
ATOM 3370 C C . HIS A 1 417 ? -19.877 -14.008 19.843 1.00 96.12 417 HIS A C 1
ATOM 3372 O O . HIS A 1 417 ? -19.447 -14.791 18.996 1.00 96.12 417 HIS A O 1
ATOM 3378 N N . ASP A 1 418 ? -21.076 -14.130 20.409 1.00 96.00 418 ASP A N 1
ATOM 3379 C CA . ASP A 1 418 ? -22.070 -15.127 20.012 1.00 96.00 418 ASP A CA 1
ATOM 3380 C C . ASP A 1 418 ? -22.962 -14.514 18.914 1.00 96.00 418 ASP A C 1
ATOM 3382 O O . ASP A 1 418 ? -23.575 -13.461 19.108 1.00 96.00 418 ASP A O 1
ATOM 3386 N N . THR A 1 419 ? -23.027 -15.149 17.743 1.00 93.12 419 THR A N 1
ATOM 3387 C CA . THR A 1 419 ? -23.840 -14.680 16.614 1.00 93.12 419 THR A CA 1
ATOM 3388 C C . THR A 1 419 ? -25.322 -14.872 16.910 1.00 93.12 419 THR A C 1
ATOM 3390 O O . THR A 1 419 ? -25.716 -15.857 17.537 1.00 93.12 419 THR A O 1
ATOM 3393 N N . LYS A 1 420 ? -26.173 -13.988 16.388 1.00 88.69 420 LYS A N 1
ATOM 3394 C CA . LYS A 1 420 ? -27.625 -14.179 16.465 1.00 88.69 420 LYS A CA 1
ATOM 3395 C C . LYS A 1 420 ? -28.090 -15.224 15.449 1.00 88.69 420 LYS A C 1
ATOM 3397 O O . LYS A 1 420 ? -27.600 -15.268 14.327 1.00 88.69 420 LYS A O 1
ATOM 3402 N N . THR A 1 421 ? -29.090 -16.007 15.835 1.00 83.25 421 THR A N 1
ATOM 3403 C CA . THR A 1 421 ? -29.742 -16.988 14.962 1.00 83.25 421 THR A CA 1
ATOM 3404 C C . THR A 1 421 ? -30.860 -16.311 14.163 1.00 83.25 421 THR A C 1
ATOM 3406 O O . THR A 1 421 ? -31.779 -15.729 14.741 1.00 83.25 421 THR A O 1
ATOM 3409 N N . THR A 1 422 ? -30.795 -16.375 12.832 1.00 77.50 422 THR A N 1
ATOM 3410 C CA . THR A 1 422 ? -31.812 -15.844 11.905 1.00 77.50 422 THR A CA 1
ATOM 3411 C C . THR A 1 422 ? -31.927 -16.739 10.688 1.00 77.50 422 THR A C 1
ATOM 3413 O O . THR A 1 422 ? -30.905 -17.188 10.192 1.00 77.50 422 THR A O 1
ATOM 3416 N N . SER A 1 423 ? -33.141 -16.944 10.176 1.00 82.56 423 SER A N 1
ATOM 3417 C CA . SER A 1 423 ? -33.380 -17.794 9.005 1.00 82.56 423 SER A CA 1
ATOM 3418 C C . SER A 1 423 ? -32.899 -17.135 7.706 1.00 82.56 423 SER A C 1
ATOM 3420 O O . SER A 1 423 ? -33.450 -16.116 7.282 1.00 82.56 423 SER A O 1
ATOM 3422 N N . SER A 1 424 ? -31.859 -17.716 7.099 1.00 80.12 424 SER A N 1
ATOM 3423 C CA . SER A 1 424 ? -31.342 -17.416 5.754 1.00 80.12 424 SER A CA 1
ATOM 3424 C C . SER A 1 424 ? -31.002 -15.942 5.496 1.00 80.12 424 SER A C 1
ATOM 3426 O O . SER A 1 424 ? -31.129 -15.453 4.371 1.00 80.12 424 SER A O 1
ATOM 3428 N N . LYS A 1 425 ? -30.534 -15.224 6.519 1.00 88.81 425 LYS A N 1
ATOM 3429 C CA . LYS A 1 425 ? -30.127 -13.818 6.425 1.00 88.81 425 LYS A CA 1
ATOM 3430 C C . LYS A 1 425 ? -28.713 -13.632 6.967 1.00 88.81 425 LYS A C 1
ATOM 3432 O O . LYS A 1 425 ? -28.426 -14.042 8.087 1.00 88.81 425 LYS A O 1
ATOM 3437 N N . TRP A 1 426 ? -27.866 -12.959 6.189 1.00 91.44 426 TRP A N 1
ATOM 3438 C CA . TRP A 1 426 ? -26.552 -12.511 6.643 1.00 91.44 426 TRP A CA 1
ATOM 3439 C C . TRP A 1 426 ? -26.683 -11.350 7.631 1.00 91.44 426 TRP A C 1
ATOM 3441 O O . TRP A 1 426 ? -27.422 -10.392 7.386 1.00 91.44 426 TRP A O 1
ATOM 3451 N N . LEU A 1 427 ? -25.968 -11.453 8.746 1.00 92.12 427 LEU A N 1
ATOM 3452 C CA . LEU A 1 427 ? -25.885 -10.440 9.789 1.00 92.12 427 LEU A CA 1
ATOM 3453 C C . LEU A 1 427 ? -24.450 -9.956 9.928 1.00 92.12 427 LEU A C 1
ATOM 3455 O O . LEU A 1 427 ? -23.543 -10.782 10.022 1.00 92.12 427 LEU A O 1
ATOM 3459 N N . ASP A 1 428 ? -24.269 -8.644 10.027 1.00 91.25 428 ASP A N 1
ATOM 3460 C CA . ASP A 1 428 ? -22.998 -8.033 10.401 1.00 91.25 428 ASP A CA 1
ATOM 3461 C C . ASP A 1 428 ? -22.672 -8.306 11.870 1.00 91.25 428 ASP A C 1
ATOM 3463 O O . ASP A 1 428 ? -23.531 -8.230 12.755 1.00 91.25 428 ASP A O 1
ATOM 3467 N N . ASN A 1 429 ? -21.412 -8.634 12.130 1.00 93.00 429 ASN A N 1
ATOM 3468 C CA . ASN A 1 429 ? -20.873 -8.859 13.459 1.00 93.00 429 ASN A CA 1
ATOM 3469 C C . ASN A 1 429 ? -19.539 -8.135 13.588 1.00 93.00 429 ASN A C 1
ATOM 3471 O O . ASN A 1 429 ? -18.758 -8.051 12.640 1.00 93.00 429 ASN A O 1
ATOM 3475 N N . GLU A 1 430 ? -19.271 -7.653 14.794 1.00 92.00 430 GLU A N 1
ATOM 3476 C CA . GLU A 1 430 ? -18.005 -7.036 15.149 1.00 92.00 430 GLU A CA 1
ATOM 3477 C C . GLU A 1 430 ? -17.596 -7.508 16.540 1.00 92.00 430 GLU A C 1
ATOM 3479 O O . GLU A 1 430 ? -18.408 -7.559 17.466 1.00 92.00 430 GLU A O 1
ATOM 3484 N N . ILE A 1 431 ? -16.322 -7.847 16.689 1.00 93.12 431 ILE A N 1
ATOM 3485 C CA . ILE A 1 431 ? -15.703 -8.129 17.973 1.00 93.12 431 ILE A CA 1
ATOM 3486 C C . ILE A 1 431 ? -14.386 -7.373 18.058 1.00 93.12 431 ILE A C 1
ATOM 3488 O O . ILE A 1 431 ? -13.541 -7.477 17.175 1.00 93.12 431 ILE A O 1
ATOM 3492 N N . ALA A 1 432 ? -14.200 -6.622 19.141 1.00 90.88 432 ALA A N 1
ATOM 3493 C CA . ALA A 1 432 ? -12.985 -5.853 19.351 1.00 90.88 432 ALA A CA 1
ATOM 3494 C C . ALA A 1 432 ? -12.399 -6.072 20.743 1.00 90.88 432 ALA A C 1
ATOM 3496 O O . ALA A 1 432 ? -13.142 -6.083 21.726 1.00 90.88 432 ALA A O 1
ATOM 3497 N N . MET A 1 433 ? -11.083 -6.220 20.836 1.00 91.81 433 MET A N 1
ATOM 3498 C CA . MET A 1 433 ? -10.342 -6.587 22.040 1.00 91.81 433 MET A CA 1
ATOM 3499 C C . MET A 1 433 ? -9.082 -5.727 22.158 1.00 91.81 433 MET A C 1
ATOM 3501 O O . MET A 1 433 ? -8.306 -5.649 21.210 1.00 91.81 433 MET A O 1
ATOM 3505 N N . ALA A 1 434 ? -8.869 -5.105 23.318 1.00 89.88 434 ALA A N 1
ATOM 3506 C CA . ALA A 1 434 ? -7.579 -4.501 23.638 1.00 89.88 434 ALA A CA 1
ATOM 3507 C C . ALA A 1 434 ? -6.527 -5.612 23.768 1.00 89.88 434 ALA A C 1
ATOM 3509 O O . ALA A 1 434 ? -6.802 -6.658 24.357 1.00 89.88 434 ALA A O 1
ATOM 3510 N N . LEU A 1 435 ? -5.347 -5.410 23.196 1.00 85.69 435 LEU A N 1
ATOM 3511 C CA . LEU A 1 435 ? -4.270 -6.389 23.213 1.00 85.69 435 LEU A CA 1
ATOM 3512 C C . LEU A 1 435 ? -3.336 -6.099 24.395 1.00 85.69 435 LEU A C 1
ATOM 3514 O O . LEU A 1 435 ? -2.718 -5.036 24.428 1.00 85.69 435 LEU A O 1
ATOM 3518 N N . PRO A 1 436 ? -3.173 -7.036 25.351 1.00 88.12 436 PRO A N 1
ATOM 3519 C CA . PRO A 1 436 ? -2.155 -6.904 26.390 1.00 88.12 436 PRO A CA 1
ATOM 3520 C C . PRO A 1 436 ? -0.765 -6.691 25.787 1.00 88.12 436 PRO A C 1
ATOM 3522 O O . PRO A 1 436 ? -0.432 -7.353 24.802 1.00 88.12 436 PRO A O 1
ATOM 3525 N N . ALA A 1 437 ? 0.076 -5.867 26.419 1.00 77.69 437 ALA A N 1
ATOM 3526 C CA . ALA A 1 437 ? 1.408 -5.516 25.908 1.00 77.69 437 ALA A CA 1
ATOM 3527 C C . ALA A 1 437 ? 2.317 -6.729 25.618 1.00 77.69 437 ALA A C 1
ATOM 3529 O O . ALA A 1 437 ? 3.139 -6.728 24.695 1.00 77.69 437 ALA A O 1
ATOM 3530 N N . ASP A 1 438 ? 2.129 -7.817 26.366 1.00 81.25 438 ASP A N 1
ATOM 3531 C CA . ASP A 1 438 ? 2.890 -9.055 26.203 1.00 81.25 438 ASP A CA 1
ATOM 3532 C C . ASP A 1 438 ? 2.392 -9.953 25.060 1.00 81.25 438 ASP A C 1
ATOM 3534 O O . ASP A 1 438 ? 3.083 -10.907 24.680 1.00 81.25 438 ASP A O 1
ATOM 3538 N N . SER A 1 439 ? 1.260 -9.623 24.431 1.00 83.69 439 SER A N 1
ATOM 3539 C CA . SER A 1 439 ? 0.698 -10.429 23.344 1.00 83.69 439 SER A CA 1
ATOM 3540 C C . SER A 1 439 ? 1.674 -10.512 22.179 1.00 83.69 439 SER A C 1
ATOM 3542 O O . SER A 1 439 ? 2.266 -9.521 21.767 1.00 83.69 439 SER A O 1
ATOM 3544 N N . SER A 1 440 ? 1.900 -11.733 21.708 1.00 77.94 440 SER A N 1
ATOM 3545 C CA . SER A 1 440 ? 2.814 -12.076 20.613 1.00 77.94 440 SER A CA 1
ATOM 3546 C C . SER A 1 440 ? 2.074 -12.740 19.455 1.00 77.94 440 SER A C 1
ATOM 3548 O O . SER A 1 440 ? 2.504 -12.654 18.311 1.00 77.94 440 SER A O 1
ATOM 3550 N N . THR A 1 441 ? 0.935 -13.378 19.731 1.00 85.62 441 THR A N 1
ATOM 3551 C CA . THR A 1 441 ? 0.042 -13.918 18.702 1.00 85.62 441 THR A CA 1
ATOM 3552 C C . THR A 1 441 ? -1.413 -13.634 19.050 1.00 85.62 441 THR A C 1
ATOM 3554 O O . THR A 1 441 ? -1.762 -13.477 20.224 1.00 85.62 441 THR A O 1
ATOM 3557 N N . LEU A 1 442 ? -2.262 -13.589 18.025 1.00 90.81 442 LEU A N 1
ATOM 3558 C CA . LEU A 1 442 ? -3.713 -13.525 18.152 1.00 90.81 442 LEU A CA 1
ATOM 3559 C C . LEU A 1 442 ? -4.312 -14.732 17.436 1.00 90.81 442 LEU A C 1
ATOM 3561 O O . LEU A 1 442 ? -4.141 -14.905 16.231 1.00 90.81 442 LEU A O 1
ATOM 3565 N N . THR A 1 443 ? -5.007 -15.587 18.178 1.00 92.31 443 THR A N 1
ATOM 3566 C CA . THR A 1 443 ? -5.800 -16.670 17.600 1.00 92.31 443 THR A CA 1
ATOM 3567 C C . THR A 1 443 ? -7.228 -16.178 17.389 1.00 92.31 443 THR A C 1
ATOM 3569 O O . THR A 1 443 ? -7.894 -15.785 18.346 1.00 92.31 443 THR A O 1
ATOM 3572 N N . VAL A 1 444 ? -7.712 -16.249 16.152 1.00 93.06 444 VAL A N 1
ATOM 3573 C CA . VAL A 1 444 ? -9.139 -16.161 15.841 1.00 93.06 444 VAL A CA 1
ATOM 3574 C C . VAL A 1 444 ? -9.690 -17.572 15.779 1.00 93.06 444 VAL A C 1
ATOM 3576 O O . VAL A 1 444 ? -9.222 -18.397 14.996 1.00 93.06 444 VAL A O 1
ATOM 3579 N N . GLN A 1 445 ? -10.664 -17.868 16.628 1.00 94.75 445 GLN A N 1
ATOM 3580 C CA . GLN A 1 445 ? -11.301 -19.178 16.692 1.00 94.75 445 GLN A CA 1
ATOM 3581 C C . GLN A 1 445 ? -12.785 -19.038 16.387 1.00 94.75 445 GLN A C 1
ATOM 3583 O O . GLN A 1 445 ? -13.459 -18.158 16.917 1.00 94.75 445 GLN A O 1
ATOM 3588 N N . VAL A 1 446 ? -13.288 -19.927 15.541 1.00 94.00 446 VAL A N 1
ATOM 3589 C CA . VAL A 1 446 ? -14.682 -19.971 15.115 1.00 94.00 446 VAL A CA 1
ATOM 3590 C C . VAL A 1 446 ? -15.274 -21.292 15.571 1.00 94.00 446 VAL A C 1
ATOM 3592 O O . VAL A 1 446 ? -14.714 -22.358 15.317 1.00 94.00 446 VAL A O 1
ATOM 3595 N N . LEU A 1 447 ? -16.411 -21.212 16.249 1.00 93.06 447 LEU A N 1
ATOM 3596 C CA . LEU A 1 447 ? -17.151 -22.348 16.769 1.00 93.06 447 LEU A CA 1
ATOM 3597 C C . LEU A 1 447 ? -18.576 -22.301 16.227 1.00 93.06 447 LEU A C 1
ATOM 3599 O O . LEU A 1 447 ? -19.292 -21.343 16.484 1.00 93.06 447 LEU A O 1
ATOM 3603 N N . ALA A 1 448 ? -19.020 -23.342 15.538 1.00 91.94 448 ALA A N 1
ATOM 3604 C CA . ALA A 1 448 ? -20.430 -23.546 15.233 1.00 91.94 448 ALA A CA 1
ATOM 3605 C C . ALA A 1 448 ? -21.033 -24.492 16.274 1.00 91.94 448 ALA A C 1
ATOM 3607 O O . ALA A 1 448 ? -20.512 -25.587 16.499 1.00 91.94 448 ALA A O 1
ATOM 3608 N N . THR A 1 449 ? -22.107 -24.068 16.939 1.00 90.00 449 THR A N 1
ATOM 3609 C CA . THR A 1 449 ? -22.803 -24.865 17.952 1.00 90.00 449 THR A CA 1
ATOM 3610 C C . THR A 1 449 ? -24.156 -25.315 17.428 1.00 90.00 449 THR A C 1
ATOM 3612 O O . THR A 1 449 ? -25.047 -24.491 17.226 1.00 90.00 449 THR A O 1
ATOM 3615 N N . LYS A 1 450 ? -24.318 -26.638 17.324 1.00 87.88 450 LYS A N 1
ATOM 3616 C CA . LYS A 1 450 ? -25.592 -27.276 17.004 1.00 87.88 450 LYS A CA 1
ATOM 3617 C C . LYS A 1 450 ? -26.447 -27.415 18.261 1.00 87.88 450 LYS A C 1
ATOM 3619 O O . LYS A 1 450 ? -26.051 -28.099 19.213 1.00 87.88 450 LYS A O 1
ATOM 3624 N N . LYS A 1 451 ? -27.608 -26.767 18.288 1.00 84.69 451 LYS A N 1
ATOM 3625 C CA . LYS A 1 451 ? -28.561 -26.776 19.405 1.00 84.69 451 LYS A CA 1
ATOM 3626 C C . LYS A 1 451 ? -29.670 -27.793 19.213 1.00 84.69 451 LYS A C 1
ATOM 3628 O O . LYS A 1 451 ? -29.999 -28.490 20.176 1.00 84.69 451 LYS A O 1
ATOM 3633 N N . THR A 1 452 ? -30.244 -27.875 18.018 1.00 72.81 452 THR A N 1
ATOM 3634 C CA . THR A 1 452 ? -31.311 -28.832 17.702 1.00 72.81 452 THR A CA 1
ATOM 3635 C C . THR A 1 452 ? -31.068 -29.476 16.335 1.00 72.81 452 THR A C 1
ATOM 3637 O O . THR A 1 452 ? -30.042 -29.239 15.712 1.00 72.81 452 THR A O 1
ATOM 3640 N N . GLY A 1 453 ? -31.931 -30.402 15.911 1.00 71.25 453 GLY A N 1
ATOM 3641 C CA . GLY A 1 453 ? -31.779 -31.052 14.608 1.00 71.25 453 GLY A CA 1
ATOM 3642 C C . GLY A 1 453 ? -30.595 -32.022 14.496 1.00 71.25 453 GLY A C 1
ATOM 3643 O O . GLY A 1 453 ? -29.977 -32.446 15.477 1.00 71.25 453 GLY A O 1
ATOM 3644 N N . THR A 1 454 ? -30.327 -32.457 13.264 1.00 67.75 454 THR A N 1
ATOM 3645 C CA . THR A 1 454 ? -29.281 -33.450 12.964 1.00 67.75 454 THR A CA 1
ATOM 3646 C C . THR A 1 454 ? -28.021 -32.825 12.360 1.00 67.75 454 THR A C 1
ATOM 3648 O O . THR A 1 454 ? -26.954 -33.437 12.434 1.00 67.75 454 THR A O 1
ATOM 3651 N N . MET A 1 455 ? -28.087 -31.588 11.863 1.00 73.25 455 MET A N 1
ATOM 3652 C CA . MET A 1 455 ? -27.011 -30.907 11.133 1.00 73.25 455 MET A CA 1
ATOM 3653 C C . MET A 1 455 ? -26.692 -29.558 11.779 1.00 73.25 455 MET A C 1
ATOM 3655 O O . MET A 1 455 ? -27.580 -28.976 12.376 1.00 73.25 455 MET A O 1
ATOM 3659 N N . SER A 1 456 ? -25.436 -29.118 11.675 1.00 77.12 456 SER A N 1
ATOM 3660 C CA . SER A 1 456 ? -25.033 -27.745 11.998 1.00 77.12 456 SER A CA 1
ATOM 3661 C C . SER A 1 456 ? -25.200 -26.902 10.737 1.00 77.12 456 SER A C 1
ATOM 3663 O O . SER A 1 456 ? -24.708 -27.292 9.672 1.00 77.12 456 SER A O 1
ATOM 3665 N N . ASP A 1 457 ? -25.921 -25.790 10.830 1.00 81.00 457 ASP A N 1
ATOM 3666 C CA . ASP A 1 457 ? -26.210 -24.903 9.692 1.00 81.00 457 ASP A CA 1
ATOM 3667 C C . ASP A 1 457 ? -25.696 -23.473 9.883 1.00 81.00 457 ASP A C 1
ATOM 3669 O O . ASP A 1 457 ? -26.167 -22.520 9.268 1.00 81.00 457 ASP A O 1
ATOM 3673 N N . VAL A 1 458 ? -24.647 -23.330 10.690 1.00 90.06 458 VAL A N 1
ATOM 3674 C CA . VAL A 1 458 ? -23.962 -22.051 10.856 1.00 90.06 458 VAL A CA 1
ATOM 3675 C C . VAL A 1 458 ? -23.048 -21.782 9.658 1.00 90.06 458 VAL A C 1
ATOM 3677 O O . VAL A 1 458 ? -22.229 -22.619 9.244 1.00 90.06 458 VAL A O 1
ATOM 3680 N N . HIS A 1 459 ? -23.180 -20.577 9.118 1.00 90.69 459 HIS A N 1
ATOM 3681 C CA . HIS A 1 459 ? -22.423 -20.064 7.987 1.00 90.69 459 HIS A CA 1
ATOM 3682 C C . HIS A 1 459 ? -21.735 -18.757 8.359 1.00 90.69 459 HIS A C 1
ATOM 3684 O O . HIS A 1 459 ? -22.247 -17.966 9.155 1.00 90.69 459 HIS A O 1
ATOM 3690 N N . PHE A 1 460 ? -20.587 -18.526 7.743 1.00 92.12 460 PHE A N 1
ATOM 3691 C CA . PHE A 1 460 ? -19.706 -17.414 8.045 1.00 92.12 460 PHE A CA 1
ATOM 3692 C C . PHE A 1 460 ? -19.064 -16.896 6.761 1.00 92.12 460 PHE A C 1
ATOM 3694 O O . PHE A 1 460 ? -18.730 -17.687 5.876 1.00 92.12 460 PHE A O 1
ATOM 3701 N N . ASP A 1 461 ? -18.898 -15.580 6.673 1.00 88.56 461 ASP A N 1
ATOM 3702 C CA . ASP A 1 461 ? -18.315 -14.909 5.512 1.00 88.56 461 ASP A CA 1
ATOM 3703 C C . ASP A 1 461 ? -17.629 -13.589 5.916 1.00 88.56 461 ASP A C 1
ATOM 3705 O O . ASP A 1 461 ? -17.833 -13.098 7.027 1.00 88.56 461 ASP A O 1
ATOM 3709 N N . ASP A 1 462 ? -16.810 -13.034 5.023 1.00 83.81 462 ASP A N 1
ATOM 3710 C CA . ASP A 1 462 ? -16.245 -11.675 5.087 1.00 83.81 462 ASP A CA 1
ATOM 3711 C C . ASP A 1 462 ? -15.519 -11.317 6.402 1.00 83.81 462 ASP A C 1
ATOM 3713 O O . ASP A 1 462 ? -15.699 -10.240 6.970 1.00 83.81 462 ASP A O 1
ATOM 3717 N N . PHE A 1 463 ? -14.705 -12.229 6.946 1.00 86.38 463 PHE A N 1
ATOM 3718 C CA . PHE A 1 463 ? -13.885 -11.908 8.115 1.00 86.38 463 PHE A CA 1
ATOM 3719 C C . PHE A 1 463 ? -12.771 -10.931 7.730 1.00 86.38 463 PHE A C 1
ATOM 3721 O O . PHE A 1 463 ? -11.847 -11.277 6.991 1.00 86.38 463 PHE A O 1
ATOM 3728 N N . VAL A 1 464 ? -12.806 -9.749 8.332 1.00 78.75 464 VAL A N 1
ATOM 3729 C CA . VAL A 1 464 ? -11.825 -8.680 8.165 1.00 78.75 464 VAL A CA 1
ATOM 3730 C C . VAL A 1 464 ? -11.272 -8.313 9.534 1.00 78.75 464 VAL A C 1
ATOM 3732 O O . VAL A 1 464 ? -11.985 -7.782 10.386 1.00 78.75 464 VAL A O 1
ATOM 3735 N N . LEU A 1 465 ? -9.991 -8.603 9.755 1.00 83.25 465 LEU A N 1
ATOM 3736 C CA . LEU A 1 465 ? -9.287 -8.265 10.989 1.00 83.25 465 LEU A CA 1
ATOM 3737 C C . LEU A 1 465 ? -8.423 -7.021 10.787 1.00 83.25 465 LEU A C 1
ATOM 3739 O O . LEU A 1 465 ? -7.579 -6.989 9.893 1.00 83.25 465 LEU A O 1
ATOM 3743 N N . LYS A 1 466 ? -8.591 -6.044 11.674 1.00 76.00 466 LYS A N 1
ATOM 3744 C CA . LYS A 1 466 ? -7.717 -4.886 11.843 1.00 76.00 466 LYS A CA 1
ATOM 3745 C C . LYS A 1 466 ? -7.037 -4.996 13.205 1.00 76.00 466 LYS A C 1
ATOM 3747 O O . LYS A 1 466 ? -7.700 -5.302 14.192 1.00 76.00 466 LYS A O 1
ATOM 3752 N N . VAL A 1 467 ? -5.735 -4.757 13.262 1.00 75.62 467 VAL A N 1
ATOM 3753 C CA . VAL A 1 467 ? -5.057 -4.418 14.515 1.00 75.62 467 VAL A CA 1
ATOM 3754 C C . VAL A 1 467 ? -4.426 -3.060 14.298 1.00 75.62 467 VAL A C 1
ATOM 3756 O O . VAL A 1 467 ? -3.823 -2.803 13.260 1.00 75.62 467 VAL A O 1
ATOM 3759 N N . ASP A 1 468 ? -4.623 -2.174 15.241 1.00 66.25 468 ASP A N 1
ATOM 3760 C CA . ASP A 1 468 ? -4.091 -0.831 15.215 1.00 66.25 468 ASP A CA 1
ATOM 3761 C C . ASP A 1 468 ? -3.657 -0.467 16.632 1.00 66.25 468 ASP A C 1
ATOM 3763 O O . ASP A 1 468 ? -4.163 -1.014 17.614 1.00 66.25 468 ASP A O 1
ATOM 3767 N N . ASN A 1 469 ? -2.681 0.430 16.755 1.00 65.50 469 ASN A N 1
ATOM 3768 C CA . ASN A 1 469 ? -2.648 1.245 17.962 1.00 65.50 469 ASN A CA 1
ATOM 3769 C C . ASN A 1 469 ? -3.965 2.014 17.990 1.00 65.50 469 ASN A C 1
ATOM 3771 O O . ASN A 1 469 ? -4.468 2.370 16.925 1.00 65.50 469 ASN A O 1
ATOM 3775 N N . THR A 1 470 ? -4.546 2.252 19.163 1.00 52.50 470 THR A N 1
ATOM 3776 C CA . THR A 1 470 ? -5.568 3.293 19.262 1.00 52.50 470 THR A CA 1
ATOM 3777 C C . THR A 1 470 ? -4.957 4.552 18.657 1.00 52.50 470 THR A C 1
ATOM 3779 O O . THR A 1 470 ? -4.002 5.091 19.213 1.00 52.50 470 THR A O 1
ATOM 3782 N N . ASP A 1 471 ? -5.391 4.899 17.445 1.00 38.06 471 ASP A N 1
ATOM 3783 C CA . ASP A 1 471 ? -4.805 5.976 16.662 1.00 38.06 471 ASP A CA 1
ATOM 3784 C C . ASP A 1 471 ? -4.833 7.236 17.525 1.00 38.06 471 ASP A C 1
ATOM 3786 O O . ASP A 1 471 ? -5.882 7.621 18.039 1.00 38.06 471 ASP A O 1
ATOM 3790 N N . ILE A 1 472 ? -3.686 7.901 17.636 1.00 39.47 472 ILE A N 1
ATOM 3791 C CA . ILE A 1 472 ? -3.536 9.237 18.233 1.00 39.47 472 ILE A CA 1
ATOM 3792 C C . ILE A 1 472 ? -4.097 10.302 17.248 1.00 39.47 472 ILE A C 1
ATOM 3794 O O . ILE A 1 472 ? -3.670 11.450 17.240 1.00 39.47 472 ILE A O 1
ATOM 3798 N N . ASP A 1 473 ? -5.049 9.909 16.394 1.00 37.25 473 ASP A N 1
ATOM 3799 C CA . ASP A 1 473 ? -5.704 10.724 15.365 1.00 37.25 473 ASP A CA 1
ATOM 3800 C C . ASP A 1 473 ? -7.223 10.875 15.593 1.00 37.25 473 ASP A C 1
ATOM 3802 O O . ASP A 1 473 ? -7.893 11.540 14.803 1.00 37.25 473 ASP A O 1
ATOM 3806 N N . GLU A 1 474 ? -7.776 10.361 16.699 1.00 39.81 474 GLU A N 1
ATOM 3807 C CA . GLU A 1 474 ? -8.891 11.074 17.334 1.00 39.81 474 GLU A CA 1
ATOM 3808 C C . GLU A 1 474 ? -8.279 12.100 18.300 1.00 39.81 474 GLU A C 1
ATOM 3810 O O . GLU A 1 474 ? -7.469 11.712 19.151 1.00 39.81 474 GLU A O 1
ATOM 3815 N N . PRO A 1 475 ? -8.600 13.410 18.197 1.00 37.72 475 PRO A N 1
ATOM 3816 C CA . PRO A 1 475 ? -8.369 14.291 19.337 1.00 37.72 475 PRO A CA 1
ATOM 3817 C C . PRO A 1 475 ? -9.043 13.623 20.534 1.00 37.72 475 PRO A C 1
ATOM 3819 O O . PRO A 1 475 ? -10.144 13.118 20.363 1.00 37.72 475 PRO A O 1
ATOM 3822 N N . ASP A 1 476 ? -8.354 13.557 21.675 1.00 51.97 476 ASP A N 1
ATOM 3823 C CA . ASP A 1 476 ? -8.828 12.971 22.937 1.00 51.97 476 ASP A CA 1
ATOM 3824 C C . ASP A 1 476 ? -10.344 13.204 23.110 1.00 51.97 476 ASP A C 1
ATOM 3826 O O . ASP A 1 476 ? -10.748 14.286 23.529 1.00 51.97 476 ASP A O 1
ATOM 3830 N N . ASN A 1 477 ? -11.181 12.244 22.680 1.00 72.06 477 ASN A N 1
ATOM 3831 C CA . ASN A 1 477 ? -12.625 12.450 22.621 1.00 72.06 477 ASN A CA 1
ATOM 3832 C C . ASN A 1 477 ? -13.168 12.272 24.032 1.00 72.06 477 ASN A C 1
ATOM 3834 O O . ASN A 1 477 ? -13.242 11.164 24.580 1.00 72.06 477 ASN A O 1
ATOM 3838 N N . THR A 1 478 ? -13.519 13.384 24.650 1.00 76.38 478 THR A N 1
ATOM 3839 C CA . THR A 1 478 ? -14.078 13.416 25.983 1.00 76.38 478 THR A CA 1
ATOM 3840 C C . THR A 1 478 ? -15.564 13.128 25.874 1.00 76.38 478 THR A C 1
ATOM 3842 O O . THR A 1 478 ? -16.323 13.957 25.398 1.00 76.38 478 THR A O 1
ATOM 3845 N N . ALA A 1 479 ? -15.997 11.979 26.402 1.00 75.75 479 ALA A N 1
ATOM 3846 C CA . ALA A 1 479 ? -17.404 11.583 26.358 1.00 75.75 479 ALA A CA 1
ATOM 3847 C C . ALA A 1 479 ? -18.367 12.729 26.751 1.00 75.75 479 ALA A C 1
ATOM 3849 O O . ALA A 1 479 ? -18.098 13.472 27.711 1.00 75.75 479 ALA A O 1
ATOM 3850 N N . PRO A 1 480 ? -19.537 12.825 26.096 1.00 87.81 480 PRO A N 1
ATOM 3851 C CA . PRO A 1 480 ? -20.455 13.930 26.299 1.00 87.81 480 PRO A CA 1
ATOM 3852 C C . PRO A 1 480 ? -20.994 13.959 27.729 1.00 87.81 480 PRO A C 1
ATOM 3854 O O . PRO A 1 480 ? -20.997 12.969 28.459 1.00 87.81 480 PRO A O 1
ATOM 3857 N N . VAL A 1 481 ? -21.529 15.097 28.158 1.00 91.81 481 VAL A N 1
ATOM 3858 C CA . VAL A 1 481 ? -22.164 15.245 29.472 1.00 91.81 481 VAL A CA 1
ATOM 3859 C C . VAL A 1 481 ? -23.673 15.330 29.298 1.00 91.81 481 VAL A C 1
ATOM 3861 O O . VAL A 1 481 ? -24.211 16.372 28.925 1.00 91.81 481 VAL A O 1
ATOM 3864 N N . ALA A 1 482 ? -24.385 14.253 29.637 1.00 90.44 482 ALA A N 1
ATOM 3865 C CA . ALA A 1 482 ? -25.843 14.248 29.638 1.00 90.44 482 ALA A CA 1
ATOM 3866 C C . ALA A 1 482 ? -26.403 15.097 30.798 1.00 90.44 482 ALA A C 1
ATOM 3868 O O . ALA A 1 482 ? -26.091 14.875 31.974 1.00 90.44 482 ALA A O 1
ATOM 3869 N N . LYS A 1 483 ? -27.281 16.058 30.490 1.00 95.56 483 LYS A N 1
ATOM 3870 C CA . LYS A 1 483 ? -28.029 16.844 31.488 1.00 95.56 483 LYS A CA 1
ATOM 3871 C C . LYS A 1 483 ? -29.513 16.858 31.160 1.00 95.56 483 LYS A C 1
ATOM 3873 O O . LYS A 1 483 ? -29.978 17.659 30.350 1.00 95.56 483 LYS A O 1
ATOM 3878 N N . ALA A 1 484 ? -30.242 15.974 31.834 1.00 96.12 484 ALA A N 1
ATOM 3879 C CA . ALA A 1 484 ? -31.686 15.855 31.712 1.00 96.12 484 ALA A CA 1
ATOM 3880 C C . ALA A 1 484 ? -32.426 16.760 32.710 1.00 96.12 484 ALA A C 1
ATOM 3882 O O . ALA A 1 484 ? -32.003 16.935 33.852 1.00 96.12 484 ALA A O 1
ATOM 3883 N N . SER A 1 485 ? -33.579 17.277 32.295 1.00 96.69 485 SER A N 1
ATOM 3884 C CA . SER A 1 485 ? -34.580 17.910 33.153 1.00 96.69 485 SER A CA 1
ATOM 3885 C C . SER A 1 485 ? -35.990 17.461 32.759 1.00 96.69 485 SER A C 1
ATOM 3887 O O . SER A 1 485 ? -36.209 16.919 31.672 1.00 96.69 485 SER A O 1
ATOM 3889 N N . VAL A 1 486 ? -36.951 17.654 33.664 1.00 96.62 486 VAL A N 1
ATOM 3890 C CA . VAL A 1 486 ? -38.364 17.342 33.426 1.00 96.62 486 VAL A CA 1
ATOM 3891 C C . VAL A 1 486 ? -39.269 18.441 33.969 1.00 96.62 486 VAL A C 1
ATOM 3893 O O . VAL A 1 486 ? -39.014 18.971 35.051 1.00 96.62 486 VAL A O 1
ATOM 3896 N N . ASP A 1 487 ? -40.324 18.765 33.222 1.00 93.69 487 ASP A N 1
ATOM 3897 C CA . ASP A 1 487 ? -41.332 19.759 33.591 1.00 93.69 487 ASP A CA 1
ATOM 3898 C C . ASP A 1 487 ? -42.762 19.267 33.261 1.00 93.69 487 ASP A C 1
ATOM 3900 O O . ASP A 1 487 ? -43.028 18.902 32.108 1.00 93.69 487 ASP A O 1
ATOM 3904 N N . PRO A 1 488 ? -43.694 19.241 34.234 1.00 93.31 488 PRO A N 1
ATOM 3905 C CA . PRO A 1 488 ? -43.469 19.470 35.662 1.00 93.31 488 PRO A CA 1
ATOM 3906 C C . PRO A 1 488 ? -42.805 18.266 36.348 1.00 93.31 488 PRO A C 1
ATOM 3908 O O . PRO A 1 488 ? -43.027 17.114 35.979 1.00 93.31 488 PRO A O 1
ATOM 3911 N N . THR A 1 489 ? -42.037 18.516 37.414 1.00 89.62 489 THR A N 1
ATOM 3912 C CA . THR A 1 489 ? -41.495 17.453 38.289 1.00 89.62 489 THR A CA 1
ATOM 3913 C C . THR A 1 489 ? -42.575 16.814 39.166 1.00 89.62 489 THR A C 1
ATOM 3915 O O . THR A 1 489 ? -42.393 15.713 39.684 1.00 89.62 489 THR A O 1
ATOM 3918 N N . THR A 1 490 ? -43.706 17.505 39.347 1.00 88.56 490 THR A N 1
ATOM 3919 C CA . THR A 1 490 ? -44.855 17.042 40.128 1.00 88.56 490 THR A CA 1
ATOM 3920 C C . THR A 1 490 ? -46.170 17.421 39.447 1.00 88.56 490 THR A C 1
ATOM 3922 O O . THR A 1 490 ? -46.338 18.572 39.054 1.00 88.56 490 THR A O 1
ATOM 3925 N N . LEU A 1 491 ? -47.131 16.499 39.360 1.00 88.88 491 LEU A N 1
ATOM 3926 C CA . LEU A 1 491 ? -48.483 16.781 38.849 1.00 88.88 491 LEU A CA 1
ATOM 3927 C C . LEU A 1 491 ? -49.571 16.085 39.682 1.00 88.88 491 LEU A C 1
ATOM 3929 O O . LEU A 1 491 ? -49.300 15.118 40.389 1.00 88.88 491 LEU A O 1
ATOM 3933 N N . THR A 1 492 ? -50.805 16.585 39.606 1.00 84.62 492 THR A N 1
ATOM 3934 C CA . THR A 1 492 ? -51.999 15.983 40.230 1.00 84.62 492 THR A CA 1
ATOM 3935 C C . THR A 1 492 ? -52.997 15.610 39.140 1.00 84.62 492 THR A C 1
ATOM 3937 O O . THR A 1 492 ? -53.243 16.424 38.253 1.00 84.62 492 THR A O 1
ATOM 3940 N N . GLY A 1 493 ? -53.573 14.407 39.200 1.00 85.06 493 GLY A N 1
ATOM 3941 C CA . GLY A 1 493 ? -54.456 13.905 38.140 1.00 85.06 493 GLY A CA 1
ATOM 3942 C C . GLY A 1 493 ? -53.701 13.602 36.841 1.00 85.06 493 GLY A C 1
ATOM 3943 O O . GLY A 1 493 ? -52.497 13.360 36.872 1.00 85.06 493 GLY A O 1
ATOM 3944 N N . ALA A 1 494 ? -54.393 13.566 35.699 1.00 89.25 494 ALA A N 1
ATOM 3945 C CA . ALA A 1 494 ? -53.753 13.364 34.394 1.00 89.25 494 ALA A CA 1
ATOM 3946 C C . ALA A 1 494 ? -53.012 14.628 33.925 1.00 89.25 494 ALA A C 1
ATOM 3948 O O . ALA A 1 494 ? -53.467 15.747 34.156 1.00 89.25 494 ALA A O 1
ATOM 3949 N N . GLY A 1 495 ? -51.897 14.467 33.210 1.00 91.44 495 GLY A N 1
ATOM 3950 C CA . GLY A 1 495 ? -51.111 15.612 32.747 1.00 91.44 495 GLY A CA 1
ATOM 3951 C C . GLY A 1 495 ? -49.994 15.252 31.773 1.00 91.44 495 GLY A C 1
ATOM 3952 O O . GLY A 1 495 ? -49.563 14.103 31.692 1.00 91.44 495 GLY A O 1
ATOM 3953 N N . LYS A 1 496 ? -49.541 16.250 31.011 1.00 94.25 496 LYS A N 1
ATOM 3954 C CA . LYS A 1 496 ? -48.406 16.126 30.091 1.00 94.25 496 LYS A CA 1
ATOM 3955 C C . LYS A 1 496 ? -47.113 16.481 30.819 1.00 94.25 496 LYS A C 1
ATOM 3957 O O . LYS A 1 496 ? -47.072 17.490 31.517 1.00 94.25 496 LYS A O 1
ATOM 3962 N N . ILE A 1 497 ? -46.066 15.697 30.585 1.00 96.94 497 ILE A N 1
ATOM 3963 C CA . ILE A 1 497 ? -44.693 16.021 30.982 1.00 96.94 497 ILE A CA 1
ATOM 3964 C C . ILE A 1 497 ? -43.821 16.261 29.750 1.00 96.94 497 ILE A C 1
ATOM 3966 O O . ILE A 1 497 ? -44.029 15.656 28.690 1.00 96.94 497 ILE A O 1
ATOM 3970 N N . THR A 1 498 ? -42.835 17.137 29.906 1.00 97.44 498 THR A N 1
ATOM 3971 C CA . THR A 1 498 ? -41.799 17.421 28.912 1.00 97.44 498 THR A CA 1
ATOM 3972 C C . THR A 1 498 ? -40.441 17.073 29.501 1.00 97.44 498 THR A C 1
ATOM 3974 O O . THR A 1 498 ? -40.082 17.564 30.567 1.00 97.44 498 THR A O 1
ATOM 3977 N N . LEU A 1 499 ? -39.702 16.221 28.803 1.00 97.88 499 LEU A N 1
ATOM 3978 C CA . LEU A 1 499 ? -38.330 15.831 29.099 1.00 97.88 499 LEU A CA 1
ATOM 3979 C C . LEU A 1 499 ? -37.400 16.658 28.210 1.00 97.88 499 LEU A C 1
ATOM 3981 O O . LEU A 1 499 ? -37.665 16.801 27.016 1.00 97.88 499 LEU A O 1
ATOM 3985 N N . SER A 1 500 ? -36.326 17.206 28.773 1.00 97.31 500 SER A N 1
ATOM 3986 C CA . SER A 1 500 ? -35.375 18.043 28.038 1.00 97.31 500 SER A CA 1
ATOM 3987 C C . SER A 1 500 ? -33.938 17.641 28.333 1.00 97.31 500 SER A C 1
ATOM 3989 O O . SER A 1 500 ? -33.562 17.470 29.488 1.00 97.31 500 SER A O 1
ATOM 3991 N N . ALA A 1 501 ? -33.135 17.514 27.278 1.00 97.00 501 ALA A N 1
ATOM 3992 C CA . ALA A 1 501 ? -31.696 17.284 27.337 1.00 97.00 501 ALA A CA 1
ATOM 3993 C C . ALA A 1 501 ? -30.911 18.536 26.912 1.00 97.00 501 ALA A C 1
ATOM 3995 O O . ALA A 1 501 ? -29.721 18.439 26.629 1.00 97.00 501 ALA A O 1
ATOM 3996 N N . ALA A 1 502 ? -31.555 19.710 26.874 1.00 95.31 502 ALA A N 1
ATOM 3997 C CA . ALA A 1 502 ? -30.979 20.952 26.349 1.00 95.31 502 ALA A CA 1
ATOM 3998 C C . ALA A 1 502 ? -29.744 21.465 27.114 1.00 95.31 502 ALA A C 1
ATOM 4000 O O . ALA A 1 502 ? -29.040 22.339 26.623 1.00 95.31 502 ALA A O 1
ATOM 4001 N N . GLY A 1 503 ? -29.486 20.955 28.323 1.00 92.00 503 GLY A N 1
ATOM 4002 C CA . GLY A 1 503 ? -28.258 21.252 29.064 1.00 92.00 503 GLY A CA 1
ATOM 4003 C C . GLY A 1 503 ? -27.085 20.330 28.721 1.00 92.00 503 GLY A C 1
ATOM 4004 O O . GLY A 1 503 ? -26.008 20.509 29.293 1.00 92.00 503 GLY A O 1
ATOM 4005 N N . SER A 1 504 ? -27.304 19.311 27.886 1.00 95.81 504 SER A N 1
ATOM 4006 C CA . SER A 1 504 ? -26.267 18.353 27.504 1.00 95.81 504 SER A CA 1
ATOM 4007 C C . SER A 1 504 ? -25.304 19.003 26.525 1.00 95.81 504 SER A C 1
ATOM 4009 O O . SER A 1 504 ? -25.719 19.801 25.687 1.00 95.81 504 SER A O 1
ATOM 4011 N N . TYR A 1 505 ? -24.028 18.674 26.648 1.00 93.19 505 TYR A N 1
ATOM 4012 C CA . TYR A 1 505 ? -22.987 19.216 25.789 1.00 93.19 505 TYR A CA 1
ATOM 4013 C C . TYR A 1 505 ? -21.862 18.207 25.656 1.00 93.19 505 TYR A C 1
ATOM 4015 O O . TYR A 1 505 ? -21.658 17.384 26.551 1.00 93.19 505 TYR A O 1
ATOM 4023 N N . ASP A 1 506 ? -21.141 18.321 24.557 1.00 93.31 506 ASP A N 1
ATOM 4024 C CA . ASP A 1 506 ? -19.887 17.634 24.354 1.00 93.31 506 ASP A CA 1
ATOM 4025 C C . ASP A 1 506 ? -18.718 18.583 24.694 1.00 93.31 506 ASP A C 1
ATOM 4027 O O . ASP A 1 506 ? -18.769 19.750 24.283 1.00 93.31 506 ASP A O 1
ATOM 4031 N N . PRO A 1 507 ? -17.727 18.174 25.508 1.00 79.25 507 PRO A N 1
ATOM 4032 C CA . PRO A 1 507 ? -16.562 19.002 25.829 1.00 79.25 507 PRO A CA 1
ATOM 4033 C C . PRO A 1 507 ? -15.718 19.403 24.613 1.00 79.25 507 PRO A C 1
ATOM 4035 O O . PRO A 1 507 ? -15.132 20.489 24.641 1.00 79.25 507 PRO A O 1
ATOM 4038 N N . ASP A 1 508 ? -15.711 18.584 23.564 1.00 83.94 508 ASP A N 1
ATOM 4039 C CA . ASP A 1 508 ? -14.955 18.792 22.326 1.00 83.94 508 ASP A CA 1
ATOM 4040 C C . ASP A 1 508 ? -15.790 19.500 21.247 1.00 83.94 508 ASP A C 1
ATOM 4042 O O . ASP A 1 508 ? -15.265 20.038 20.270 1.00 83.94 508 ASP A O 1
ATOM 4046 N N . GLY A 1 509 ? -17.096 19.636 21.492 1.00 84.31 509 GLY A N 1
ATOM 4047 C CA . GLY A 1 509 ? -18.027 20.379 20.647 1.00 84.31 509 GLY A CA 1
ATOM 4048 C C . GLY A 1 509 ? -18.695 19.524 19.575 1.00 84.31 509 GLY A C 1
ATOM 4049 O O . GLY A 1 509 ? -19.261 20.080 18.627 1.00 84.31 509 GLY A O 1
ATOM 4050 N N . ASP A 1 510 ? -18.655 18.203 19.736 1.00 87.94 510 ASP A N 1
ATOM 4051 C CA . ASP A 1 510 ? -19.260 17.253 18.817 1.00 87.94 510 ASP A CA 1
ATOM 4052 C C . ASP A 1 510 ? -20.790 17.333 18.762 1.00 87.94 510 ASP A C 1
ATOM 4054 O O . ASP A 1 510 ? -21.487 17.838 19.652 1.00 87.94 510 ASP A O 1
ATOM 4058 N N . THR A 1 511 ? -21.334 16.821 17.655 1.00 90.50 511 THR A N 1
ATOM 4059 C CA . THR A 1 511 ? -22.786 16.721 17.469 1.00 90.50 511 THR A CA 1
ATOM 4060 C C . THR A 1 511 ? -23.342 15.583 18.318 1.00 90.50 511 THR A C 1
ATOM 4062 O O . THR A 1 511 ? -22.752 14.510 18.382 1.00 90.50 511 THR A O 1
ATOM 4065 N N . LEU A 1 512 ? -24.501 15.814 18.940 1.00 93.56 512 LEU A N 1
ATOM 4066 C CA . LEU A 1 512 ? -25.109 14.886 19.889 1.00 93.56 512 LEU A CA 1
ATOM 4067 C C . LEU A 1 512 ? -26.387 14.246 19.347 1.00 93.56 512 LEU A C 1
ATOM 4069 O O . LEU A 1 512 ? -27.325 14.947 18.955 1.00 93.56 512 LEU A O 1
ATOM 4073 N N . ASP A 1 513 ? -26.450 12.924 19.450 1.00 95.06 513 ASP A N 1
ATOM 4074 C CA . ASP A 1 513 ? -27.660 12.123 19.302 1.00 95.06 513 ASP A CA 1
ATOM 4075 C C . ASP A 1 513 ? -28.291 11.832 20.671 1.00 95.06 513 ASP A C 1
ATOM 4077 O O . ASP A 1 513 ? -27.605 11.713 21.689 1.00 95.06 513 ASP A O 1
ATOM 4081 N N . TYR A 1 514 ? -29.621 11.708 20.705 1.00 95.88 514 TYR A N 1
ATOM 4082 C CA . TYR A 1 514 ? -30.397 11.565 21.940 1.00 95.88 514 TYR A CA 1
ATOM 4083 C C . TYR A 1 514 ? -31.283 10.327 21.889 1.00 95.88 514 TYR A C 1
ATOM 4085 O O . TYR A 1 514 ? -31.954 10.090 20.889 1.00 95.88 514 TYR A O 1
ATOM 4093 N N . GLU A 1 515 ? -31.379 9.602 23.000 1.00 97.12 515 GLU A N 1
ATOM 4094 C CA . GLU A 1 515 ? -32.343 8.519 23.178 1.00 97.12 515 GLU A CA 1
ATOM 4095 C C . GLU A 1 515 ? -32.966 8.570 24.576 1.00 97.12 515 GLU A C 1
ATOM 4097 O O . GLU A 1 515 ? -32.285 8.437 25.590 1.00 97.12 515 GLU A O 1
ATOM 4102 N N . TRP A 1 516 ? -34.282 8.753 24.638 1.00 97.88 516 TRP A N 1
ATOM 4103 C CA . TRP A 1 516 ? -35.064 8.758 25.867 1.00 97.88 516 TRP A CA 1
ATOM 4104 C C . TRP A 1 516 ? -35.741 7.420 26.108 1.00 97.88 516 TRP A C 1
ATOM 4106 O O . TRP A 1 516 ? -36.441 6.880 25.247 1.00 97.88 516 TRP A O 1
ATOM 4116 N N . LYS A 1 517 ? -35.640 6.955 27.348 1.00 96.25 517 LYS A N 1
ATOM 4117 C CA . LYS A 1 517 ? -36.241 5.715 27.823 1.00 96.25 517 LYS A CA 1
ATOM 4118 C C . LYS A 1 517 ? -36.937 5.931 29.158 1.00 96.25 517 LYS A C 1
ATOM 4120 O O . LYS A 1 517 ? -36.424 6.606 30.046 1.00 96.25 517 LYS A O 1
ATOM 4125 N N . GLN A 1 518 ? -38.077 5.275 29.345 1.00 97.25 518 GLN A N 1
ATOM 4126 C CA . GLN A 1 518 ? -38.629 5.071 30.679 1.00 97.25 518 GLN A CA 1
ATOM 4127 C C . GLN A 1 518 ? -37.937 3.881 31.357 1.00 97.25 518 GLN A C 1
ATOM 4129 O O . GLN A 1 518 ? -37.883 2.784 30.800 1.00 97.25 518 GLN A O 1
ATOM 4134 N N . ILE A 1 519 ? -37.423 4.090 32.568 1.00 95.31 519 ILE A N 1
ATOM 4135 C CA . ILE A 1 519 ? -36.687 3.074 33.336 1.00 95.31 519 ILE A CA 1
ATOM 4136 C C . ILE A 1 519 ? -37.440 2.589 34.584 1.00 95.31 519 ILE A C 1
ATOM 4138 O O . ILE A 1 519 ? -37.121 1.515 35.090 1.00 95.31 519 ILE A O 1
ATOM 4142 N N . ALA A 1 520 ? -38.440 3.336 35.072 1.00 94.00 520 ALA A N 1
ATOM 4143 C CA . ALA A 1 520 ? -39.302 2.910 36.178 1.00 94.00 520 ALA A CA 1
ATOM 4144 C C . ALA A 1 520 ? -40.705 3.543 36.121 1.00 94.00 520 ALA A C 1
ATOM 4146 O O . ALA A 1 520 ? -40.916 4.578 35.480 1.00 94.00 520 ALA A O 1
ATOM 4147 N N . GLY A 1 521 ? -41.646 2.933 36.845 1.00 94.12 521 GLY A N 1
ATOM 4148 C CA . GLY A 1 521 ? -43.054 3.336 36.910 1.00 94.12 521 GLY A CA 1
ATOM 4149 C C . GLY A 1 521 ? -43.938 2.638 35.861 1.00 94.12 521 GLY A C 1
ATOM 4150 O O . GLY A 1 521 ? -43.435 1.855 35.051 1.00 94.12 521 GLY A O 1
ATOM 4151 N N . PRO A 1 522 ? -45.260 2.886 35.875 1.00 94.00 522 PRO A N 1
ATOM 4152 C CA . PRO A 1 522 ? -46.190 2.364 34.870 1.00 94.00 522 PRO A CA 1
ATOM 4153 C C . PRO A 1 522 ? -45.798 2.789 33.452 1.00 94.00 522 PRO A C 1
ATOM 4155 O O . PRO A 1 522 ? -45.417 3.937 33.259 1.00 94.00 522 PRO A O 1
ATOM 4158 N N . ALA A 1 523 ? -45.904 1.896 32.465 1.00 94.19 523 ALA A N 1
ATOM 4159 C CA . ALA A 1 523 ? -45.450 2.169 31.099 1.00 94.19 523 ALA A CA 1
ATOM 4160 C C . ALA A 1 523 ? -46.200 3.348 30.444 1.00 94.19 523 ALA A C 1
ATOM 4162 O O . ALA A 1 523 ? -47.433 3.372 30.422 1.00 94.19 523 ALA A O 1
ATOM 4163 N N . VAL A 1 524 ? -45.453 4.288 29.861 1.00 94.81 524 VAL A N 1
ATOM 4164 C CA . VAL A 1 524 ? -45.969 5.460 29.138 1.00 94.81 524 VAL A CA 1
ATOM 4165 C C . VAL A 1 524 ? -45.302 5.560 27.768 1.00 94.81 524 VAL A C 1
ATOM 4167 O O . VAL A 1 524 ? -44.107 5.312 27.623 1.00 94.81 524 VAL A O 1
ATOM 4170 N N . ALA A 1 525 ? -46.069 5.955 26.750 1.00 94.62 525 ALA A N 1
ATOM 4171 C CA . ALA A 1 525 ? -45.524 6.227 25.425 1.00 94.62 525 ALA A CA 1
ATOM 4172 C C . ALA A 1 525 ? -44.765 7.565 25.407 1.00 94.62 525 ALA A C 1
ATOM 4174 O O . ALA A 1 525 ? -45.317 8.607 25.772 1.00 94.62 525 ALA A O 1
ATOM 4175 N N . LEU A 1 526 ? -43.515 7.535 24.943 1.00 96.44 526 LEU A N 1
ATOM 4176 C CA . LEU A 1 526 ? -42.703 8.725 24.702 1.00 96.44 526 LEU A CA 1
ATOM 4177 C C . LEU A 1 526 ? -42.855 9.173 23.247 1.00 96.44 526 LEU A C 1
ATOM 4179 O O . LEU A 1 526 ? -42.663 8.388 22.323 1.00 96.44 526 LEU A O 1
ATOM 4183 N N . ASN A 1 527 ? -43.172 10.448 23.043 1.00 95.50 527 ASN A N 1
ATOM 4184 C CA . ASN A 1 527 ? -43.167 11.081 21.728 1.00 95.50 527 ASN A CA 1
ATOM 4185 C C . ASN A 1 527 ? -41.840 11.813 21.520 1.00 95.50 527 ASN A C 1
ATOM 4187 O O . ASN A 1 527 ? -41.398 12.523 22.426 1.00 95.50 527 ASN A O 1
ATOM 4191 N N . ALA A 1 528 ? -41.259 11.677 20.322 1.00 94.56 528 ALA A N 1
ATOM 4192 C CA . ALA A 1 528 ? -39.959 12.246 19.945 1.00 94.56 528 ALA A CA 1
ATOM 4193 C C . ALA A 1 528 ? -38.797 11.784 20.850 1.00 94.56 528 ALA A C 1
ATOM 4195 O O . ALA A 1 528 ? -37.926 12.572 21.219 1.00 94.56 528 ALA A O 1
ATOM 4196 N N . SER A 1 529 ? -38.788 10.493 21.209 1.00 94.94 529 SER A N 1
ATOM 4197 C CA . SER A 1 529 ? -37.796 9.899 22.116 1.00 94.94 529 SER A CA 1
ATOM 4198 C C . SER A 1 529 ? -36.362 9.938 21.586 1.00 94.94 529 SER A C 1
ATOM 4200 O O . SER A 1 529 ? -35.444 9.804 22.377 1.00 94.94 529 SER A O 1
ATOM 4202 N N . ASN A 1 530 ? -36.151 10.145 20.289 1.00 95.19 530 ASN A N 1
ATOM 4203 C CA . ASN A 1 530 ? -34.831 10.244 19.667 1.00 95.19 530 ASN A CA 1
ATOM 4204 C C . ASN A 1 530 ? -34.372 11.698 19.423 1.00 95.19 530 ASN A C 1
ATOM 4206 O O . ASN A 1 530 ? -33.614 11.972 18.497 1.00 95.19 530 ASN A O 1
ATOM 4210 N N . THR A 1 531 ? -34.914 12.661 20.171 1.00 95.50 531 THR A N 1
ATOM 4211 C CA . THR A 1 531 ? -34.615 14.090 19.994 1.00 95.50 531 THR A CA 1
ATOM 4212 C C . THR A 1 531 ? -34.235 14.746 21.321 1.00 95.50 531 THR A C 1
ATOM 4214 O O . THR A 1 531 ? -34.464 14.189 22.397 1.00 95.50 531 THR A O 1
ATOM 4217 N N . MET A 1 532 ? -33.698 15.969 21.260 1.00 95.81 532 MET A N 1
ATOM 4218 C CA . MET A 1 532 ? -33.303 16.741 22.446 1.00 95.81 532 MET A CA 1
ATOM 4219 C C . MET A 1 532 ? -34.461 16.979 23.438 1.00 95.81 532 MET A C 1
ATOM 4221 O O . MET A 1 532 ? -34.211 17.181 24.629 1.00 95.81 532 MET A O 1
ATOM 4225 N N . ALA A 1 533 ? -35.720 16.944 22.983 1.00 96.25 533 ALA A N 1
ATOM 4226 C CA . ALA A 1 533 ? -36.896 17.089 23.835 1.00 96.25 533 ALA A CA 1
ATOM 4227 C C . ALA A 1 533 ? -37.957 16.021 23.530 1.00 96.25 533 ALA A C 1
ATOM 4229 O O . ALA A 1 533 ? -38.480 15.951 22.421 1.00 96.25 533 ALA A O 1
ATOM 4230 N N . ALA A 1 534 ? -38.337 15.248 24.545 1.00 97.19 534 ALA A N 1
ATOM 4231 C CA . ALA A 1 534 ? -39.381 14.231 24.451 1.00 97.19 534 ALA A CA 1
ATOM 4232 C C . ALA A 1 534 ? -40.598 14.612 25.304 1.00 97.19 534 ALA A C 1
ATOM 4234 O O . ALA A 1 534 ? -40.503 15.394 26.249 1.00 97.19 534 ALA A O 1
ATOM 4235 N N . THR A 1 535 ? -41.774 14.063 24.993 1.00 97.38 535 THR A N 1
ATOM 4236 C CA . THR A 1 535 ? -42.987 14.311 25.795 1.00 97.38 535 THR A CA 1
ATOM 4237 C C . THR A 1 535 ? -43.753 13.034 26.091 1.00 97.38 535 THR A C 1
ATOM 4239 O O . THR A 1 535 ? -43.774 12.113 25.275 1.00 97.38 535 THR A O 1
ATOM 4242 N N . ALA A 1 536 ? -44.420 13.000 27.243 1.00 96.81 536 ALA A N 1
ATOM 4243 C CA . ALA A 1 536 ? -45.243 11.874 27.670 1.00 96.81 536 ALA A CA 1
ATOM 4244 C C . ALA A 1 536 ? -46.577 12.375 28.241 1.00 96.81 536 ALA A C 1
ATOM 4246 O O . ALA A 1 536 ? -46.626 13.420 28.894 1.00 96.81 536 ALA A O 1
ATOM 4247 N N . GLN A 1 537 ? -47.657 11.633 28.000 1.00 96.44 537 GLN A N 1
ATOM 4248 C CA . GLN A 1 537 ? -48.973 11.908 28.578 1.00 96.44 537 GLN A CA 1
ATOM 4249 C C . GLN A 1 537 ? -49.249 10.899 29.695 1.00 96.44 537 GLN A C 1
ATOM 4251 O O . GLN A 1 537 ? -49.340 9.702 29.436 1.00 96.44 537 GLN A O 1
ATOM 4256 N N . LEU A 1 538 ? -49.392 11.383 30.928 1.00 93.69 538 LEU A N 1
ATOM 4257 C CA . LEU A 1 538 ? -49.696 10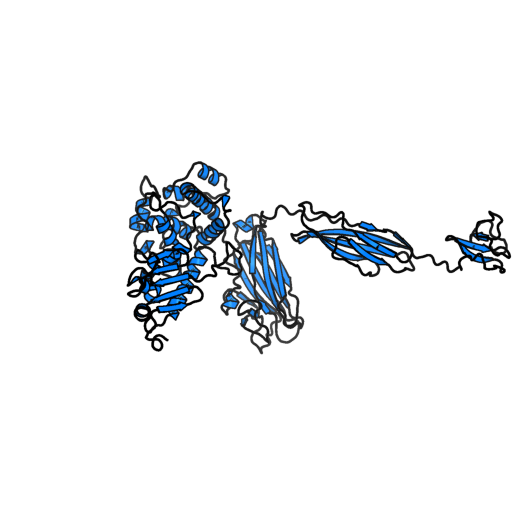.559 32.096 1.00 93.69 538 LEU A CA 1
ATOM 4258 C C . LEU A 1 538 ? -51.212 10.506 32.318 1.00 93.69 538 LEU A C 1
ATOM 4260 O O . LEU A 1 538 ? -51.885 11.542 32.317 1.00 93.69 538 LEU A O 1
ATOM 4264 N N . ASN A 1 539 ? -51.741 9.299 32.516 1.00 90.56 539 ASN A N 1
ATOM 4265 C CA . ASN A 1 539 ? -53.148 9.063 32.856 1.00 90.56 539 ASN A CA 1
ATOM 4266 C C . ASN A 1 539 ? -53.395 9.294 34.352 1.00 90.56 539 ASN A C 1
ATOM 4268 O O . ASN A 1 539 ? -52.450 9.326 35.134 1.00 90.56 539 ASN A O 1
ATOM 4272 N N . THR A 1 540 ? -54.652 9.447 34.769 1.00 85.94 540 THR A N 1
ATOM 4273 C CA . THR A 1 540 ? -55.011 9.540 36.192 1.00 85.94 540 THR A CA 1
ATOM 4274 C C . THR A 1 540 ? -54.604 8.277 36.957 1.00 85.94 540 THR A C 1
ATOM 4276 O O . THR A 1 540 ? -54.774 7.161 36.469 1.00 85.94 540 THR A O 1
ATOM 4279 N N . MET A 1 541 ? -54.100 8.464 38.179 1.00 84.06 541 MET A N 1
ATOM 4280 C CA . MET A 1 541 ? -53.716 7.387 39.096 1.00 84.06 541 MET A CA 1
ATOM 4281 C C . MET A 1 541 ? -54.545 7.461 40.379 1.00 84.06 541 MET A C 1
ATOM 4283 O O . MET A 1 541 ? -54.952 8.545 40.793 1.00 84.06 541 MET A O 1
ATOM 4287 N N . ASN A 1 542 ? -54.774 6.312 41.018 1.00 83.12 542 ASN A N 1
ATOM 4288 C CA . ASN A 1 542 ? -55.525 6.218 42.279 1.00 83.12 542 ASN A CA 1
ATOM 4289 C C . ASN A 1 542 ? -54.629 6.366 43.522 1.00 83.12 542 ASN A C 1
ATOM 4291 O O . ASN A 1 542 ? -55.129 6.505 44.635 1.00 83.12 542 ASN A O 1
ATOM 4295 N N . GLU A 1 543 ? -53.310 6.349 43.336 1.00 85.12 543 GLU A N 1
ATOM 4296 C CA . GLU A 1 543 ? -52.304 6.474 44.388 1.00 85.12 543 GLU A CA 1
ATOM 4297 C C . GLU A 1 543 ? -51.087 7.272 43.900 1.00 85.12 543 GLU A C 1
ATOM 4299 O O . GLU A 1 543 ? -50.913 7.499 42.697 1.00 85.12 543 GLU A O 1
ATOM 4304 N N . LYS A 1 544 ? -50.246 7.723 44.842 1.00 89.50 544 LYS A N 1
ATOM 4305 C CA . LYS A 1 544 ? -49.001 8.429 44.519 1.00 89.50 544 LYS A CA 1
ATOM 4306 C C . LYS A 1 544 ? -48.108 7.508 43.683 1.00 89.50 544 LYS A C 1
ATOM 4308 O O . LYS A 1 544 ? -47.749 6.429 44.141 1.00 89.50 544 LYS A O 1
ATOM 4313 N N . THR A 1 545 ? -47.718 7.963 42.499 1.00 94.06 545 THR A N 1
ATOM 4314 C CA . THR A 1 545 ? -46.943 7.180 41.531 1.00 94.06 545 THR A CA 1
ATOM 4315 C C . THR A 1 545 ? -45.679 7.934 41.134 1.00 94.06 545 THR A C 1
ATOM 4317 O O . THR A 1 545 ? -45.753 9.103 40.762 1.00 94.06 545 THR A O 1
ATOM 4320 N N . ASP A 1 546 ? -44.528 7.265 41.186 1.00 93.56 546 ASP A N 1
ATOM 4321 C CA . ASP A 1 546 ? -43.246 7.819 40.747 1.00 93.56 546 ASP A CA 1
ATOM 4322 C C . ASP A 1 546 ? -42.826 7.196 39.401 1.00 93.56 546 ASP A C 1
ATOM 4324 O O . ASP A 1 546 ? -42.881 5.978 39.214 1.00 93.56 546 ASP A O 1
ATOM 4328 N N . TYR A 1 547 ? -42.389 8.041 38.469 1.00 96.81 547 TYR A N 1
ATOM 4329 C CA . TYR A 1 547 ? -41.854 7.664 37.159 1.00 96.81 547 TYR A CA 1
ATOM 4330 C C . TYR A 1 547 ? -40.382 8.057 37.085 1.00 96.81 547 TYR A C 1
ATOM 4332 O O . TYR A 1 547 ? -40.010 9.123 37.578 1.00 96.81 547 TYR A O 1
ATOM 4340 N N . GLN A 1 548 ? -39.556 7.234 36.438 1.00 96.56 548 GLN A N 1
ATOM 4341 C CA . GLN A 1 548 ? -38.171 7.590 36.125 1.00 96.56 548 GLN A CA 1
ATOM 4342 C C . GLN A 1 548 ? -37.899 7.448 34.633 1.00 96.56 548 GLN A C 1
ATOM 4344 O O . GLN A 1 548 ? -38.240 6.431 34.020 1.00 96.56 548 GLN A O 1
ATOM 4349 N N . PHE A 1 549 ? -37.233 8.455 34.082 1.00 97.56 549 PHE A N 1
ATOM 4350 C CA . PHE A 1 549 ? -36.805 8.518 32.692 1.00 97.56 549 PHE A CA 1
ATOM 4351 C C . PHE A 1 549 ? -35.295 8.724 32.631 1.00 97.56 549 PHE A C 1
ATOM 4353 O O . PHE A 1 549 ? -34.717 9.349 33.517 1.00 97.56 549 PHE A O 1
ATOM 4360 N N . GLU A 1 550 ? -34.665 8.198 31.592 1.00 97.44 550 GLU A N 1
ATOM 4361 C CA . GLU A 1 550 ? -33.235 8.305 31.317 1.00 97.44 550 GLU A CA 1
ATOM 4362 C C . GLU A 1 550 ? -33.058 8.818 29.889 1.00 97.44 550 GLU A C 1
ATOM 4364 O O . GLU A 1 550 ? -33.755 8.349 28.987 1.00 97.44 550 GLU A O 1
ATOM 4369 N N . VAL A 1 551 ? -32.158 9.782 29.699 1.00 97.69 551 VAL A N 1
ATOM 4370 C CA . VAL A 1 551 ? -31.628 10.116 28.373 1.00 97.69 551 VAL A CA 1
ATOM 4371 C C . VAL A 1 551 ? -30.234 9.530 28.246 1.00 97.69 551 VAL A C 1
ATOM 4373 O O . VAL A 1 551 ? -29.430 9.697 29.165 1.00 97.69 551 VAL A O 1
ATOM 4376 N N . THR A 1 552 ? -29.952 8.893 27.118 1.00 94.31 552 THR A N 1
ATOM 4377 C CA . THR A 1 552 ? -28.602 8.589 26.652 1.00 94.31 552 THR A CA 1
ATOM 4378 C C . THR A 1 552 ? -28.247 9.587 25.559 1.00 94.31 552 THR A C 1
ATOM 4380 O O . THR A 1 552 ? -29.015 9.792 24.622 1.00 94.31 552 THR A O 1
ATOM 4383 N N . VAL A 1 553 ? -27.111 10.254 25.731 1.00 90.25 553 VAL A N 1
ATOM 4384 C CA . VAL A 1 553 ? -26.555 11.229 24.794 1.00 90.25 553 VAL A CA 1
ATOM 4385 C C . VAL A 1 553 ? -25.294 10.615 24.213 1.00 90.25 553 VAL A C 1
ATOM 4387 O O . VAL A 1 553 ? -24.442 10.199 24.997 1.00 90.25 553 VAL A O 1
ATOM 4390 N N . THR A 1 554 ? -25.201 10.538 22.889 1.00 85.25 554 THR A N 1
ATOM 4391 C CA . THR A 1 554 ? -24.084 9.906 22.169 1.00 85.25 554 THR A CA 1
ATOM 4392 C C . THR A 1 554 ? -23.457 10.924 21.226 1.00 85.25 554 THR A C 1
ATOM 4394 O O . THR A 1 554 ? -24.193 11.632 20.542 1.00 85.25 554 THR A O 1
ATOM 4397 N N . ASP A 1 555 ? -22.134 11.030 21.218 1.00 87.69 555 ASP A N 1
ATOM 4398 C CA . ASP A 1 555 ? -21.400 11.899 20.293 1.00 87.69 555 ASP A CA 1
ATOM 4399 C C . ASP A 1 555 ? -21.197 11.239 18.912 1.00 87.69 555 ASP A C 1
ATOM 4401 O O . ASP A 1 555 ? -21.566 10.081 18.678 1.00 87.69 555 ASP A O 1
ATOM 4405 N N . SER A 1 556 ? -20.583 11.972 17.980 1.00 84.88 556 SER A N 1
ATOM 4406 C CA . SER A 1 556 ? -20.246 11.473 16.638 1.00 84.88 556 SER A CA 1
ATOM 4407 C C . SER A 1 556 ? -19.199 10.351 16.615 1.00 84.88 556 SER A C 1
ATOM 4409 O O . SER A 1 556 ? -19.065 9.679 15.590 1.00 84.88 556 SER A O 1
ATOM 4411 N N . HIS A 1 557 ? -18.503 10.114 17.726 1.00 75.31 557 HIS A N 1
ATOM 4412 C CA . HIS A 1 557 ? -17.480 9.083 17.917 1.00 75.31 557 HIS A CA 1
ATOM 4413 C C . HIS A 1 557 ? -18.006 7.883 18.734 1.00 75.31 557 HIS A C 1
ATOM 4415 O O . HIS A 1 557 ? -17.266 6.963 19.081 1.00 75.31 557 HIS A O 1
ATOM 4421 N N . SER A 1 558 ? -19.323 7.823 18.970 1.00 77.44 558 SER A N 1
ATOM 4422 C CA . SER A 1 558 ? -20.025 6.773 19.721 1.00 77.44 558 SER A CA 1
ATOM 4423 C C . SER A 1 558 ? -19.720 6.703 21.226 1.00 77.44 558 SER A C 1
ATOM 4425 O O . SER A 1 558 ? -20.145 5.736 21.873 1.00 77.44 558 SER A O 1
ATOM 4427 N N . ALA A 1 559 ? -19.036 7.689 21.818 1.00 72.12 559 ALA A N 1
ATOM 4428 C CA . ALA A 1 559 ? -18.978 7.789 23.273 1.00 72.12 559 ALA A CA 1
ATOM 4429 C C . ALA A 1 559 ? -20.294 8.373 23.798 1.00 72.12 559 ALA A C 1
ATOM 4431 O O . ALA A 1 559 ? -21.008 9.106 23.113 1.00 72.12 559 ALA A O 1
ATOM 4432 N N . PHE A 1 560 ? -20.678 7.980 25.012 1.00 87.19 560 PHE A N 1
ATOM 4433 C CA . PHE A 1 560 ? -22.003 8.297 25.524 1.00 87.19 560 PHE A CA 1
ATOM 4434 C C . PHE A 1 560 ? -22.011 8.587 27.017 1.00 87.19 560 PHE A C 1
ATOM 4436 O O . PHE A 1 560 ? -21.177 8.120 27.793 1.00 87.19 560 PHE A O 1
ATOM 4443 N N . SER A 1 561 ? -23.040 9.314 27.431 1.00 85.69 561 SER A N 1
ATOM 4444 C CA . SER A 1 561 ? -23.361 9.572 28.828 1.00 85.69 561 SER A CA 1
ATOM 4445 C C . SER A 1 561 ? -24.860 9.499 29.038 1.00 85.69 561 SER A C 1
ATOM 4447 O O . SER A 1 561 ? -25.647 9.575 28.095 1.00 85.69 561 SER A O 1
ATOM 4449 N N . SER A 1 562 ? -25.291 9.281 30.276 1.00 90.75 562 SER A N 1
ATOM 4450 C CA . SER A 1 562 ? -26.712 9.161 30.592 1.00 90.75 562 SER A CA 1
ATOM 4451 C C . SER A 1 562 ? -27.090 9.912 31.857 1.00 90.75 562 SER A C 1
ATOM 4453 O O . SER A 1 562 ? -26.307 10.008 32.800 1.00 90.75 562 SER A O 1
ATOM 4455 N N . HIS A 1 563 ? -28.313 10.441 31.883 1.00 96.81 563 HIS A N 1
ATOM 4456 C CA . HIS A 1 563 ? -28.846 11.191 33.020 1.00 96.81 563 HIS A CA 1
ATOM 4457 C C . HIS A 1 563 ? -30.307 10.826 33.264 1.00 96.81 563 HIS A C 1
ATOM 4459 O O . HIS A 1 563 ? -31.108 10.750 32.331 1.00 96.81 563 HIS A O 1
ATOM 4465 N N . ARG A 1 564 ? -30.659 10.628 34.538 1.00 97.12 564 ARG A N 1
ATOM 4466 C CA . ARG A 1 564 ? -32.008 10.268 34.986 1.00 97.12 564 ARG A CA 1
ATOM 4467 C C . ARG A 1 564 ? -32.775 11.424 35.608 1.00 97.12 564 ARG A C 1
ATOM 4469 O O . ARG A 1 564 ? -32.233 12.174 36.412 1.00 97.12 564 ARG A O 1
ATOM 4476 N N . VAL A 1 565 ? -34.068 11.488 35.326 1.00 96.19 565 VAL A N 1
ATOM 4477 C CA . VAL A 1 565 ? -35.010 12.420 35.954 1.00 96.19 565 VAL A CA 1
ATOM 4478 C C . VAL A 1 565 ? -36.240 11.681 36.455 1.00 96.19 565 VAL A C 1
ATOM 4480 O O . VAL A 1 565 ? -36.638 10.658 35.896 1.00 96.19 565 VAL A O 1
ATOM 4483 N N . SER A 1 566 ? -36.847 12.219 37.510 1.00 95.50 566 SER A N 1
ATOM 4484 C CA . SER A 1 566 ? -38.016 11.629 38.159 1.00 95.50 566 SER A CA 1
ATOM 4485 C C . SER A 1 566 ? -39.203 12.580 38.117 1.00 95.50 566 SER A C 1
ATOM 4487 O O . SER A 1 566 ? -39.039 13.790 38.271 1.00 95.50 566 SER A O 1
ATOM 4489 N N . VAL A 1 567 ? -40.398 12.014 37.971 1.00 96.19 567 VAL A N 1
ATOM 4490 C CA . VAL A 1 567 ? -41.672 12.730 38.096 1.00 96.19 567 VAL A CA 1
ATOM 4491 C C . VAL A 1 567 ? -42.533 12.038 39.136 1.00 96.19 567 VAL A C 1
ATOM 4493 O O . VAL A 1 567 ? -42.706 10.821 39.082 1.00 96.19 567 VAL A O 1
ATOM 4496 N N . THR A 1 568 ? -43.125 12.821 40.031 1.00 94.50 568 THR A N 1
ATOM 4497 C CA . THR A 1 568 ? -44.092 12.330 41.015 1.00 94.50 568 THR A CA 1
ATOM 4498 C C . THR A 1 568 ? -45.506 12.770 40.640 1.00 94.50 568 THR A C 1
ATOM 4500 O O . THR A 1 568 ? -45.803 13.959 40.527 1.00 94.50 568 THR A O 1
ATOM 4503 N N . GLN A 1 569 ? -46.412 11.811 40.487 1.00 93.25 569 GLN A N 1
ATOM 4504 C CA . GLN A 1 569 ? -47.825 12.041 40.211 1.00 93.25 569 GLN A CA 1
ATOM 4505 C C . GLN A 1 569 ? -48.669 11.732 41.450 1.00 93.25 569 GLN A C 1
ATOM 4507 O O . GLN A 1 569 ? -48.602 10.635 42.003 1.00 93.25 569 GLN A O 1
ATOM 4512 N N . TYR A 1 570 ? -49.489 12.691 41.871 1.00 84.25 570 TYR A N 1
ATOM 4513 C CA . TYR A 1 570 ? -50.470 12.515 42.939 1.00 84.25 570 TYR A CA 1
ATOM 4514 C C . TYR A 1 570 ? -51.856 12.193 42.362 1.00 84.25 570 TYR A C 1
ATOM 4516 O O . TYR A 1 570 ? -52.213 12.711 41.296 1.00 84.25 570 TYR A O 1
ATOM 4524 N N . PRO A 1 571 ? -52.659 11.364 43.054 1.00 82.31 571 PRO A N 1
ATOM 4525 C CA . PRO A 1 571 ? -54.025 11.098 42.638 1.00 82.31 571 PRO A CA 1
ATOM 4526 C C . PRO A 1 571 ? -54.851 12.382 42.687 1.00 82.31 571 PRO A C 1
ATOM 4528 O O . PRO A 1 571 ? -54.698 13.208 43.591 1.00 82.31 571 PRO A O 1
ATOM 4531 N N . GLU A 1 572 ? -55.747 12.547 41.720 1.00 70.62 572 GLU A N 1
ATOM 4532 C CA . GLU A 1 572 ? -56.767 13.585 41.803 1.00 70.62 572 GLU A CA 1
ATOM 4533 C C . GLU A 1 572 ? -57.712 13.199 42.944 1.00 70.62 572 GLU A C 1
ATOM 4535 O O . GLU A 1 572 ? -58.316 12.125 42.912 1.00 70.62 572 GLU A O 1
ATOM 4540 N N . ILE A 1 573 ? -57.799 14.019 43.998 1.00 61.88 573 ILE A N 1
ATOM 4541 C CA . ILE A 1 573 ? -58.697 13.732 45.121 1.00 61.88 573 ILE A CA 1
ATOM 4542 C C . ILE A 1 573 ? -60.132 13.937 44.633 1.00 61.88 573 ILE A C 1
ATOM 4544 O O . ILE A 1 573 ? -60.717 15.010 44.780 1.00 61.88 573 ILE A O 1
ATOM 4548 N N . ILE A 1 574 ? -60.721 12.884 44.071 1.00 56.00 574 ILE A N 1
ATOM 4549 C CA . ILE A 1 574 ? -62.167 12.772 43.944 1.00 56.00 574 ILE A CA 1
ATOM 4550 C C . ILE A 1 574 ? -62.662 12.459 45.352 1.00 56.00 574 ILE A C 1
ATOM 4552 O O . ILE A 1 574 ? -62.709 11.305 45.777 1.00 56.00 574 ILE A O 1
ATOM 4556 N N . SER A 1 575 ? -62.986 13.497 46.123 1.00 54.12 575 SER A N 1
ATOM 4557 C CA . SER A 1 575 ? -63.763 13.286 47.340 1.00 54.12 575 SER A CA 1
ATOM 4558 C C . SER A 1 575 ? -65.036 12.534 46.931 1.00 54.12 575 SER A C 1
ATOM 4560 O O . SER A 1 575 ? -65.771 12.989 46.056 1.00 54.12 575 SER A O 1
ATOM 4562 N N . ALA A 1 576 ? -65.311 11.383 47.555 1.00 62.22 576 ALA A N 1
ATOM 4563 C CA . ALA A 1 576 ? -66.554 10.618 47.356 1.00 62.22 576 ALA A CA 1
ATOM 4564 C C . ALA A 1 576 ? -67.811 11.403 47.794 1.00 62.22 576 ALA A C 1
ATOM 4566 O O . ALA A 1 576 ? -68.941 10.922 47.715 1.00 62.22 576 ALA A O 1
ATOM 4567 N N . VAL A 1 577 ? -67.598 12.618 48.289 1.00 75.44 577 VAL A N 1
ATOM 4568 C CA . VAL A 1 577 ? -68.584 13.552 48.773 1.00 75.44 577 VAL A CA 1
ATOM 4569 C C . VAL A 1 577 ? -68.926 14.531 47.648 1.00 75.44 577 VAL A C 1
ATOM 4571 O O . VAL A 1 577 ? -68.030 15.221 47.150 1.00 75.44 577 VAL A O 1
ATOM 4574 N N . PRO A 1 578 ? -70.207 14.640 47.257 1.00 84.25 578 PRO A N 1
ATOM 4575 C CA . PRO A 1 578 ? -70.634 15.550 46.202 1.00 84.25 578 PRO A CA 1
ATOM 4576 C C . PRO A 1 578 ? -70.123 16.978 46.420 1.00 84.25 578 PRO A C 1
ATOM 4578 O O . PRO A 1 578 ? -70.185 17.497 47.535 1.00 84.25 578 PRO A O 1
ATOM 4581 N N . ALA A 1 579 ? -69.642 17.627 45.358 1.00 84.81 579 ALA A N 1
ATOM 4582 C CA . ALA A 1 579 ? -69.221 19.022 45.432 1.00 84.81 579 ALA A CA 1
ATOM 4583 C C . ALA A 1 579 ? -70.385 19.919 45.879 1.00 84.81 579 ALA A C 1
ATOM 4585 O O . ALA A 1 579 ? -71.525 19.749 45.432 1.00 84.81 579 ALA A O 1
ATOM 4586 N N . TRP A 1 580 ? -70.101 20.889 46.750 1.00 91.88 580 TRP A N 1
ATOM 4587 C CA . TRP A 1 580 ? -71.089 21.880 47.154 1.00 91.88 580 TRP A CA 1
ATOM 4588 C C . TRP A 1 580 ? -71.584 22.651 45.924 1.00 91.88 580 TRP A C 1
ATOM 4590 O O . TRP A 1 580 ? -70.826 23.296 45.204 1.00 91.88 580 TRP A O 1
ATOM 4600 N N . ASN A 1 581 ? -72.887 22.581 45.699 1.00 90.31 581 ASN A N 1
ATOM 4601 C CA . ASN A 1 581 ? -73.622 23.295 44.671 1.00 90.31 581 ASN A CA 1
ATOM 4602 C C . ASN A 1 581 ? -74.484 24.395 45.313 1.00 90.31 581 ASN A C 1
ATOM 4604 O O . ASN A 1 581 ? -75.346 24.096 46.142 1.00 90.31 581 ASN A O 1
ATOM 4608 N N . ALA A 1 582 ? -74.276 25.649 44.900 1.00 91.12 582 ALA A N 1
ATOM 4609 C CA . ALA A 1 582 ? -74.990 26.822 45.409 1.00 91.12 582 ALA A CA 1
ATOM 4610 C C . ALA A 1 582 ? -76.507 26.785 45.158 1.00 91.12 582 ALA A C 1
ATOM 4612 O O . ALA A 1 582 ? -77.279 27.338 45.937 1.00 91.12 582 ALA A O 1
ATOM 4613 N N . SER A 1 583 ? -76.938 26.136 44.077 1.00 91.44 583 SER A N 1
ATOM 4614 C CA . SER A 1 583 ? -78.344 26.040 43.682 1.00 91.44 583 SER A CA 1
ATOM 4615 C C . SER A 1 583 ? -79.054 24.839 44.302 1.00 91.44 583 SER A C 1
ATOM 4617 O O . SER A 1 583 ? -80.282 24.785 44.264 1.00 91.44 583 SER A O 1
ATOM 4619 N N . LYS A 1 584 ? -78.319 23.885 44.890 1.00 91.31 584 LYS A N 1
ATOM 4620 C CA . LYS A 1 584 ? -78.904 22.733 45.580 1.00 91.31 584 LYS A CA 1
ATOM 4621 C C . LYS A 1 584 ? -79.384 23.138 46.973 1.00 91.31 584 LYS A C 1
ATOM 4623 O O . LYS A 1 584 ? -78.680 23.817 47.716 1.00 91.31 584 LYS A O 1
ATOM 4628 N N . THR A 1 585 ? -80.577 22.679 47.326 1.00 94.19 585 THR A N 1
ATOM 4629 C CA . THR A 1 585 ? -81.092 22.741 48.692 1.00 94.19 585 THR A CA 1
ATOM 4630 C C . THR A 1 585 ? -80.575 21.547 49.497 1.00 94.19 585 THR A C 1
ATOM 4632 O O . THR A 1 585 ? -80.759 20.404 49.084 1.00 94.19 585 THR A O 1
ATOM 4635 N N . TYR A 1 586 ? -79.966 21.812 50.652 1.00 93.69 586 TYR A N 1
ATOM 4636 C CA . TYR A 1 586 ? -79.492 20.814 51.615 1.00 93.69 586 TYR A CA 1
ATOM 4637 C C . TYR A 1 586 ? -80.446 20.792 52.804 1.00 93.69 586 TYR A C 1
ATOM 4639 O O . TYR A 1 586 ? -80.291 21.564 53.748 1.00 93.69 586 TYR A O 1
ATOM 4647 N N . SER A 1 587 ? -81.493 19.971 52.724 1.00 92.94 587 SER A N 1
ATOM 4648 C CA . SER A 1 587 ? -82.533 19.873 53.759 1.00 92.94 587 SER A CA 1
ATOM 4649 C C . SER A 1 587 ? -82.244 18.816 54.823 1.00 92.94 587 SER A C 1
ATOM 4651 O O . SER A 1 587 ? -82.824 18.871 55.905 1.00 92.94 587 SER A O 1
ATOM 4653 N N . THR A 1 588 ? -81.370 17.856 54.524 1.00 91.75 588 THR A N 1
ATOM 4654 C CA . THR A 1 588 ? -80.952 16.811 55.463 1.00 91.75 588 THR A CA 1
ATOM 4655 C C . THR A 1 588 ? -79.835 17.364 56.340 1.00 91.75 588 THR A C 1
ATOM 4657 O O . THR A 1 588 ? -78.875 17.927 55.823 1.00 91.75 588 THR A O 1
ATOM 4660 N N . VAL A 1 589 ? -79.961 17.245 57.662 1.00 92.25 589 VAL A N 1
ATOM 4661 C CA . VAL A 1 589 ? -78.888 17.636 58.591 1.00 92.25 589 VAL A CA 1
ATOM 4662 C C . VAL A 1 589 ? -77.699 16.687 58.459 1.00 92.25 589 VAL A C 1
ATOM 4664 O O . VAL A 1 589 ? -77.881 15.495 58.215 1.00 92.25 589 VAL A O 1
ATOM 4667 N N . CYS A 1 590 ? -76.489 17.213 58.637 1.00 92.69 590 CYS A N 1
ATOM 4668 C CA . CYS A 1 590 ? -75.235 16.477 58.479 1.00 92.69 590 CYS A CA 1
ATOM 4669 C C . CYS A 1 590 ? -75.044 15.869 57.079 1.00 92.69 590 CYS A C 1
ATOM 4671 O O . CYS A 1 590 ? -74.342 14.870 56.916 1.00 92.69 590 CYS A O 1
ATOM 4673 N N . GLU A 1 591 ? -75.652 16.466 56.054 1.00 93.81 591 GLU A N 1
ATOM 4674 C CA . GLU A 1 591 ? -75.335 16.150 54.671 1.00 93.81 591 GLU A CA 1
ATOM 4675 C C . GLU A 1 591 ? -73.923 16.645 54.356 1.00 93.81 591 GLU A C 1
ATOM 4677 O O . GLU A 1 591 ? -73.550 17.789 54.637 1.00 93.81 591 GLU A O 1
ATOM 4682 N N . LYS A 1 592 ? -73.118 15.745 53.793 1.00 92.00 592 LYS A N 1
ATOM 4683 C CA . LYS A 1 592 ? -71.708 15.994 53.538 1.00 92.00 592 LYS A CA 1
ATOM 4684 C C . LYS A 1 592 ? -71.504 16.532 52.118 1.00 92.00 592 LYS A C 1
ATOM 4686 O O . LYS A 1 592 ? -72.039 15.963 51.166 1.00 92.00 592 LYS A O 1
ATOM 4691 N N . VAL A 1 593 ? -70.705 17.590 51.974 1.00 91.00 593 VAL A N 1
ATOM 4692 C CA . VAL A 1 593 ? -70.289 18.170 50.680 1.00 91.00 593 VAL A CA 1
ATOM 4693 C C . VAL A 1 593 ? -68.778 18.392 50.616 1.00 91.00 593 VAL A C 1
ATOM 4695 O O . VAL A 1 593 ? -68.147 18.631 51.646 1.00 91.00 593 VAL A O 1
ATOM 4698 N N . SER A 1 594 ? -68.192 18.361 49.419 1.00 87.62 594 SER A N 1
ATOM 4699 C CA . SER A 1 594 ? -66.805 18.782 49.193 1.00 87.62 594 SER A CA 1
ATOM 4700 C C . SER A 1 594 ? -66.740 20.229 48.687 1.00 87.62 594 SER A C 1
ATOM 4702 O O . SER A 1 594 ? -67.488 20.640 47.800 1.00 87.62 594 SER A O 1
ATOM 4704 N N . TRP A 1 595 ? -65.862 21.047 49.272 1.00 83.69 595 TRP A N 1
ATOM 4705 C CA . TRP A 1 595 ? -65.625 22.429 48.842 1.00 83.69 595 TRP A CA 1
ATOM 4706 C C . TRP A 1 595 ? -64.196 22.857 49.180 1.00 83.69 595 TRP A C 1
ATOM 4708 O O . TRP A 1 595 ? -63.771 22.743 50.330 1.00 83.69 595 TRP A O 1
ATOM 4718 N N . GLN A 1 596 ? -63.461 23.347 48.172 1.00 78.75 596 GLN A N 1
ATOM 4719 C CA . GLN A 1 596 ? -62.063 23.801 48.285 1.00 78.75 596 GLN A CA 1
ATOM 4720 C C . GLN A 1 596 ? -61.121 22.767 48.933 1.00 78.75 596 GLN A C 1
ATOM 4722 O O . GLN A 1 596 ? -60.338 23.089 49.822 1.00 78.75 596 GLN A O 1
ATOM 4727 N N . GLY A 1 597 ? -61.222 21.504 48.504 1.00 72.50 597 GLY A N 1
ATOM 4728 C CA . GLY A 1 597 ? -60.364 20.414 48.991 1.00 72.50 597 GLY A CA 1
ATOM 4729 C C . GLY A 1 597 ? -60.679 19.926 50.411 1.00 72.50 597 GLY A C 1
ATOM 4730 O O . GLY A 1 597 ? -59.942 19.100 50.939 1.00 72.50 597 GLY A O 1
ATOM 4731 N N . LYS A 1 598 ? -61.763 20.417 51.027 1.00 80.44 598 LYS A N 1
ATOM 4732 C CA . LYS A 1 598 ? -62.226 20.042 52.370 1.00 80.44 598 LYS A CA 1
ATOM 4733 C C . LYS A 1 598 ? -63.634 19.455 52.323 1.00 80.44 598 LYS A C 1
ATOM 4735 O O . LYS A 1 598 ? -64.419 19.775 51.429 1.00 80.44 598 LYS A O 1
ATOM 4740 N N . GLU A 1 599 ? -63.964 18.632 53.313 1.00 88.00 599 GLU A N 1
ATOM 4741 C CA . GLU A 1 599 ? -65.310 18.089 53.513 1.00 88.00 599 GLU A CA 1
ATOM 4742 C C . GLU A 1 599 ? -66.062 18.903 54.566 1.00 88.00 599 GLU A C 1
ATOM 4744 O O . GLU A 1 599 ? -65.507 19.242 55.611 1.00 88.00 599 GLU A O 1
ATOM 4749 N N . TRP A 1 600 ? -67.331 19.198 54.299 1.00 91.25 600 TRP A N 1
ATOM 4750 C CA . TRP A 1 600 ? -68.176 20.033 55.146 1.00 91.25 600 TRP A CA 1
ATOM 4751 C C . TRP A 1 600 ? -69.509 19.350 55.443 1.00 91.25 600 TRP A C 1
ATOM 4753 O O . TRP A 1 600 ? -70.048 18.652 54.590 1.00 91.25 600 TRP A O 1
ATOM 4763 N N . LEU A 1 601 ? -70.054 19.587 56.636 1.00 94.00 601 LEU A N 1
ATOM 4764 C CA . LEU A 1 601 ? -71.363 19.112 57.094 1.00 94.00 601 LEU A CA 1
ATOM 4765 C C . LEU A 1 601 ? -72.270 20.308 57.403 1.00 94.00 601 LEU A C 1
ATOM 4767 O O . LEU A 1 601 ? -71.836 21.237 58.094 1.00 94.00 601 LEU A O 1
ATOM 4771 N N . ASN A 1 602 ? -73.514 20.305 56.917 1.00 95.31 602 ASN A N 1
ATOM 4772 C CA . ASN A 1 602 ? -74.504 21.317 57.297 1.00 95.31 602 ASN A CA 1
ATOM 4773 C C . ASN A 1 602 ? -75.152 20.980 58.652 1.00 95.31 602 ASN A C 1
ATOM 4775 O O . ASN A 1 602 ? -75.427 19.823 58.953 1.00 95.31 602 ASN A O 1
ATOM 4779 N N . GLY A 1 603 ? -75.443 21.993 59.465 1.00 93.12 603 GLY A N 1
ATOM 4780 C CA . GLY A 1 603 ? -76.172 21.818 60.731 1.00 93.12 603 GLY A CA 1
ATOM 4781 C C . GLY A 1 603 ? -77.688 21.963 60.608 1.00 93.12 603 GLY A C 1
ATOM 4782 O O . GLY A 1 603 ? -78.432 21.595 61.509 1.00 93.12 603 GLY A O 1
ATOM 4783 N N . TRP A 1 604 ? -78.161 22.564 59.520 1.00 92.75 604 TRP A N 1
ATOM 4784 C CA . TRP A 1 604 ? -79.578 22.798 59.252 1.00 92.75 604 TRP A CA 1
ATOM 4785 C C . TRP A 1 604 ? -79.788 23.071 57.763 1.00 92.75 604 TRP A C 1
ATOM 4787 O O . TRP A 1 604 ? -78.840 23.056 56.970 1.00 92.75 604 TRP A O 1
ATOM 4797 N N . TRP A 1 605 ? -81.047 23.301 57.391 1.00 94.88 605 TRP A N 1
ATOM 4798 C CA . TRP A 1 605 ? -81.442 23.631 56.029 1.00 94.88 605 TRP A CA 1
ATOM 4799 C C . TRP A 1 605 ? -80.614 24.793 55.466 1.00 94.88 605 TRP A C 1
ATOM 4801 O O . TRP A 1 605 ? -80.498 25.842 56.101 1.00 94.88 605 TRP A O 1
ATOM 4811 N N . THR A 1 606 ? -80.063 24.631 54.265 1.00 93.69 606 THR A N 1
ATOM 4812 C CA . THR A 1 606 ? -79.374 25.721 53.562 1.00 93.69 606 THR A CA 1
ATOM 4813 C C . THR A 1 606 ? -79.457 25.577 52.046 1.00 93.69 606 THR A C 1
ATOM 4815 O O . THR A 1 606 ? -79.554 24.475 51.509 1.00 93.69 606 THR A O 1
ATOM 4818 N N . GLN A 1 607 ? -79.409 26.710 51.350 1.00 94.50 607 GLN A N 1
ATOM 4819 C CA . GLN A 1 607 ? -79.209 26.821 49.910 1.00 94.50 607 GLN A CA 1
ATOM 4820 C C . GLN A 1 607 ? -78.377 28.085 49.666 1.00 94.50 607 GLN A C 1
ATOM 4822 O O . GLN A 1 607 ? -78.642 29.129 50.257 1.00 94.50 607 GLN A O 1
ATOM 4827 N N . GLY A 1 608 ? -77.346 28.006 48.829 1.00 90.81 608 GLY A N 1
ATOM 4828 C CA . GLY A 1 608 ? -76.518 29.163 48.471 1.00 90.81 608 GLY A CA 1
ATOM 4829 C C . GLY A 1 608 ? -75.483 29.629 49.509 1.00 90.81 608 GLY A C 1
ATOM 4830 O O . GLY A 1 608 ? -74.525 30.289 49.104 1.00 90.81 608 GLY A O 1
ATOM 4831 N N . ASN A 1 609 ? -75.576 29.255 50.796 1.00 92.00 609 ASN A N 1
ATOM 4832 C CA . ASN A 1 609 ? -74.515 29.549 51.777 1.00 92.00 609 ASN A CA 1
ATOM 4833 C C . ASN A 1 609 ? -73.251 28.742 51.454 1.00 92.00 609 ASN A C 1
ATOM 4835 O O . ASN A 1 609 ? -73.297 27.510 51.432 1.00 92.00 609 ASN A O 1
ATOM 4839 N N . LYS A 1 610 ? -72.126 29.427 51.227 1.00 91.62 610 LYS A N 1
ATOM 4840 C CA . LYS A 1 610 ? -70.846 28.803 50.864 1.00 91.62 610 LYS A CA 1
ATOM 4841 C C . LYS A 1 610 ? -70.195 28.166 52.101 1.00 91.62 610 LYS A C 1
ATOM 4843 O O . LYS A 1 610 ? -70.141 28.808 53.152 1.00 91.62 610 LYS A O 1
ATOM 4848 N N . PRO A 1 611 ? -69.647 26.943 52.021 1.00 91.88 611 PRO A N 1
ATOM 4849 C CA . PRO A 1 611 ? -68.913 26.375 53.142 1.00 91.88 611 PRO A CA 1
ATOM 4850 C C . PRO A 1 611 ? -67.730 27.266 53.549 1.00 91.88 611 PRO A C 1
ATOM 4852 O O . PRO A 1 611 ? -66.939 27.687 52.705 1.00 91.88 611 PRO A O 1
ATOM 4855 N N . GLY A 1 612 ? -67.660 27.609 54.839 1.00 86.06 612 GLY A N 1
ATOM 4856 C CA . GLY A 1 612 ? -66.639 28.491 55.414 1.00 86.06 612 GLY A CA 1
ATOM 4857 C C . GLY A 1 612 ? -66.932 29.999 55.380 1.00 86.06 612 GLY A C 1
ATOM 4858 O O . GLY A 1 612 ? -66.187 30.745 56.012 1.00 86.06 612 GLY A O 1
ATOM 4859 N N . SER A 1 613 ? -67.997 30.478 54.716 1.00 85.69 613 SER A N 1
ATOM 4860 C CA . SER A 1 613 ? -68.260 31.930 54.612 1.00 85.69 613 SER A CA 1
ATOM 4861 C C . SER A 1 613 ? -68.808 32.570 55.887 1.00 85.69 613 SER A C 1
ATOM 4863 O O . SER A 1 613 ? -68.563 33.746 56.136 1.00 85.69 613 SER A O 1
ATOM 4865 N N . ASP A 1 614 ? -69.525 31.802 56.707 1.00 80.69 614 ASP A N 1
ATOM 4866 C CA . ASP A 1 614 ? -70.359 32.343 57.791 1.00 80.69 614 ASP A CA 1
ATOM 4867 C C . ASP A 1 614 ? -69.670 32.238 59.175 1.00 80.69 614 ASP A C 1
ATOM 4869 O O . ASP A 1 614 ? -70.306 32.304 60.229 1.00 80.69 614 ASP A O 1
ATOM 4873 N N . GLY A 1 615 ? -68.344 32.054 59.178 1.00 76.38 615 GLY A N 1
ATOM 4874 C CA . GLY A 1 615 ? -67.503 32.013 60.376 1.00 76.38 615 GLY A CA 1
ATOM 4875 C C . GLY A 1 615 ? -67.748 30.816 61.307 1.00 76.38 615 GLY A C 1
ATOM 4876 O O . GLY A 1 615 ? -68.433 29.843 60.984 1.00 76.38 615 GLY A O 1
ATOM 4877 N N . THR A 1 616 ? -67.189 30.892 62.518 1.00 77.94 616 THR A N 1
ATOM 4878 C CA . THR A 1 616 ? -67.158 29.814 63.529 1.00 77.94 616 THR A CA 1
ATOM 4879 C C . THR A 1 616 ? -68.533 29.415 64.075 1.00 77.94 616 THR A C 1
ATOM 4881 O O . THR A 1 616 ? -68.602 28.522 64.911 1.00 77.94 616 THR A O 1
ATOM 4884 N N . TRP A 1 617 ? -69.637 30.007 63.600 1.00 81.50 617 TRP A N 1
ATOM 4885 C CA . TRP A 1 617 ? -71.034 29.670 63.940 1.00 81.50 617 TRP A CA 1
ATOM 4886 C C . TRP A 1 617 ? -71.944 29.453 62.719 1.00 81.50 617 TRP A C 1
ATOM 4888 O O . TRP A 1 617 ? -73.145 29.264 62.876 1.00 81.50 617 TRP A O 1
ATOM 4898 N N . GLY A 1 618 ? -71.360 29.416 61.517 1.00 87.19 618 GLY A N 1
ATOM 4899 C CA . GLY A 1 618 ? -72.066 29.184 60.260 1.00 87.19 618 GLY A CA 1
ATOM 4900 C C . GLY A 1 618 ? -72.701 27.800 60.097 1.00 87.19 618 GLY A C 1
ATOM 4901 O O . GLY A 1 618 ? -72.384 26.855 60.824 1.00 87.19 618 GLY A O 1
ATOM 4902 N N . VAL A 1 619 ? -73.572 27.683 59.087 1.00 93.06 619 VAL A N 1
ATOM 4903 C CA . VAL A 1 619 ? -74.318 26.447 58.786 1.00 93.06 619 VAL A CA 1
ATOM 4904 C C . VAL A 1 619 ? -73.406 25.278 58.417 1.00 93.06 619 VAL A C 1
ATOM 4906 O O . VAL A 1 619 ? -73.694 24.148 58.802 1.00 93.06 619 VAL A O 1
ATOM 4909 N N . TRP A 1 620 ? -72.280 25.538 57.752 1.00 94.19 620 TRP A N 1
ATOM 4910 C CA . TRP A 1 620 ? -71.296 24.523 57.375 1.00 94.19 620 TRP A CA 1
ATOM 4911 C C . TRP A 1 620 ? -70.165 24.401 58.400 1.00 94.19 620 TRP A C 1
ATOM 4913 O O . TRP A 1 620 ? -69.597 25.402 58.847 1.00 94.19 620 TRP A O 1
ATOM 4923 N N . ARG A 1 621 ? -69.784 23.162 58.721 1.00 92.69 621 ARG A N 1
ATOM 4924 C CA . ARG A 1 621 ? -68.618 22.820 59.546 1.00 92.69 621 ARG A CA 1
ATOM 4925 C C . ARG A 1 621 ? -67.685 21.892 58.802 1.00 92.69 621 ARG A C 1
ATOM 4927 O O . ARG A 1 621 ? -68.139 20.887 58.271 1.00 92.69 621 ARG A O 1
ATOM 4934 N N . GLU A 1 622 ? -66.398 22.219 58.793 1.00 91.25 622 GLU A N 1
ATOM 4935 C CA . GLU A 1 622 ? -65.369 21.317 58.280 1.00 91.25 622 GLU A CA 1
ATOM 4936 C C . GLU A 1 622 ? -65.381 20.020 59.101 1.00 91.25 622 GLU A C 1
ATOM 4938 O O . GLU A 1 622 ? -65.458 20.060 60.333 1.00 91.25 622 GLU A O 1
ATOM 4943 N N . LEU A 1 623 ? -65.364 18.870 58.426 1.00 87.31 623 LEU A N 1
ATOM 4944 C CA . LEU A 1 623 ? -65.395 17.556 59.061 1.00 87.31 623 LEU A CA 1
ATOM 4945 C C . LEU A 1 623 ? -64.245 17.431 60.076 1.00 87.31 623 LEU A C 1
ATOM 4947 O O . LEU A 1 623 ? -63.084 17.620 59.731 1.00 87.31 623 LEU A O 1
ATOM 4951 N N . GLY A 1 624 ? -64.574 17.124 61.335 1.00 85.69 624 GLY A N 1
ATOM 4952 C CA . GLY A 1 624 ? -63.599 17.045 62.432 1.00 85.69 624 GLY A CA 1
ATOM 4953 C C . GLY A 1 624 ? -63.347 18.355 63.196 1.00 85.69 624 GLY A C 1
ATOM 4954 O O . GLY A 1 624 ? -62.550 18.357 64.133 1.00 85.69 624 GLY A O 1
ATOM 4955 N N . ALA A 1 625 ? -64.024 19.461 62.864 1.00 86.50 625 ALA A N 1
ATOM 4956 C CA . ALA A 1 625 ? -63.895 20.712 63.615 1.00 86.50 625 ALA A CA 1
ATOM 4957 C C . ALA A 1 625 ? -64.330 20.562 65.092 1.00 86.50 625 ALA A C 1
ATOM 4959 O O . ALA A 1 625 ? -65.372 19.979 65.392 1.00 86.50 625 ALA A O 1
ATOM 4960 N N . ALA A 1 626 ? -63.579 21.157 66.030 1.00 86.94 626 ALA A N 1
ATOM 4961 C CA . ALA A 1 626 ? -63.855 21.069 67.476 1.00 86.94 626 ALA A CA 1
ATOM 4962 C C . ALA A 1 626 ? -65.252 21.597 67.877 1.00 86.94 626 ALA A C 1
ATOM 4964 O O . ALA A 1 626 ? -65.848 21.160 68.861 1.00 86.94 626 ALA A O 1
ATOM 4965 N N . ASN A 1 627 ? -65.794 22.523 67.087 1.00 87.06 627 ASN A N 1
ATOM 4966 C CA . ASN A 1 627 ? -67.121 23.119 67.223 1.00 87.06 627 ASN A CA 1
ATOM 4967 C C . ASN A 1 627 ? -68.162 22.495 66.268 1.00 87.06 627 ASN A C 1
ATOM 4969 O O . ASN A 1 627 ? -69.095 23.186 65.842 1.00 87.06 627 ASN A O 1
ATOM 4973 N N . MET A 1 628 ? -67.997 21.218 65.899 1.00 91.00 628 MET A N 1
ATOM 4974 C CA . MET A 1 628 ? -68.968 20.481 65.086 1.00 91.00 628 MET A CA 1
ATOM 4975 C C . MET A 1 628 ? -70.370 20.557 65.703 1.00 91.00 628 MET A C 1
ATOM 4977 O O . MET A 1 628 ? -70.522 20.537 66.929 1.00 91.00 628 MET A O 1
ATOM 4981 N N . HIS A 1 629 ? -71.397 20.650 64.854 1.00 90.88 629 HIS A N 1
ATOM 4982 C CA . HIS A 1 629 ? -72.791 20.665 65.298 1.00 90.88 629 HIS A CA 1
ATOM 4983 C C . HIS A 1 629 ? -73.069 19.431 66.158 1.00 90.88 629 HIS A C 1
ATOM 4985 O O . HIS A 1 629 ? -72.699 18.326 65.776 1.00 90.88 629 HIS A O 1
ATOM 4991 N N . ASN A 1 630 ? -73.704 19.598 67.322 1.00 87.25 630 ASN A N 1
ATOM 4992 C CA . ASN A 1 630 ? -73.834 18.510 68.303 1.00 87.25 630 ASN A CA 1
ATOM 4993 C C . ASN A 1 630 ? -74.545 17.260 67.762 1.00 87.25 630 ASN A C 1
ATOM 4995 O O . ASN A 1 630 ? -74.289 16.173 68.256 1.00 87.25 630 ASN A O 1
ATOM 4999 N N . HIS A 1 631 ? -75.421 17.416 66.770 1.00 86.31 631 HIS A N 1
ATOM 5000 C CA . HIS A 1 631 ? -76.141 16.320 66.119 1.00 86.31 631 HIS A CA 1
ATOM 5001 C C . HIS A 1 631 ? -75.374 15.698 64.932 1.00 86.31 631 HIS A C 1
ATOM 5003 O O . HIS A 1 631 ? -75.862 14.740 64.347 1.00 86.31 631 HIS A O 1
ATOM 5009 N N . CYS A 1 632 ? -74.201 16.242 64.581 1.00 82.94 632 CYS A N 1
ATOM 5010 C CA . CYS A 1 632 ? -73.284 15.734 63.552 1.00 82.94 632 CYS A CA 1
ATOM 5011 C C . CYS A 1 632 ? -71.949 15.225 64.128 1.00 82.94 632 CYS A C 1
ATOM 5013 O O . CYS A 1 632 ? -71.042 14.905 63.358 1.00 82.94 632 CYS A O 1
ATOM 5015 N N . LYS A 1 633 ? -71.806 15.235 65.459 1.00 80.56 633 LYS A N 1
ATOM 5016 C CA . LYS A 1 633 ? -70.744 14.530 66.189 1.00 80.56 633 LYS A CA 1
ATOM 5017 C C . LYS A 1 633 ? -71.125 13.064 66.299 1.00 80.56 633 LYS A C 1
ATOM 5019 O O . LYS A 1 633 ? -70.202 12.233 66.180 1.00 80.56 633 LYS A O 1
#

Foldseek 3Di:
DCVVPVPDQWDWDDDQAAIEIEGSVLCCVQVNPVHQVLLRVLVVVLLCLLCLLQQQNACPDDPPNHHDRDHEYEYAQDDDPPDDRPDPQDDQKAADPRYIYGRDPCSVNCNRHSVNCLDPNVLVVQLNVLLVVDQPLQQADDPPDQQGCSSQSSCLSSQSSCVVSVHDGCCVVVVCVPPQQVVQLPDPAAALSPRPDSVNNNLLVVLLCLAAHSNLNNVVSVVSRPQPPVRRQPHRVSSLLVVQQSSQVQLLENCVVSCVSNNRDDDPVSVVVSVVDNGHYDPDNSSNDDDVDRPHHSNLRGPPQVPVWQPQVCLLVQADPQKAWPDQDKGKDQDAPNFGAPDHRIWMWRFDDNDDQTPDQKTKMKHKDFDNLVQQLVQQKKKKKKKKKAFQQPPKWKKKKKFFAAPVRHTDDMDIDIDDYDGSDIDIDMDMDRHHSRGGMIMIMMMIGHDDDRTGGMIIHDIGMGMGRPDVPPPPFDFKDFDKDKPPLEEEAKDKMKIARPVIAGPVGFDKWKAKDWDDWDDWDWDPRGDRMIMTIGHADPAKTKTKMKMWIAGPVGGIDMDMGMHIYGHHPPPPQAADDQADWDADFQRWHDDPNFIKTFHHIDHRDDAPPPPPPDRIDTPPDPSPRPVND

InterPro domains:
  IPR003610 Carbohydrate binding module family 5/12 [SM00495] (577-623)
  IPR013783 Immunoglobulin-like fold [G3DSA:2.60.40.10] (478-573)
  IPR031161 Peptidase family M60 domain [PF13402] (7-263)
  IPR031161 Peptidase family M60 domain [PS51723] (1-213)
  IPR031161 Peptidase family M60 domain [SM01276] (3-213)
  IPR035986 PKD domain superfamily [SSF49299] (477-571)
  IPR036573 Carbohydrate-binding module superfamily 5/12 [SSF51055] (575-624)
  IPR042279 Peptidase M60, enhancin-like domain 3 [G3DSA:1.10.390.30] (140-299)
  IPR051244 TRPM8 Channel-Associated Factors [PTHR15730] (9-362)

pLDDT: mean 87.1, std 12.0, range [37.25, 98.56]